Protein AF-A0A2G6YZL1-F1 (afdb_monomer_lite)

Foldseek 3Di:
DDADPDPVLCVLVLLQFDAQQEGELADLAPDDALLSLLVSLLSVLVSCVVNVVFDAPDDQPDQAAAEEEEAQASNSLSNLLNCVVRRGFYEYEHQAQDPPDDLLQFPALAWGANQCVLPPPPCNQQRKPPRPDCVVVPDPPPPRSDIADDNDIDDSNVSRVSSCVRCVVVVVVQPVQLVVCVVPVGRPDRRHYHYQKDWDPVLVVQVVVSCPPPDDRSPDDSPNDARDFTWMAGPVRHTPDTHGYSHYYYSDYDDDDDPAPDPVSDDPDPPDDDDDLSHYFQLVPVLSPDPDNDPDDDFDDDPSSVQSVLSNWFDVVQSGPVSLVVQLQPDDDDPDDGNVPDPLNVVLRVQLSVLVVVLSVVCSPDVDCVSVVVSLVSNLVSVVSSCVVCVVSSLVRSVVGTPGSCPPDDDDPVCPVVVVVVSVPVVVVVNVVSD

pLDDT: mean 79.05, std 17.84, range [25.59, 98.25]

Structure (mmCIF, N/CA/C/O backbone):
data_AF-A0A2G6YZL1-F1
#
_entry.id   AF-A0A2G6YZL1-F1
#
loop_
_atom_site.group_PDB
_atom_site.id
_atom_site.type_symbol
_atom_site.label_atom_id
_atom_site.label_alt_id
_atom_site.label_comp_id
_atom_site.label_asym_id
_atom_site.label_entity_id
_atom_site.label_seq_id
_atom_site.pdbx_PDB_ins_code
_atom_site.Cartn_x
_atom_site.Cartn_y
_atom_site.Cartn_z
_atom_site.occupancy
_atom_site.B_iso_or_equiv
_atom_site.auth_seq_id
_atom_site.auth_comp_id
_atom_site.auth_asym_id
_atom_site.auth_atom_id
_atom_site.pdbx_PDB_model_num
ATOM 1 N N . MET A 1 1 ? -11.407 -28.502 14.310 1.00 31.97 1 MET A N 1
ATOM 2 C CA . MET A 1 1 ? -10.576 -27.358 14.730 1.00 31.97 1 MET A CA 1
ATOM 3 C C . MET A 1 1 ? -9.192 -27.898 15.031 1.00 31.97 1 MET A C 1
ATOM 5 O O . MET A 1 1 ? -9.019 -28.541 16.055 1.00 31.97 1 MET A O 1
ATOM 9 N N . THR A 1 2 ? -8.252 -27.772 14.099 1.00 30.70 2 THR A N 1
ATOM 10 C CA . THR A 1 2 ? -6.851 -28.135 14.340 1.00 30.70 2 THR A CA 1
ATOM 11 C C . THR A 1 2 ? -6.176 -26.951 15.015 1.00 30.70 2 THR A C 1
ATOM 13 O O . THR A 1 2 ? -5.855 -25.964 14.365 1.00 30.70 2 THR A O 1
ATOM 16 N N . THR A 1 3 ? -6.022 -27.044 16.333 1.00 42.78 3 THR A N 1
ATOM 17 C CA . THR A 1 3 ? -5.043 -26.270 17.103 1.00 42.78 3 THR A CA 1
ATOM 18 C C . THR A 1 3 ? -3.673 -26.376 16.437 1.00 42.78 3 THR A C 1
ATOM 20 O O . THR A 1 3 ? -3.307 -27.477 16.022 1.00 42.78 3 THR A O 1
ATOM 23 N N . LEU A 1 4 ? -2.946 -25.256 16.341 1.00 42.78 4 LEU A N 1
ATOM 24 C CA . LEU A 1 4 ? -1.578 -25.151 15.810 1.00 42.78 4 LEU A CA 1
ATOM 25 C C . LEU A 1 4 ? -0.755 -26.407 16.096 1.00 42.78 4 LEU A C 1
ATOM 27 O O . LEU A 1 4 ? -0.354 -26.642 17.234 1.00 42.78 4 LEU A O 1
ATOM 31 N N . SER A 1 5 ? -0.485 -27.204 15.064 1.00 42.41 5 SER A N 1
ATOM 32 C CA . SER A 1 5 ? 0.452 -28.321 15.175 1.00 42.41 5 SER A CA 1
ATOM 33 C C . SER A 1 5 ? 1.879 -27.906 14.817 1.00 42.41 5 SER A C 1
ATOM 35 O O . SER A 1 5 ? 2.799 -28.680 15.071 1.00 42.41 5 SER A O 1
ATOM 37 N N . THR A 1 6 ? 2.095 -26.709 14.239 1.00 43.31 6 THR A N 1
ATOM 38 C CA . THR A 1 6 ? 3.438 -26.235 13.868 1.00 43.31 6 THR A CA 1
ATOM 39 C C . THR A 1 6 ? 3.660 -24.724 14.078 1.00 43.31 6 THR A C 1
ATOM 41 O O . THR A 1 6 ? 2.738 -23.930 13.903 1.00 43.31 6 THR A O 1
ATOM 44 N N . PRO A 1 7 ? 4.900 -24.286 14.384 1.00 51.97 7 PRO A N 1
ATOM 45 C CA . PRO A 1 7 ? 5.288 -22.868 14.430 1.00 51.97 7 PRO A CA 1
ATOM 46 C C . PRO A 1 7 ? 5.139 -22.102 13.102 1.00 51.97 7 PRO A C 1
ATOM 48 O O . PRO A 1 7 ? 5.121 -20.871 13.110 1.00 51.97 7 PRO A O 1
ATOM 51 N N . ALA A 1 8 ? 5.044 -22.802 11.963 1.00 50.91 8 ALA A N 1
ATOM 52 C CA . ALA A 1 8 ? 4.965 -22.191 10.634 1.00 50.91 8 ALA A CA 1
ATOM 53 C C . ALA A 1 8 ? 3.656 -21.410 10.419 1.00 50.91 8 ALA A C 1
ATOM 55 O O . ALA A 1 8 ? 3.658 -20.350 9.794 1.00 50.91 8 ALA A O 1
ATOM 56 N N . ASP A 1 9 ? 2.561 -21.879 11.016 1.00 53.00 9 ASP A N 1
ATOM 57 C CA . ASP A 1 9 ? 1.227 -21.279 10.897 1.00 53.00 9 ASP A CA 1
ATOM 58 C C . ASP A 1 9 ? 1.103 -19.940 11.661 1.00 53.00 9 ASP A C 1
ATOM 60 O O . ASP A 1 9 ? 0.184 -19.157 11.425 1.00 53.00 9 ASP A O 1
ATOM 64 N N . ALA A 1 10 ? 2.061 -19.636 12.547 1.00 67.31 10 ALA A N 1
ATOM 65 C CA . ALA A 1 10 ? 2.152 -18.372 13.280 1.00 67.31 10 ALA A CA 1
ATOM 66 C C . ALA A 1 10 ? 3.109 -17.353 12.628 1.00 67.31 10 ALA A C 1
ATOM 68 O O . ALA A 1 10 ? 3.210 -16.220 13.106 1.00 67.31 10 ALA A O 1
ATOM 69 N N . LEU A 1 11 ? 3.808 -17.714 11.543 1.00 70.31 11 LEU A N 1
ATOM 70 C CA . LEU A 1 11 ? 4.802 -16.843 10.902 1.00 70.31 11 LEU A CA 1
ATOM 71 C C . LEU A 1 11 ? 4.237 -15.481 10.463 1.00 70.31 11 LEU A C 1
ATOM 73 O O . LEU A 1 11 ? 4.894 -14.482 10.760 1.00 70.31 11 LEU A O 1
ATOM 77 N N . PRO A 1 12 ? 3.033 -15.380 9.855 1.00 73.12 12 PRO A N 1
ATOM 78 C CA . PRO A 1 12 ? 2.454 -14.078 9.513 1.00 73.12 12 PRO A CA 1
ATOM 79 C C . PRO A 1 12 ? 2.216 -13.185 10.739 1.00 73.12 12 PRO A C 1
ATOM 81 O O . PRO A 1 12 ? 2.430 -11.972 10.688 1.00 73.12 12 PRO A O 1
ATOM 84 N N . LEU A 1 13 ? 1.811 -13.787 11.866 1.00 79.44 13 LEU A N 1
ATOM 85 C CA . LEU A 1 13 ? 1.631 -13.068 13.128 1.00 79.44 13 LEU A CA 1
ATOM 86 C C . LEU A 1 13 ? 2.978 -12.550 13.628 1.00 79.44 13 LEU A C 1
ATOM 88 O O . LEU A 1 13 ? 3.093 -11.376 13.965 1.00 79.44 13 LEU A O 1
ATOM 92 N N . LEU A 1 14 ? 4.008 -13.397 13.635 1.00 79.44 14 LEU A N 1
ATOM 93 C CA . LEU A 1 14 ? 5.345 -13.020 14.089 1.00 79.44 14 LEU A CA 1
ATOM 94 C C . LEU A 1 14 ? 5.977 -11.933 13.214 1.00 79.44 14 LEU A C 1
ATOM 96 O O . LEU A 1 14 ? 6.591 -11.019 13.764 1.00 79.44 14 LEU A O 1
ATOM 100 N N . SER A 1 15 ? 5.799 -11.997 11.890 1.00 81.12 15 SER A N 1
ATOM 101 C CA . SER A 1 15 ? 6.378 -11.029 10.953 1.00 81.12 15 SER A CA 1
ATOM 102 C C . SER A 1 15 ? 5.766 -9.637 11.081 1.00 81.12 15 SER A C 1
ATOM 104 O O . SER A 1 15 ? 6.470 -8.643 10.936 1.00 81.12 15 SER A O 1
ATOM 106 N N . CYS A 1 16 ? 4.463 -9.549 11.360 1.00 88.06 16 CYS A N 1
ATOM 107 C CA . CYS A 1 16 ? 3.761 -8.267 11.455 1.00 88.06 16 CYS A CA 1
ATOM 108 C C . CYS A 1 16 ? 3.689 -7.724 12.886 1.00 88.06 16 CYS A C 1
ATOM 110 O O . CYS A 1 16 ? 3.328 -6.567 13.083 1.00 88.06 16 CYS A O 1
ATOM 112 N N . LYS A 1 17 ? 3.995 -8.526 13.909 1.00 89.56 17 LYS A N 1
ATOM 113 C CA . LYS A 1 17 ? 3.845 -8.114 15.306 1.00 89.56 17 LYS A CA 1
ATOM 114 C C . LYS A 1 17 ? 4.831 -7.011 15.689 1.00 89.56 17 LYS A C 1
ATOM 116 O O . LYS A 1 17 ? 6.044 -7.137 15.505 1.00 89.56 17 LYS A O 1
ATOM 121 N N . ILE A 1 18 ? 4.295 -5.962 16.308 1.00 89.00 18 ILE A N 1
ATOM 122 C CA . ILE A 1 18 ? 5.076 -4.844 16.858 1.00 89.00 18 ILE A CA 1
ATOM 123 C C . ILE A 1 18 ? 4.883 -4.646 18.365 1.00 89.00 18 ILE A C 1
ATOM 125 O O . ILE A 1 18 ? 5.734 -4.043 19.010 1.00 89.00 18 ILE A O 1
ATOM 129 N N . ALA A 1 19 ? 3.805 -5.187 18.935 1.00 90.25 19 ALA A N 1
ATOM 130 C CA . ALA A 1 19 ? 3.562 -5.286 20.374 1.00 90.25 19 ALA A CA 1
ATOM 131 C C . ALA A 1 19 ? 2.514 -6.387 20.640 1.00 90.25 19 ALA A C 1
ATOM 133 O O . ALA A 1 19 ? 1.930 -6.913 19.684 1.00 90.25 19 ALA A O 1
ATOM 134 N N . PRO A 1 20 ? 2.236 -6.766 21.900 1.00 89.44 20 PRO A N 1
ATOM 135 C CA . PRO A 1 20 ? 1.073 -7.594 22.220 1.00 89.44 20 PRO A CA 1
ATOM 136 C C . PRO A 1 20 ? -0.197 -7.004 21.609 1.00 89.44 20 PRO A C 1
ATOM 138 O O . PRO A 1 20 ? -0.447 -5.804 21.732 1.00 89.44 20 PRO A O 1
ATOM 141 N N . ARG A 1 21 ? -0.968 -7.845 20.916 1.00 92.75 21 ARG A N 1
ATOM 142 C CA . ARG A 1 21 ? -2.201 -7.469 20.203 1.00 92.75 21 ARG A CA 1
ATOM 143 C C . ARG A 1 21 ? -2.063 -6.350 19.152 1.00 92.75 21 ARG A C 1
ATOM 145 O O . ARG A 1 21 ? -3.072 -5.787 18.730 1.00 92.75 21 ARG A O 1
ATOM 152 N N . GLN A 1 22 ? -0.848 -6.022 18.710 1.00 94.06 22 GLN A N 1
ATOM 153 C CA . GLN A 1 22 ? -0.596 -4.933 17.762 1.00 94.06 22 GLN A CA 1
ATOM 154 C C . GLN A 1 22 ? 0.272 -5.395 16.590 1.00 94.06 22 GLN A C 1
ATOM 156 O O . GLN A 1 22 ? 1.374 -5.923 16.780 1.00 94.06 22 GLN A O 1
ATOM 161 N N . PHE A 1 23 ? -0.207 -5.134 15.375 1.00 93.94 23 PHE A N 1
ATOM 162 C CA . PHE A 1 23 ? 0.441 -5.526 14.125 1.00 93.94 23 PHE A CA 1
ATOM 163 C C . PHE A 1 23 ? 0.667 -4.325 13.210 1.00 93.94 23 PHE A C 1
ATOM 165 O O . PHE A 1 23 ? -0.175 -3.438 13.145 1.00 93.94 23 PHE A O 1
ATOM 172 N N . ASP A 1 24 ? 1.763 -4.326 12.462 1.00 91.50 24 ASP A N 1
ATOM 173 C CA . ASP A 1 24 ? 2.069 -3.363 11.406 1.00 91.50 24 ASP A CA 1
ATOM 174 C C . ASP A 1 24 ? 2.210 -4.088 10.063 1.00 91.50 24 ASP A C 1
ATOM 176 O O . ASP A 1 24 ? 2.947 -5.068 9.930 1.00 91.50 24 ASP A O 1
ATOM 180 N N . LEU A 1 25 ? 1.465 -3.612 9.066 1.00 89.25 25 LEU A N 1
ATOM 181 C CA . LEU A 1 25 ? 1.424 -4.183 7.720 1.00 89.25 25 LEU A CA 1
ATOM 182 C C . LEU A 1 25 ? 2.411 -3.526 6.748 1.00 89.25 25 LEU A C 1
ATOM 184 O O . LEU A 1 25 ? 2.602 -4.041 5.639 1.00 89.25 25 LEU A O 1
ATOM 188 N N . SER A 1 26 ? 3.016 -2.400 7.128 1.00 80.25 26 SER A N 1
ATOM 189 C CA . SER A 1 26 ? 3.712 -1.524 6.187 1.00 80.25 26 SER A CA 1
ATOM 190 C C . SER A 1 26 ? 5.052 -1.023 6.713 1.00 80.25 26 SER A C 1
ATOM 192 O O . SER A 1 26 ? 6.066 -1.294 6.079 1.00 80.25 26 SER A O 1
ATOM 194 N N . TYR A 1 27 ? 5.080 -0.302 7.835 1.00 71.50 27 TYR A N 1
ATOM 195 C CA . TYR A 1 27 ? 6.185 0.603 8.172 1.00 71.50 27 TYR A CA 1
ATOM 196 C C . TYR A 1 27 ? 7.527 -0.109 8.415 1.00 71.50 27 TYR A C 1
ATOM 198 O O . TYR A 1 27 ? 8.571 0.426 8.051 1.00 71.50 27 TYR A O 1
ATOM 206 N N . ARG A 1 28 ? 7.525 -1.327 8.969 1.00 69.56 28 ARG A N 1
ATOM 207 C CA . ARG A 1 28 ? 8.762 -2.103 9.207 1.00 69.56 28 ARG A CA 1
ATOM 208 C C . ARG A 1 28 ? 9.386 -2.751 7.967 1.00 69.56 28 ARG A C 1
ATOM 210 O O . ARG A 1 28 ? 10.492 -3.274 8.075 1.00 69.56 28 ARG A O 1
ATOM 217 N N . PHE A 1 29 ? 8.707 -2.760 6.824 1.00 70.06 29 PHE A N 1
ATOM 218 C CA . PHE A 1 29 ? 9.196 -3.447 5.628 1.00 70.06 29 PHE A CA 1
ATOM 219 C C . PHE A 1 29 ? 9.869 -2.451 4.679 1.00 70.06 29 PHE A C 1
ATOM 221 O O . PHE A 1 29 ? 9.288 -1.425 4.346 1.00 70.06 29 PHE A O 1
ATOM 228 N N . SER A 1 30 ? 11.087 -2.745 4.224 1.00 57.12 30 SER A N 1
ATOM 229 C CA . SER A 1 30 ? 11.792 -1.939 3.213 1.00 57.12 30 SER A CA 1
ATOM 230 C C . SER A 1 30 ? 11.201 -2.125 1.809 1.00 57.12 30 SER A C 1
ATOM 232 O O . SER A 1 30 ? 11.195 -1.190 1.011 1.00 57.12 30 SER A O 1
ATOM 234 N N . SER A 1 31 ? 10.630 -3.301 1.531 1.00 60.19 31 SER A N 1
ATOM 235 C CA . SER A 1 31 ? 9.878 -3.630 0.318 1.00 60.19 31 SER A CA 1
ATOM 236 C C . SER A 1 31 ? 8.366 -3.600 0.587 1.00 60.19 31 SER A C 1
ATOM 238 O O . SER A 1 31 ? 7.793 -4.407 1.332 1.00 60.19 31 SER A O 1
ATOM 240 N N . ILE A 1 32 ? 7.689 -2.607 0.004 1.00 67.44 32 ILE A N 1
ATOM 241 C CA . ILE A 1 32 ? 6.260 -2.358 0.233 1.00 67.44 32 ILE A CA 1
ATOM 242 C C . ILE A 1 32 ? 5.529 -2.163 -1.102 1.00 67.44 32 ILE A C 1
ATOM 244 O O . ILE A 1 32 ? 4.950 -1.103 -1.364 1.00 67.44 32 ILE A O 1
ATOM 248 N N . SER A 1 33 ? 5.508 -3.185 -1.962 1.00 80.81 33 SER A N 1
ATOM 249 C CA . SER A 1 33 ? 4.643 -3.124 -3.145 1.00 80.81 33 SER A CA 1
ATOM 250 C C . SER A 1 33 ? 3.162 -3.063 -2.728 1.00 80.81 33 SER A C 1
ATOM 252 O O . SER A 1 33 ? 2.771 -3.501 -1.639 1.00 80.81 33 SER A O 1
ATOM 254 N N . LEU A 1 34 ? 2.296 -2.525 -3.594 1.00 86.31 34 LEU A N 1
ATOM 255 C CA . LEU A 1 34 ? 0.849 -2.504 -3.329 1.00 86.31 34 LEU A CA 1
ATOM 256 C C . LEU A 1 34 ? 0.274 -3.920 -3.186 1.00 86.31 34 LEU A C 1
ATOM 258 O O . LEU A 1 34 ? -0.677 -4.119 -2.433 1.00 86.31 34 LEU A O 1
ATOM 262 N N . ARG A 1 35 ? 0.847 -4.908 -3.884 1.00 86.75 35 ARG A N 1
ATOM 263 C CA . ARG A 1 35 ? 0.454 -6.311 -3.743 1.00 86.75 35 ARG A CA 1
ATOM 264 C C . ARG A 1 35 ? 0.866 -6.868 -2.394 1.00 86.75 35 ARG A C 1
ATOM 266 O O . ARG A 1 35 ? 0.021 -7.480 -1.754 1.00 86.75 35 ARG A O 1
ATOM 273 N N . ASP A 1 36 ? 2.095 -6.633 -1.946 1.00 84.62 36 ASP A N 1
ATOM 274 C CA . ASP A 1 36 ? 2.562 -7.146 -0.652 1.00 84.62 36 ASP A CA 1
ATOM 275 C C . ASP A 1 36 ? 1.718 -6.597 0.489 1.00 84.62 36 ASP A C 1
ATOM 277 O O . ASP A 1 36 ? 1.314 -7.343 1.373 1.00 84.62 36 ASP A O 1
ATOM 281 N N . GLN A 1 37 ? 1.352 -5.315 0.421 1.00 87.94 37 GLN A N 1
ATOM 282 C CA . GLN A 1 37 ? 0.405 -4.705 1.355 1.00 87.94 37 GLN A CA 1
ATOM 283 C C . GLN A 1 37 ? -0.932 -5.455 1.405 1.00 87.94 37 GLN A C 1
ATOM 285 O O . GLN A 1 37 ? -1.429 -5.748 2.491 1.00 87.94 37 GLN A O 1
ATOM 290 N N . ILE A 1 38 ? -1.509 -5.784 0.244 1.00 90.50 38 ILE A N 1
ATOM 291 C CA . ILE A 1 38 ? -2.785 -6.508 0.149 1.00 90.50 38 ILE A CA 1
ATOM 292 C C . ILE A 1 38 ? -2.635 -7.951 0.652 1.00 90.50 38 ILE A C 1
ATOM 294 O O . ILE A 1 38 ? -3.466 -8.412 1.431 1.00 90.50 38 ILE A O 1
ATOM 298 N N . VAL A 1 39 ? -1.581 -8.661 0.236 1.00 88.19 39 VAL A N 1
ATOM 299 C CA . VAL A 1 39 ? -1.329 -10.054 0.634 1.00 88.19 39 VAL A CA 1
ATOM 300 C C . VAL A 1 39 ? -1.086 -10.142 2.135 1.00 88.19 39 VAL A C 1
ATOM 302 O O . VAL A 1 39 ? -1.754 -10.929 2.796 1.00 88.19 39 VAL A O 1
ATOM 305 N N . ARG A 1 40 ? -0.196 -9.313 2.697 1.00 89.19 40 ARG A N 1
ATOM 306 C CA . ARG A 1 40 ? 0.074 -9.281 4.143 1.00 89.19 40 ARG A CA 1
ATOM 307 C C . ARG A 1 40 ? -1.197 -8.991 4.934 1.00 89.19 40 ARG A C 1
ATOM 309 O O . ARG A 1 40 ? -1.460 -9.677 5.916 1.00 89.19 40 ARG A O 1
ATOM 316 N N . ALA A 1 41 ? -2.009 -8.036 4.478 1.00 93.19 41 ALA A N 1
ATOM 317 C CA . ALA A 1 41 ? -3.285 -7.711 5.104 1.00 93.19 41 ALA A CA 1
ATOM 318 C C . ALA A 1 41 ? -4.244 -8.911 5.133 1.00 93.19 41 ALA A C 1
ATOM 320 O O . ALA A 1 41 ? -4.738 -9.277 6.197 1.00 93.19 41 ALA A O 1
ATOM 321 N N . GLN A 1 42 ? -4.490 -9.544 3.982 1.00 92.25 42 GLN A N 1
ATOM 322 C CA . GLN A 1 42 ? -5.406 -10.684 3.893 1.00 92.25 42 GLN A CA 1
ATOM 323 C C . GLN A 1 42 ? -4.890 -11.895 4.677 1.00 92.25 42 GLN A C 1
ATOM 325 O O . GLN A 1 42 ? -5.663 -12.543 5.378 1.00 92.25 42 GLN A O 1
ATOM 330 N N . THR A 1 43 ? -3.590 -12.185 4.586 1.00 90.38 43 THR A N 1
ATOM 331 C CA . THR A 1 43 ? -2.964 -13.289 5.320 1.00 90.38 43 THR A CA 1
ATOM 332 C C . THR A 1 43 ? -3.061 -13.063 6.824 1.00 90.38 43 THR A C 1
ATOM 334 O O . THR A 1 43 ? -3.496 -13.968 7.521 1.00 90.38 43 THR A O 1
ATOM 337 N N . LEU A 1 44 ? -2.753 -11.860 7.326 1.00 93.00 44 LEU A N 1
ATOM 338 C CA . LEU A 1 44 ? -2.870 -11.550 8.753 1.00 93.00 44 LEU A CA 1
ATOM 339 C C . LEU A 1 44 ? -4.290 -11.804 9.273 1.00 93.00 44 LEU A C 1
ATOM 341 O O . LEU A 1 44 ? -4.456 -12.462 10.296 1.00 93.00 44 LEU A O 1
ATOM 345 N N . ILE A 1 45 ? -5.313 -11.315 8.565 1.00 94.56 45 ILE A N 1
ATOM 346 C CA . ILE A 1 45 ? -6.709 -11.506 8.975 1.00 94.56 45 ILE A CA 1
ATOM 347 C C . ILE A 1 45 ? -7.096 -12.985 8.965 1.00 94.56 45 ILE A C 1
ATOM 349 O O . ILE A 1 45 ? -7.656 -13.464 9.948 1.00 94.56 45 ILE A O 1
ATOM 353 N N . ARG A 1 46 ? -6.770 -13.721 7.894 1.00 91.00 46 ARG A N 1
ATOM 354 C CA . ARG A 1 46 ? -7.042 -15.165 7.823 1.00 91.00 46 ARG A CA 1
ATOM 355 C C . ARG A 1 46 ? -6.362 -15.912 8.953 1.00 91.00 46 ARG A C 1
ATOM 357 O O . ARG A 1 46 ? -7.025 -16.692 9.617 1.00 91.00 46 ARG A O 1
ATOM 364 N N . THR A 1 47 ? -5.095 -15.614 9.236 1.00 90.75 47 THR A N 1
ATOM 365 C CA . THR A 1 47 ? -4.388 -16.239 10.351 1.00 90.75 47 THR A CA 1
ATOM 366 C C . THR A 1 47 ? -5.065 -15.907 11.682 1.00 90.75 47 THR A C 1
ATOM 368 O O . THR A 1 47 ? -5.294 -16.809 12.473 1.00 90.75 47 THR A O 1
ATOM 371 N N . LEU A 1 48 ? -5.477 -14.661 11.943 1.00 91.81 48 LEU A N 1
ATOM 372 C CA . LEU A 1 48 ? -6.214 -14.341 13.175 1.00 91.81 48 LEU A CA 1
ATOM 373 C C . LEU A 1 48 ? -7.517 -15.154 13.314 1.00 91.81 48 LEU A C 1
ATOM 375 O O . LEU A 1 48 ? -7.827 -15.618 14.412 1.00 91.81 48 LEU A O 1
ATOM 379 N N . VAL A 1 49 ? -8.255 -15.346 12.217 1.00 91.31 49 VAL A N 1
ATOM 380 C CA . VAL A 1 49 ? -9.506 -16.125 12.176 1.00 91.31 49 VAL A CA 1
ATOM 381 C C . VAL A 1 49 ? -9.247 -17.621 12.355 1.00 91.31 49 VAL A C 1
ATOM 383 O O . VAL A 1 49 ? -9.845 -18.254 13.220 1.00 91.31 49 VAL A O 1
ATOM 386 N N . GLU A 1 50 ? -8.340 -18.191 11.563 1.00 87.88 50 GLU A N 1
ATOM 387 C CA . GLU A 1 50 ? -7.989 -19.616 11.575 1.00 87.88 50 GLU A CA 1
ATOM 388 C C . GLU A 1 50 ? -7.430 -20.050 12.932 1.00 87.88 50 GLU A C 1
ATOM 390 O O . GLU A 1 50 ? -7.692 -21.167 13.378 1.00 87.88 50 GLU A O 1
ATOM 395 N N . GLN A 1 51 ? -6.718 -19.147 13.613 1.00 84.44 51 GLN A N 1
ATOM 396 C CA . GLN A 1 51 ? -6.186 -19.375 14.953 1.00 84.44 51 GLN A CA 1
ATOM 397 C C . GLN A 1 51 ? -7.195 -19.123 16.080 1.00 84.44 51 GLN A C 1
ATOM 399 O O . GLN A 1 51 ? -6.853 -19.289 17.249 1.00 84.44 51 GLN A O 1
ATOM 404 N N . GLY A 1 52 ? -8.426 -18.708 15.762 1.00 88.50 52 GLY A N 1
ATOM 405 C CA . GLY A 1 52 ? -9.443 -18.380 16.764 1.00 88.50 52 GLY A CA 1
ATOM 406 C C . GLY A 1 52 ? -9.041 -17.222 17.681 1.00 88.50 52 GLY A C 1
ATOM 407 O O . GLY A 1 52 ? -9.564 -17.104 18.786 1.00 88.50 52 GLY A O 1
ATOM 408 N N . LEU A 1 53 ? -8.098 -16.383 17.240 1.00 89.94 53 LEU A N 1
ATOM 409 C CA . LEU A 1 53 ? -7.641 -15.215 17.991 1.00 89.94 53 LEU A CA 1
ATOM 410 C C . LEU A 1 53 ? -8.655 -14.077 17.911 1.00 89.94 53 LEU A C 1
ATOM 412 O O . LEU A 1 53 ? -8.705 -13.253 18.819 1.00 89.94 53 LEU A O 1
ATOM 416 N N . VAL A 1 54 ? -9.471 -14.052 16.854 1.00 92.31 54 VAL A N 1
ATOM 417 C CA . VAL A 1 54 ? -10.613 -13.145 16.728 1.00 92.31 54 VAL A CA 1
ATOM 418 C C . VAL A 1 54 ? -11.924 -13.907 16.610 1.00 92.31 54 VAL A C 1
ATOM 420 O O . VAL A 1 54 ? -12.012 -14.945 15.950 1.00 92.31 54 VAL A O 1
ATOM 423 N N . ALA A 1 55 ? -12.968 -13.364 17.225 1.00 91.12 55 ALA A N 1
ATOM 424 C CA . ALA A 1 55 ? -14.313 -13.900 17.126 1.00 91.12 55 ALA A CA 1
ATOM 425 C C . ALA A 1 55 ? -15.000 -13.475 15.816 1.00 91.12 55 ALA A C 1
ATOM 427 O O . ALA A 1 55 ? -15.005 -12.306 15.426 1.00 91.12 55 ALA A O 1
ATOM 428 N N . CYS A 1 56 ? -15.643 -14.434 15.155 1.00 91.19 56 CYS A N 1
ATOM 429 C CA . CYS A 1 56 ? -16.446 -14.201 13.955 1.00 91.19 56 CYS A CA 1
ATOM 430 C C . CYS A 1 56 ? -17.935 -14.179 14.319 1.00 91.19 56 CYS A C 1
ATOM 432 O O . CYS A 1 56 ? -18.364 -14.897 15.222 1.00 91.19 56 CYS A O 1
ATOM 434 N N . HIS A 1 57 ? -18.730 -13.373 13.611 1.00 85.88 57 HIS A N 1
ATOM 435 C CA . HIS A 1 57 ? -20.187 -13.282 13.781 1.00 85.88 57 HIS A CA 1
ATOM 436 C C . HIS A 1 57 ? -20.631 -12.989 15.225 1.00 85.88 57 HIS A C 1
ATOM 438 O O . HIS A 1 57 ? -21.604 -13.558 15.722 1.00 85.88 57 HIS A O 1
ATOM 444 N N . LEU A 1 58 ? -19.907 -12.095 15.909 1.00 77.56 58 LEU A N 1
ATOM 445 C CA . LEU A 1 58 ? -20.241 -11.692 17.273 1.00 77.56 58 LEU A CA 1
ATOM 446 C C . LEU A 1 58 ? -21.685 -11.162 17.379 1.00 77.56 58 LEU A C 1
ATOM 448 O O . LEU A 1 58 ? -22.103 -10.384 16.517 1.00 77.56 58 LEU A O 1
ATOM 452 N N . PRO A 1 59 ? -22.410 -11.480 18.470 1.00 71.06 59 PRO A N 1
ATOM 453 C CA . PRO A 1 59 ? -23.743 -10.938 18.719 1.00 71.06 59 PRO A CA 1
ATOM 454 C C . PRO A 1 59 ? -23.756 -9.403 18.768 1.00 71.06 59 PRO A C 1
ATOM 456 O O . PRO A 1 59 ? -22.810 -8.776 19.257 1.00 71.06 59 PRO A O 1
ATOM 459 N N . GLU A 1 60 ? -24.869 -8.801 18.342 1.00 65.31 60 GLU A N 1
ATOM 460 C CA . GLU A 1 60 ? -25.066 -7.340 18.276 1.00 65.31 60 GLU A CA 1
ATOM 461 C C . GLU A 1 60 ? -24.960 -6.630 19.641 1.00 65.31 60 GLU A C 1
ATOM 463 O O . GLU A 1 60 ? -24.660 -5.442 19.706 1.00 65.31 60 GLU A O 1
ATOM 468 N N . VAL A 1 61 ? -25.144 -7.357 20.747 1.00 64.38 61 VAL A N 1
ATOM 469 C CA . VAL A 1 61 ? -25.085 -6.829 22.124 1.00 64.38 61 VAL A CA 1
ATOM 470 C C . VAL A 1 61 ? -23.668 -6.635 22.675 1.00 64.38 61 VAL A C 1
ATOM 472 O O . VAL A 1 61 ? -23.505 -6.032 23.735 1.00 64.38 61 VAL A O 1
ATOM 475 N N . CYS A 1 62 ? -22.629 -7.123 21.997 1.00 65.19 62 CYS A N 1
ATOM 476 C CA . CYS A 1 62 ? -21.260 -6.971 22.484 1.00 65.19 62 CYS A CA 1
ATOM 477 C C . CYS A 1 62 ? -20.717 -5.560 22.177 1.00 65.19 62 CYS A C 1
ATOM 479 O O . CYS A 1 62 ? -20.743 -5.099 21.039 1.00 65.19 62 CYS A O 1
ATOM 481 N N . ALA A 1 63 ? -20.206 -4.868 23.201 1.00 68.81 63 ALA A N 1
ATOM 482 C CA . ALA A 1 63 ? -19.700 -3.494 23.092 1.00 68.81 63 ALA A CA 1
ATOM 483 C C . ALA A 1 63 ? -18.246 -3.396 22.573 1.00 68.81 63 ALA A C 1
ATOM 485 O O . ALA A 1 63 ? -17.727 -2.292 22.405 1.00 68.81 63 ALA A O 1
ATOM 486 N N . GLU A 1 64 ? -17.575 -4.528 22.335 1.00 86.19 64 GLU A N 1
ATOM 487 C CA . GLU A 1 64 ? -16.132 -4.611 22.055 1.00 86.19 64 GLU A CA 1
ATOM 488 C C . GLU A 1 64 ? -15.862 -5.115 20.643 1.00 86.19 64 GLU A C 1
ATOM 490 O O . GLU A 1 64 ? -16.358 -6.177 20.272 1.00 86.19 64 GLU A O 1
ATOM 495 N N . PHE A 1 65 ? -15.122 -4.356 19.843 1.00 93.62 65 PHE A N 1
ATOM 496 C CA . PHE A 1 65 ? -14.763 -4.758 18.484 1.00 93.62 65 PHE A CA 1
ATOM 497 C C . PHE A 1 65 ? -13.562 -5.703 18.507 1.00 93.62 65 PHE A C 1
ATOM 499 O O . PHE A 1 65 ? -12.696 -5.604 19.372 1.00 93.62 65 PHE A O 1
ATOM 506 N N . GLU A 1 66 ? -13.456 -6.576 17.514 1.00 95.56 66 GLU A N 1
ATOM 507 C CA . GLU A 1 66 ? -12.277 -7.433 17.388 1.00 95.56 66 GLU A CA 1
ATOM 508 C C . GLU A 1 66 ? -11.084 -6.626 16.878 1.00 95.56 66 GLU A C 1
ATOM 510 O O . GLU A 1 66 ? -9.991 -6.711 17.436 1.00 95.56 66 GLU A O 1
ATOM 515 N N . LEU A 1 67 ? -11.298 -5.783 15.862 1.00 97.81 67 LEU A N 1
ATOM 516 C CA . LEU A 1 67 ? -10.217 -5.093 15.165 1.00 97.81 67 LEU A CA 1
ATOM 517 C C . LEU A 1 67 ? -10.382 -3.570 15.151 1.00 97.81 67 LEU A C 1
ATOM 519 O O . LEU A 1 67 ? -11.435 -3.035 14.800 1.00 97.81 67 LEU A O 1
ATOM 523 N N . LEU A 1 68 ? -9.289 -2.866 15.424 1.00 98.12 68 LEU A N 1
ATOM 524 C CA . LEU A 1 68 ? -9.070 -1.504 14.949 1.00 98.12 68 LEU A CA 1
ATOM 525 C C . LEU A 1 68 ? -8.076 -1.542 13.791 1.00 98.12 68 LEU A C 1
ATOM 527 O O . LEU A 1 68 ? -6.954 -2.010 13.958 1.00 98.12 68 LEU A O 1
ATOM 531 N N . ILE A 1 69 ? -8.460 -1.012 12.634 1.00 98.25 69 ILE A N 1
ATOM 532 C CA . ILE A 1 69 ? -7.594 -0.903 11.459 1.00 98.25 69 ILE A CA 1
ATOM 533 C C . ILE A 1 69 ? -7.273 0.577 11.247 1.00 98.25 69 ILE A C 1
ATOM 535 O O . ILE A 1 69 ? -8.174 1.394 11.058 1.00 98.25 69 ILE A O 1
ATOM 539 N N . VAL A 1 70 ? -5.992 0.937 11.296 1.00 96.88 70 VAL A N 1
ATOM 540 C CA . VAL A 1 70 ? -5.517 2.326 11.224 1.00 96.88 70 VAL A CA 1
ATOM 541 C C . VAL A 1 70 ? -4.892 2.598 9.859 1.00 96.88 70 VAL A C 1
ATOM 543 O O . VAL A 1 70 ? -3.770 2.171 9.603 1.00 96.88 70 VAL A O 1
ATOM 546 N N . GLY A 1 71 ? -5.599 3.339 9.006 1.00 95.06 71 GLY A N 1
ATOM 547 C CA . GLY A 1 71 ? -5.179 3.719 7.655 1.00 95.06 71 GLY A CA 1
ATOM 548 C C . GLY A 1 71 ? -6.050 3.073 6.576 1.00 95.06 71 GLY A C 1
ATOM 549 O O . GLY A 1 71 ? -6.085 1.856 6.438 1.00 95.06 71 GLY A O 1
ATOM 550 N N . GLY A 1 72 ? -6.720 3.884 5.760 1.00 94.69 72 GLY A N 1
ATOM 551 C CA . GLY A 1 72 ? -7.611 3.475 4.671 1.00 94.69 72 GLY A CA 1
ATOM 552 C C . GLY A 1 72 ? -6.922 3.354 3.309 1.00 94.69 72 GLY A C 1
ATOM 553 O O . GLY A 1 72 ? -7.552 3.597 2.279 1.00 94.69 72 GLY A O 1
ATOM 554 N N . GLY A 1 73 ? -5.628 3.022 3.287 1.00 92.62 73 GLY A N 1
ATOM 555 C CA . GLY A 1 73 ? -4.866 2.716 2.071 1.00 92.62 73 GLY A CA 1
ATOM 556 C C . GLY A 1 73 ? -5.111 1.292 1.549 1.00 92.62 73 GLY A C 1
ATOM 557 O O . GLY A 1 73 ? -6.056 0.621 1.959 1.00 92.62 73 GLY A O 1
ATOM 558 N N . ALA A 1 74 ? -4.236 0.797 0.662 1.00 92.31 74 ALA A N 1
ATOM 559 C CA . ALA A 1 74 ? -4.369 -0.542 0.070 1.00 92.31 74 ALA A CA 1
ATOM 560 C C . ALA A 1 74 ? -4.400 -1.656 1.131 1.00 92.31 74 ALA A C 1
ATOM 562 O O . ALA A 1 74 ? -5.305 -2.487 1.107 1.00 92.31 74 ALA A O 1
ATOM 563 N N . ALA A 1 75 ? -3.457 -1.635 2.082 1.00 93.12 75 ALA A N 1
ATOM 564 C CA . ALA A 1 75 ? -3.381 -2.610 3.171 1.00 93.12 75 ALA A CA 1
ATOM 565 C C . ALA A 1 75 ? -4.645 -2.607 4.047 1.00 93.12 75 ALA A C 1
ATOM 567 O O . ALA A 1 75 ? -5.253 -3.650 4.266 1.00 93.12 75 ALA A O 1
ATOM 568 N N . GLY A 1 76 ? -5.071 -1.437 4.531 1.00 95.75 76 GLY A N 1
ATOM 569 C CA . GLY A 1 76 ? -6.177 -1.356 5.487 1.00 95.75 76 GLY A CA 1
ATOM 570 C C . GLY A 1 76 ? -7.532 -1.651 4.858 1.00 95.75 76 GLY A C 1
ATOM 571 O O . GLY A 1 76 ? -8.360 -2.318 5.473 1.00 95.75 76 GLY A O 1
ATOM 572 N N . LEU A 1 77 ? -7.737 -1.248 3.601 1.00 96.50 77 LEU A N 1
ATOM 573 C CA . LEU A 1 77 ? -8.924 -1.636 2.843 1.00 96.50 77 LEU A CA 1
ATOM 574 C C . LEU A 1 77 ? -8.958 -3.139 2.548 1.00 96.50 77 LEU A C 1
ATOM 576 O O . LEU A 1 77 ? -10.021 -3.747 2.649 1.00 96.50 77 LEU A O 1
ATOM 580 N N . ALA A 1 78 ? -7.816 -3.751 2.225 1.00 95.56 78 ALA A N 1
ATOM 581 C CA . ALA A 1 78 ? -7.727 -5.198 2.050 1.00 95.56 78 ALA A CA 1
ATOM 582 C C . ALA A 1 78 ? -7.987 -5.954 3.365 1.00 95.56 78 ALA A C 1
ATOM 584 O O . ALA A 1 78 ? -8.721 -6.940 3.351 1.00 95.56 78 ALA A O 1
ATOM 585 N N . ALA A 1 79 ? -7.455 -5.467 4.492 1.00 96.81 79 ALA A N 1
ATOM 586 C CA . ALA A 1 79 ? -7.703 -6.032 5.819 1.00 96.81 79 ALA A CA 1
ATOM 587 C C . ALA A 1 79 ? -9.187 -5.934 6.204 1.00 96.81 79 ALA A C 1
ATOM 589 O O . ALA A 1 79 ? -9.777 -6.927 6.612 1.00 96.81 79 ALA A O 1
ATOM 590 N N . ALA A 1 80 ? -9.810 -4.765 6.024 1.00 97.81 80 ALA A N 1
ATOM 591 C CA . ALA A 1 80 ? -11.228 -4.558 6.323 1.00 97.81 80 ALA A CA 1
ATOM 592 C C . ALA A 1 80 ? -12.137 -5.419 5.434 1.00 97.81 80 ALA A C 1
ATOM 594 O O . ALA A 1 80 ? -13.112 -5.996 5.911 1.00 97.81 80 ALA A O 1
ATOM 595 N N . HIS A 1 81 ? -11.803 -5.545 4.145 1.00 97.12 81 HIS A N 1
ATOM 596 C CA . HIS A 1 81 ? -12.541 -6.408 3.223 1.00 97.12 81 HIS A CA 1
ATOM 597 C C . HIS A 1 81 ? -12.434 -7.879 3.615 1.00 97.12 81 HIS A C 1
ATOM 599 O O . HIS A 1 81 ? -13.454 -8.552 3.711 1.00 97.12 81 HIS A O 1
ATOM 605 N N . GLU A 1 82 ? -11.228 -8.371 3.903 1.00 96.38 82 GLU A N 1
ATOM 606 C CA . GLU A 1 82 ? -11.041 -9.744 4.376 1.00 96.38 82 GLU A CA 1
ATOM 607 C C . GLU A 1 82 ? -11.774 -9.974 5.707 1.00 96.38 82 GLU A C 1
ATOM 609 O O . GLU A 1 82 ? -12.499 -10.955 5.831 1.00 96.38 82 GLU A O 1
ATOM 614 N N . ALA A 1 83 ? -11.677 -9.045 6.664 1.00 96.81 83 ALA A N 1
ATOM 615 C CA . ALA A 1 83 ? -12.363 -9.134 7.954 1.00 96.81 83 ALA A CA 1
ATOM 616 C C . ALA A 1 83 ? -13.885 -9.226 7.780 1.00 96.81 83 ALA A C 1
ATOM 618 O O . ALA A 1 83 ? -14.523 -10.095 8.371 1.00 96.81 83 ALA A O 1
ATOM 619 N N . SER A 1 84 ? -14.456 -8.392 6.906 1.00 95.81 84 SER A N 1
ATOM 620 C CA . SER A 1 84 ? -15.883 -8.424 6.581 1.00 95.81 84 SER A CA 1
ATOM 621 C C . SER A 1 84 ? -16.312 -9.752 5.951 1.00 95.81 84 SER A C 1
ATOM 623 O O . SER A 1 84 ? -17.360 -10.290 6.301 1.00 95.81 84 SER A O 1
ATOM 625 N N . MET A 1 85 ? -15.489 -10.325 5.067 1.00 94.06 85 MET A N 1
ATOM 626 C CA . MET A 1 85 ? -15.778 -11.619 4.436 1.00 94.06 85 MET A CA 1
ATOM 627 C C . MET A 1 85 ? -15.786 -12.792 5.425 1.00 94.06 85 MET A C 1
ATOM 629 O O . MET A 1 85 ? -16.470 -13.780 5.165 1.00 94.06 85 MET A O 1
ATOM 633 N N . HIS A 1 86 ? -15.081 -12.673 6.554 1.00 93.38 86 HIS A N 1
ATOM 634 C CA . HIS A 1 86 ? -15.098 -13.647 7.655 1.00 93.38 86 HIS A CA 1
ATOM 635 C C . HIS A 1 86 ? -16.035 -13.250 8.806 1.00 93.38 86 HIS A C 1
ATOM 637 O O . HIS A 1 86 ? -16.067 -13.918 9.834 1.00 93.38 86 HIS A O 1
ATOM 643 N N . GLY A 1 87 ? -16.799 -12.161 8.672 1.00 93.88 87 GLY A N 1
ATOM 644 C CA . GLY A 1 87 ? -17.711 -11.696 9.721 1.00 93.88 87 GLY A CA 1
ATOM 645 C C . GLY A 1 87 ? -17.011 -11.208 10.995 1.00 93.88 87 GLY A C 1
ATOM 646 O O . GLY A 1 87 ? -17.604 -11.255 12.074 1.00 93.88 87 GLY A O 1
ATOM 647 N N . VAL A 1 88 ? -15.758 -10.761 10.896 1.00 95.44 88 VAL A N 1
ATOM 648 C CA . VAL A 1 88 ? -15.001 -10.179 12.010 1.00 95.44 88 VAL A CA 1
ATOM 649 C C . VAL A 1 88 ? -15.416 -8.720 12.192 1.00 95.44 88 VAL A C 1
ATOM 651 O O . VAL A 1 88 ? -15.456 -7.951 11.232 1.00 95.44 88 VAL A O 1
ATOM 654 N N . SER A 1 89 ? -15.710 -8.318 13.430 1.00 95.56 89 SER A N 1
ATOM 655 C CA . SER A 1 89 ? -16.071 -6.926 13.723 1.00 95.56 89 SER A CA 1
ATOM 656 C C . SER A 1 89 ? -14.858 -5.994 13.677 1.00 95.56 89 SER A C 1
ATOM 658 O O . SER A 1 89 ? -13.796 -6.312 14.215 1.00 95.56 89 SER A O 1
ATOM 660 N N . PHE A 1 90 ? -15.010 -4.817 13.069 1.00 97.31 90 PHE A N 1
ATOM 661 C CA . PHE A 1 90 ? -13.919 -3.857 12.962 1.00 97.31 90 PHE A CA 1
ATOM 662 C C . PHE A 1 90 ? -14.368 -2.394 12.926 1.00 97.31 90 PHE A C 1
ATOM 664 O O . PHE A 1 90 ? -15.473 -2.047 12.500 1.00 97.31 90 PHE A O 1
ATOM 671 N N . VAL A 1 91 ? -13.431 -1.525 13.302 1.00 97.50 91 VAL A N 1
ATOM 672 C CA . VAL A 1 91 ? -13.449 -0.097 12.982 1.00 97.50 91 VAL A CA 1
ATOM 673 C C . VAL A 1 91 ? -12.233 0.206 12.114 1.00 97.50 91 VAL A C 1
ATOM 675 O O . VAL A 1 91 ? -11.101 0.030 12.551 1.00 97.50 91 VAL A O 1
ATOM 678 N N . LEU A 1 92 ? -12.460 0.658 10.883 1.00 98.06 92 LEU A N 1
ATOM 679 C CA . LEU A 1 92 ? -11.424 1.190 10.003 1.00 98.06 92 LEU A CA 1
ATOM 680 C C . LEU A 1 92 ? -11.417 2.715 10.126 1.00 98.06 92 LEU A C 1
ATOM 682 O O . LEU A 1 92 ? -12.439 3.359 9.884 1.00 98.06 92 LEU A O 1
ATOM 686 N N . ILE A 1 93 ? -10.267 3.290 10.470 1.00 97.56 93 ILE A N 1
ATOM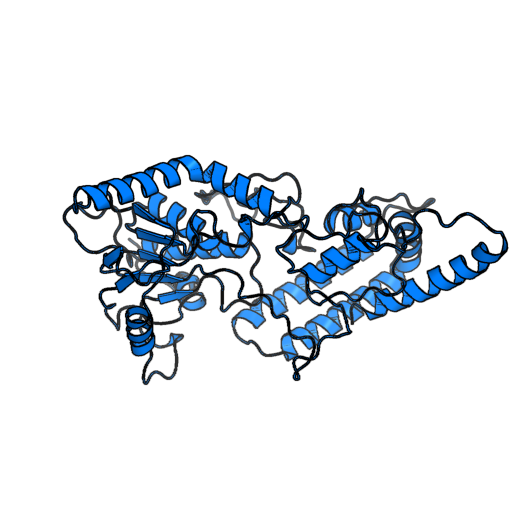 687 C CA . ILE A 1 93 ? -10.076 4.741 10.514 1.00 97.56 93 ILE A CA 1
ATOM 688 C C . ILE A 1 93 ? -9.152 5.210 9.392 1.00 97.56 93 ILE A C 1
ATOM 690 O O . ILE A 1 93 ? -8.150 4.566 9.083 1.00 97.56 93 ILE A O 1
ATOM 694 N N . GLU A 1 94 ? -9.476 6.353 8.800 1.00 95.88 94 GLU A N 1
ATOM 695 C CA . GLU A 1 94 ? -8.649 7.062 7.824 1.00 95.88 94 GLU A CA 1
ATOM 696 C C . GLU A 1 94 ? -8.527 8.526 8.251 1.00 95.88 94 GLU A C 1
ATOM 698 O O . GLU A 1 94 ? -9.529 9.165 8.571 1.00 95.88 94 GLU A O 1
ATOM 703 N N . GLN A 1 95 ? -7.301 9.053 8.254 1.00 93.50 95 GLN A N 1
ATOM 704 C CA . GLN A 1 95 ? -7.032 10.427 8.674 1.00 93.50 95 GLN A CA 1
ATOM 705 C C . GLN A 1 95 ? -7.561 11.445 7.662 1.00 93.50 95 GLN A C 1
ATOM 707 O O . GLN A 1 95 ? -8.011 12.517 8.060 1.00 93.50 95 GLN A O 1
ATOM 712 N N . GLY A 1 96 ? -7.482 11.134 6.370 1.00 91.19 96 GLY A N 1
ATOM 713 C CA . GLY A 1 96 ? -8.058 11.951 5.313 1.00 91.19 96 GLY A CA 1
ATOM 714 C C . GLY A 1 96 ? -9.583 11.870 5.271 1.00 91.19 96 GLY A C 1
ATOM 715 O O . GLY A 1 96 ? -10.209 10.983 5.848 1.00 91.19 96 GLY A O 1
ATOM 716 N N . ASP A 1 97 ? -10.192 12.784 4.521 1.00 91.88 97 ASP A N 1
ATOM 717 C CA . ASP A 1 97 ? -11.654 12.918 4.473 1.00 91.88 97 ASP A CA 1
ATOM 718 C C . ASP A 1 97 ? -12.357 11.795 3.690 1.00 91.88 97 ASP A C 1
ATOM 720 O O . ASP A 1 97 ? -13.581 11.670 3.742 1.00 91.88 97 ASP A O 1
ATOM 724 N N . ASP A 1 98 ? -11.603 10.965 2.958 1.00 92.06 98 ASP A N 1
ATOM 725 C CA . ASP A 1 98 ? -12.160 9.861 2.174 1.00 92.06 98 ASP A CA 1
ATOM 726 C C . ASP A 1 98 ? -11.166 8.711 1.954 1.00 92.06 98 ASP A C 1
ATOM 728 O O . ASP A 1 98 ? -9.952 8.889 2.085 1.00 92.06 98 ASP A O 1
ATOM 732 N N . VAL A 1 99 ? -11.702 7.557 1.545 1.00 91.75 99 VAL A N 1
ATOM 733 C CA . VAL A 1 99 ? -10.979 6.336 1.172 1.00 91.75 99 VAL A CA 1
ATOM 734 C C . VAL A 1 99 ? -11.144 6.005 -0.326 1.00 91.75 99 VAL A C 1
ATOM 736 O O . VAL A 1 99 ? -12.212 6.260 -0.884 1.00 91.75 99 VAL A O 1
ATOM 739 N N . PRO A 1 100 ? -10.147 5.384 -0.991 1.00 91.25 100 PRO A N 1
ATOM 740 C CA . PRO A 1 100 ? -8.835 5.014 -0.458 1.00 91.25 100 PRO A CA 1
ATOM 741 C C . PRO A 1 100 ? -8.018 6.243 -0.053 1.00 91.25 100 PRO A C 1
ATOM 743 O O . PRO A 1 100 ? -8.061 7.260 -0.731 1.00 91.25 100 PRO A O 1
ATOM 746 N N . GLY A 1 101 ? -7.316 6.163 1.071 1.00 82.62 101 GLY A N 1
ATOM 747 C CA . GLY A 1 101 ? -6.512 7.258 1.606 1.00 82.62 101 GLY A CA 1
ATOM 748 C C . GLY A 1 101 ? -5.160 7.421 0.905 1.00 82.62 101 GLY A C 1
ATOM 749 O O . GLY A 1 101 ? -4.737 6.593 0.089 1.00 82.62 101 GLY A O 1
ATOM 750 N N . GLY A 1 102 ? -4.456 8.497 1.261 1.00 82.00 102 GLY A N 1
ATOM 751 C CA . GLY A 1 102 ? -3.054 8.724 0.902 1.00 82.00 102 GLY A CA 1
ATOM 752 C C . GLY A 1 102 ? -2.757 8.729 -0.604 1.00 82.00 102 GLY A C 1
ATOM 753 O O . GLY A 1 102 ? -3.484 9.313 -1.410 1.00 82.00 102 GLY A O 1
ATOM 754 N N . VAL A 1 103 ? -1.657 8.068 -0.982 1.00 83.75 103 VAL A N 1
ATOM 755 C CA . VAL A 1 103 ? -1.079 8.099 -2.341 1.00 83.75 103 VAL A CA 1
ATOM 756 C C . VAL A 1 103 ? -2.008 7.543 -3.422 1.00 83.75 103 VAL A C 1
ATOM 758 O O . VAL A 1 103 ? -1.861 7.881 -4.591 1.00 83.75 103 VAL A O 1
ATOM 761 N N . LEU A 1 104 ? -3.008 6.736 -3.058 1.00 88.00 104 LEU A N 1
ATOM 762 C CA . LEU A 1 104 ? -3.945 6.132 -4.011 1.00 88.00 104 LEU A CA 1
ATOM 763 C C . LEU A 1 104 ? -4.927 7.144 -4.625 1.00 88.00 104 LEU A C 1
ATOM 765 O O . LEU A 1 104 ? -5.591 6.831 -5.611 1.00 88.00 104 LEU A O 1
ATOM 769 N N . ARG A 1 105 ? -5.007 8.362 -4.074 1.00 87.44 105 ARG A N 1
ATOM 770 C CA . ARG A 1 105 ? -5.760 9.496 -4.643 1.00 87.44 105 ARG A CA 1
ATOM 771 C C . ARG A 1 105 ? -4.891 10.434 -5.478 1.00 87.44 105 ARG A C 1
ATOM 773 O O . ARG A 1 105 ? -5.388 11.441 -5.977 1.00 87.44 105 ARG A O 1
ATOM 780 N N . SER A 1 106 ? -3.606 10.120 -5.614 1.00 86.31 106 SER A N 1
ATOM 781 C CA . SER A 1 106 ? -2.648 10.949 -6.331 1.00 86.31 106 SER A CA 1
ATOM 782 C C . SER A 1 106 ? -3.040 11.149 -7.799 1.00 86.31 106 SER A C 1
ATOM 784 O O . SER A 1 106 ? -3.500 10.234 -8.487 1.00 86.31 106 SER A O 1
ATOM 786 N N . SER A 1 107 ? -2.807 12.367 -8.289 1.00 87.25 107 SER A N 1
ATOM 787 C CA . SER A 1 107 ? -2.907 12.740 -9.703 1.00 87.25 107 SER A CA 1
ATOM 788 C C . SER A 1 107 ? -1.603 12.514 -10.483 1.00 87.25 107 SER A C 1
ATOM 790 O O . SER A 1 107 ? -1.535 12.846 -11.673 1.00 87.25 107 SER A O 1
ATOM 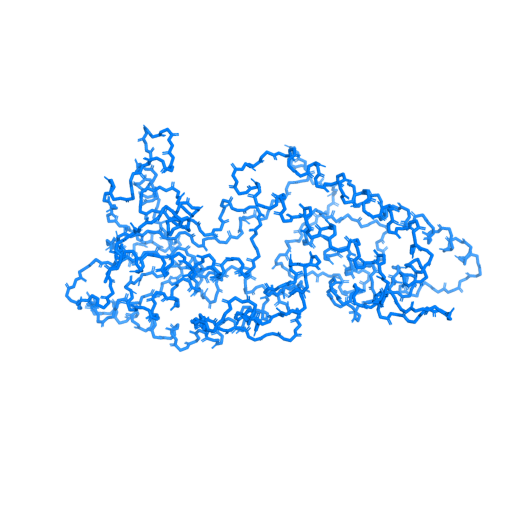792 N N . ALA A 1 108 ? -0.576 11.951 -9.835 1.00 86.06 108 ALA A N 1
ATOM 793 C CA . ALA A 1 108 ? 0.722 11.683 -10.432 1.00 86.06 108 ALA A CA 1
ATOM 794 C C . ALA A 1 108 ? 0.612 10.758 -11.651 1.00 86.06 108 ALA A C 1
ATOM 796 O O . ALA A 1 108 ? -0.247 9.877 -11.740 1.00 86.06 108 ALA A O 1
ATOM 797 N N . LYS A 1 109 ? 1.531 10.945 -12.601 1.00 84.00 109 LYS A N 1
ATOM 798 C CA . LYS A 1 109 ? 1.601 10.168 -13.849 1.00 84.00 109 LYS A CA 1
ATOM 799 C C . LYS A 1 109 ? 2.578 8.992 -13.771 1.00 84.00 109 LYS A C 1
ATOM 801 O O . LYS A 1 109 ? 2.975 8.460 -14.804 1.00 84.00 109 LYS A O 1
ATOM 806 N N . ARG A 1 110 ? 2.942 8.586 -12.553 1.00 86.00 110 ARG A N 1
ATOM 807 C CA . ARG A 1 110 ? 3.780 7.415 -12.270 1.00 86.00 110 ARG A CA 1
ATOM 808 C C . ARG A 1 110 ? 2.947 6.144 -12.263 1.00 86.00 110 ARG A C 1
ATOM 810 O O . ARG A 1 110 ? 1.767 6.166 -11.895 1.00 86.00 110 ARG A O 1
ATOM 817 N N . TYR A 1 111 ? 3.570 5.056 -12.698 1.00 89.00 111 TYR A N 1
ATOM 818 C CA . TYR A 1 111 ? 2.894 3.788 -12.919 1.00 89.00 111 TYR A CA 1
ATOM 819 C C . TYR A 1 111 ? 3.172 2.819 -11.781 1.00 89.00 111 TYR A C 1
ATOM 821 O O . TYR A 1 111 ? 4.259 2.782 -11.212 1.00 89.00 111 TYR A O 1
ATOM 829 N N . VAL A 1 112 ? 2.159 2.025 -11.467 1.00 89.25 112 VAL A N 1
ATOM 830 C CA . VAL A 1 112 ? 2.186 0.947 -10.487 1.00 89.25 112 VAL A CA 1
ATOM 831 C C . VAL A 1 112 ? 1.392 -0.234 -11.039 1.00 89.25 112 VAL A C 1
ATOM 833 O O . VAL A 1 112 ? 0.554 -0.099 -11.935 1.00 89.25 112 VAL A O 1
ATOM 836 N N . SER A 1 113 ? 1.631 -1.418 -10.497 1.00 88.69 113 SER A N 1
ATOM 837 C CA . SER A 1 113 ? 0.704 -2.542 -10.620 1.00 88.69 113 SER A CA 1
ATOM 838 C C . SER A 1 113 ? 0.916 -3.504 -9.461 1.00 88.69 113 SER A C 1
ATOM 840 O O . SER A 1 113 ? 1.753 -3.259 -8.593 1.00 88.69 113 SER A O 1
ATOM 842 N N . THR A 1 114 ? 0.171 -4.602 -9.460 1.00 87.31 114 THR A N 1
ATOM 843 C CA . THR A 1 114 ? 0.306 -5.670 -8.468 1.00 87.31 114 THR A CA 1
ATOM 844 C C . THR A 1 114 ? 1.596 -6.473 -8.655 1.00 87.31 114 THR A C 1
ATOM 846 O O . THR A 1 114 ? 2.082 -7.030 -7.686 1.00 87.31 114 THR A O 1
ATOM 849 N N . ALA A 1 115 ? 2.168 -6.521 -9.862 1.00 85.06 115 ALA A N 1
ATOM 850 C CA . ALA A 1 115 ? 3.320 -7.378 -10.160 1.00 85.06 115 ALA A CA 1
ATOM 851 C C . ALA A 1 115 ? 4.498 -6.654 -10.830 1.00 85.06 115 ALA A C 1
ATOM 853 O O . ALA A 1 115 ? 5.519 -7.264 -11.107 1.00 85.06 115 ALA A O 1
ATOM 854 N N . MET A 1 116 ? 4.400 -5.346 -11.092 1.00 84.88 116 MET A N 1
ATOM 855 C CA . MET A 1 116 ? 5.457 -4.616 -11.817 1.00 84.88 116 MET A CA 1
ATOM 856 C C . MET A 1 116 ? 6.807 -4.686 -11.098 1.00 84.88 116 MET A C 1
ATOM 858 O O . MET A 1 116 ? 7.836 -4.770 -11.759 1.00 84.88 116 MET A O 1
ATOM 862 N N . TYR A 1 117 ? 6.776 -4.668 -9.767 1.00 80.44 117 TYR A N 1
ATOM 863 C CA . TYR A 1 117 ? 7.955 -4.731 -8.905 1.00 80.44 117 TYR A CA 1
ATOM 864 C C . TYR A 1 117 ? 8.472 -6.156 -8.684 1.00 80.44 117 TYR A C 1
ATOM 866 O O . TYR A 1 117 ? 9.461 -6.338 -7.998 1.00 80.44 117 TYR A O 1
ATOM 874 N N . GLU A 1 118 ? 7.831 -7.163 -9.281 1.00 78.81 118 GLU A N 1
ATOM 875 C CA . GLU A 1 118 ? 8.328 -8.542 -9.267 1.00 78.81 118 GLU A CA 1
ATOM 876 C C . GLU A 1 118 ? 9.365 -8.769 -10.370 1.00 78.81 118 GLU A C 1
ATOM 878 O O . GLU A 1 118 ? 9.888 -9.868 -10.501 1.00 78.81 118 GLU A O 1
ATOM 883 N N . TRP A 1 119 ? 9.626 -7.777 -11.229 1.00 82.00 119 TRP A N 1
ATOM 884 C CA . TRP A 1 119 ? 10.630 -7.918 -12.275 1.00 82.00 119 TRP A CA 1
ATOM 885 C C . TRP A 1 119 ? 11.999 -8.234 -11.642 1.00 82.00 119 TRP A C 1
ATOM 887 O O . TRP A 1 119 ? 12.391 -7.543 -10.708 1.00 82.00 119 TRP A O 1
ATOM 897 N N . PRO A 1 120 ? 12.744 -9.235 -12.150 1.00 79.44 120 PRO A N 1
ATOM 898 C CA . PRO A 1 120 ? 12.521 -9.937 -13.415 1.00 79.44 120 PRO A CA 1
ATOM 899 C C . PRO A 1 120 ? 11.788 -11.284 -13.302 1.00 79.44 120 PRO A C 1
ATOM 901 O O . PRO A 1 120 ? 11.749 -12.033 -14.281 1.00 79.44 120 PRO A O 1
ATOM 904 N N . HIS A 1 121 ? 11.197 -11.617 -12.153 1.00 78.88 121 HIS A N 1
ATOM 905 C CA . HIS A 1 121 ? 10.466 -12.868 -11.962 1.00 78.88 121 HIS A CA 1
ATOM 906 C C . HIS A 1 121 ? 9.356 -13.040 -13.031 1.00 78.88 121 HIS A C 1
ATOM 908 O O . HIS A 1 121 ? 8.722 -12.056 -13.430 1.00 78.88 121 HIS A O 1
ATOM 914 N N . PRO A 1 122 ? 9.081 -14.262 -13.539 1.00 75.44 122 PRO A N 1
ATOM 915 C CA . PRO A 1 122 ? 8.170 -14.471 -14.676 1.00 75.44 122 PRO A CA 1
ATOM 916 C C . PRO A 1 122 ? 6.737 -13.948 -14.499 1.00 75.44 122 PRO A C 1
ATOM 918 O O . PRO A 1 122 ? 6.039 -13.702 -15.480 1.00 75.44 122 PRO A O 1
ATOM 921 N N . ASN A 1 123 ? 6.288 -13.768 -13.258 1.00 78.88 123 ASN A N 1
ATOM 922 C CA . ASN A 1 123 ? 4.968 -13.219 -12.941 1.00 78.88 123 ASN A CA 1
ATOM 923 C C . ASN A 1 123 ? 4.881 -11.687 -13.091 1.00 78.88 123 ASN A C 1
ATOM 925 O O . ASN A 1 123 ? 3.785 -11.155 -12.957 1.00 78.88 123 ASN A O 1
ATOM 929 N N . HIS A 1 124 ? 5.971 -10.965 -13.386 1.00 83.38 124 HIS A N 1
ATOM 930 C CA . HIS A 1 124 ? 5.950 -9.496 -13.443 1.00 83.38 124 HIS A CA 1
ATOM 931 C C . HIS A 1 124 ? 4.996 -8.926 -14.508 1.00 83.38 124 HIS A C 1
ATOM 933 O O . HIS A 1 124 ? 4.574 -7.771 -14.423 1.00 83.38 124 HIS A O 1
ATOM 939 N N . ALA A 1 125 ? 4.659 -9.736 -15.517 1.00 82.75 125 ALA A N 1
ATOM 940 C CA . ALA A 1 125 ? 3.700 -9.417 -16.574 1.00 82.75 125 ALA A CA 1
ATOM 941 C C . ALA A 1 125 ? 2.237 -9.733 -16.194 1.00 82.75 125 ALA A C 1
ATOM 943 O O . ALA A 1 125 ? 1.309 -9.384 -16.925 1.00 82.75 125 ALA A O 1
ATOM 944 N N . GLU A 1 126 ? 2.006 -10.404 -15.064 1.00 86.31 126 GLU A N 1
ATOM 945 C CA . GLU A 1 126 ? 0.683 -10.785 -14.573 1.00 86.31 126 GLU A CA 1
ATOM 946 C C . GLU A 1 126 ? 0.166 -9.722 -13.599 1.00 86.31 126 GLU A C 1
ATOM 948 O O . GLU A 1 126 ? 0.298 -9.828 -12.386 1.00 86.31 126 GLU A O 1
ATOM 953 N N . HIS A 1 127 ? -0.424 -8.656 -14.138 1.00 88.75 127 HIS A N 1
ATOM 954 C CA . HIS A 1 127 ? -0.856 -7.504 -13.338 1.00 88.75 127 HIS A CA 1
ATOM 955 C C . HIS A 1 127 ? -2.212 -7.690 -12.635 1.00 88.75 127 HIS A C 1
ATOM 957 O O . HIS A 1 127 ? -2.656 -6.788 -11.927 1.00 88.75 127 HIS A O 1
ATOM 963 N N . ASP A 1 128 ? -2.886 -8.825 -12.815 1.00 88.06 128 ASP A N 1
ATOM 964 C CA . ASP A 1 128 ? -4.105 -9.147 -12.074 1.00 88.06 128 ASP A CA 1
ATOM 965 C C . ASP A 1 128 ? -3.777 -9.529 -10.615 1.00 88.06 128 ASP A C 1
ATOM 967 O O . ASP A 1 128 ? -2.673 -9.960 -10.280 1.00 88.06 128 ASP A O 1
ATOM 971 N N . PHE A 1 129 ? -4.748 -9.366 -9.719 1.00 86.88 129 PHE A N 1
ATOM 972 C CA . PHE A 1 129 ? -4.692 -9.850 -8.344 1.00 86.88 129 PHE A CA 1
ATOM 973 C C . PHE A 1 129 ? -5.939 -10.685 -8.016 1.00 86.88 129 PHE A C 1
ATOM 975 O O . PHE A 1 129 ? -7.052 -10.222 -8.286 1.00 86.88 129 PHE A O 1
ATOM 982 N N . PRO A 1 130 ? -5.792 -11.866 -7.388 1.00 83.88 130 PRO A N 1
ATOM 983 C CA . PRO A 1 130 ? -4.525 -12.571 -7.171 1.00 83.88 130 PRO A CA 1
ATOM 984 C C . PRO A 1 130 ? -3.905 -12.994 -8.512 1.00 83.88 130 PRO A C 1
ATOM 986 O O . PRO A 1 130 ? -4.599 -13.023 -9.530 1.00 83.88 130 PRO A O 1
ATOM 989 N N . LEU A 1 131 ? -2.619 -13.353 -8.512 1.00 73.44 131 LEU A N 1
ATOM 990 C CA . LEU A 1 131 ? -1.982 -13.917 -9.704 1.00 73.44 131 LEU A CA 1
ATOM 991 C C . LEU A 1 131 ? -2.774 -15.137 -10.197 1.00 73.44 131 LEU A C 1
ATOM 993 O O . LEU A 1 131 ? -3.115 -16.035 -9.423 1.00 73.44 131 LEU A O 1
ATOM 997 N N . ALA A 1 132 ? -3.089 -15.154 -11.492 1.00 59.03 132 ALA A N 1
ATOM 998 C CA . ALA A 1 132 ? -4.089 -16.044 -12.080 1.00 59.03 132 ALA A CA 1
ATOM 999 C C . ALA A 1 132 ? -3.649 -17.519 -12.182 1.00 59.03 132 ALA A C 1
ATOM 1001 O O . ALA A 1 132 ? -4.450 -18.373 -12.570 1.00 59.03 132 ALA A O 1
ATOM 1002 N N . LYS A 1 133 ? -2.397 -17.847 -11.833 1.00 60.59 133 LYS A N 1
ATOM 1003 C CA . LYS A 1 133 ? -1.802 -19.178 -12.029 1.00 60.59 133 LYS A CA 1
ATOM 1004 C C . LYS A 1 133 ? -1.426 -19.905 -10.724 1.00 60.59 133 LYS A C 1
ATOM 1006 O O . LYS A 1 133 ? -0.260 -20.217 -10.512 1.00 60.59 133 LYS A O 1
ATOM 1011 N N . PRO A 1 134 ? -2.396 -20.288 -9.874 1.00 51.81 134 PRO A N 1
ATOM 1012 C CA . PRO A 1 134 ? -2.129 -21.132 -8.708 1.00 51.81 134 PRO A CA 1
ATOM 1013 C C . PRO A 1 134 ? -1.905 -22.613 -9.063 1.00 51.81 134 PRO A C 1
ATOM 1015 O O . PRO A 1 134 ? -1.686 -23.419 -8.168 1.00 51.81 134 PRO A O 1
ATOM 1018 N N . HIS A 1 135 ? -1.958 -23.011 -10.343 1.00 45.69 135 HIS A N 1
ATOM 1019 C CA . HIS A 1 135 ? -1.905 -24.427 -10.738 1.00 45.69 135 HIS A CA 1
ATOM 1020 C C . HIS A 1 135 ? -0.585 -25.126 -10.382 1.00 45.69 135 HIS A C 1
ATOM 1022 O O . HIS A 1 135 ? -0.574 -26.347 -10.254 1.00 45.69 135 HIS A O 1
ATOM 1028 N N . LEU A 1 136 ? 0.495 -24.369 -10.165 1.00 46.84 136 LEU A N 1
ATOM 1029 C CA . LEU A 1 136 ? 1.764 -24.900 -9.660 1.00 46.84 136 LEU A CA 1
ATOM 1030 C C . LEU A 1 136 ? 1.694 -25.332 -8.181 1.00 46.84 136 LEU A C 1
ATOM 1032 O O . LEU A 1 136 ? 2.527 -26.116 -7.746 1.00 46.84 136 LEU A O 1
ATOM 1036 N N . LEU A 1 137 ? 0.699 -24.861 -7.418 1.00 49.06 137 LEU A N 1
ATOM 1037 C CA . LEU A 1 137 ? 0.548 -25.100 -5.974 1.00 49.06 137 LEU A CA 1
ATOM 1038 C C . LEU A 1 137 ? -0.616 -26.055 -5.633 1.00 49.06 137 LEU A C 1
ATOM 1040 O O . LEU A 1 137 ? -1.003 -26.186 -4.474 1.00 49.06 137 LEU A O 1
ATOM 1044 N N . GLY A 1 138 ? -1.176 -26.745 -6.633 1.00 50.84 138 GLY A N 1
ATOM 1045 C CA . GLY A 1 138 ? -2.245 -27.733 -6.454 1.00 50.84 138 GLY A CA 1
ATOM 1046 C C . GLY A 1 138 ? -3.662 -27.211 -6.729 1.00 50.84 138 GLY A C 1
ATOM 1047 O O . GLY A 1 138 ? -3.879 -26.089 -7.179 1.00 50.84 138 GLY A O 1
ATOM 1048 N 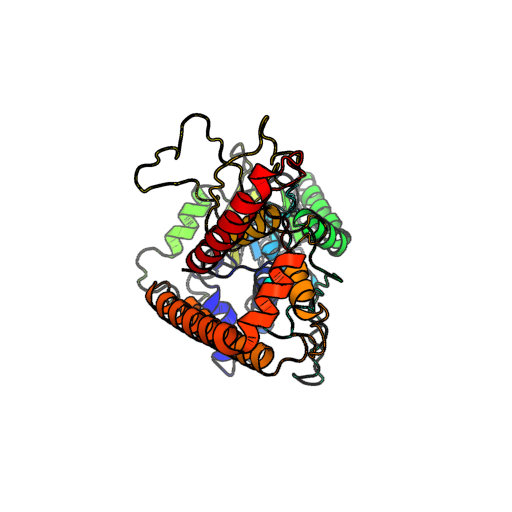N . ARG A 1 139 ? -4.667 -28.075 -6.511 1.00 49.12 139 ARG A N 1
ATOM 1049 C CA . ARG A 1 139 ? -6.086 -27.813 -6.849 1.00 49.12 139 ARG A CA 1
ATOM 1050 C C . ARG A 1 139 ? -6.828 -26.936 -5.834 1.00 49.12 139 ARG A C 1
ATOM 1052 O O . ARG A 1 139 ? -7.979 -26.576 -6.086 1.00 49.12 139 ARG A O 1
ATOM 1059 N N . ASN A 1 140 ? -6.200 -26.585 -4.714 1.00 53.00 140 ASN A N 1
ATOM 1060 C CA . ASN A 1 140 ? -6.809 -25.714 -3.716 1.00 53.00 140 ASN A CA 1
ATOM 1061 C C . ASN A 1 140 ? -6.870 -24.288 -4.265 1.00 53.00 140 ASN A C 1
ATOM 1063 O O . ASN A 1 140 ? -5.905 -23.530 -4.215 1.00 53.00 140 ASN A O 1
ATOM 1067 N N . LYS A 1 141 ? -8.031 -23.917 -4.813 1.00 52.62 141 LYS A N 1
ATOM 1068 C CA . LYS A 1 141 ? -8.347 -22.525 -5.126 1.00 52.62 141 LYS A CA 1
ATOM 1069 C C . LYS A 1 141 ? -8.440 -21.764 -3.806 1.00 52.62 141 LYS A C 1
ATOM 1071 O O . LYS A 1 141 ? -9.515 -21.689 -3.221 1.00 52.62 141 LYS A O 1
ATOM 1076 N N . ALA A 1 142 ? -7.336 -21.179 -3.347 1.00 54.81 142 ALA A N 1
ATOM 1077 C CA . ALA A 1 142 ? -7.419 -20.100 -2.376 1.00 54.81 142 ALA A CA 1
ATOM 1078 C C . ALA A 1 142 ? -8.309 -19.011 -2.996 1.00 54.81 142 ALA A C 1
ATOM 1080 O O . ALA A 1 142 ? -7.948 -18.386 -3.999 1.00 54.81 142 ALA A O 1
ATOM 1081 N N . SER A 1 143 ? -9.527 -18.849 -2.476 1.00 60.56 143 SER A N 1
ATOM 1082 C CA . SER A 1 143 ? -10.453 -17.846 -2.988 1.00 60.56 143 SER A CA 1
ATOM 1083 C C . SER A 1 143 ? -10.036 -16.499 -2.424 1.00 60.56 143 SER A C 1
ATOM 1085 O O . SER A 1 143 ? -10.453 -16.118 -1.335 1.00 60.56 143 SER A O 1
ATOM 1087 N N . ALA A 1 144 ? -9.175 -15.783 -3.147 1.00 69.69 144 ALA A N 1
ATOM 1088 C CA . ALA A 1 144 ? -8.887 -14.400 -2.804 1.00 69.69 144 ALA A CA 1
ATOM 1089 C C . ALA A 1 144 ? -10.203 -13.609 -2.754 1.00 69.69 144 ALA A C 1
ATOM 1091 O O . ALA A 1 144 ? -10.971 -13.599 -3.722 1.00 69.69 144 ALA A O 1
ATOM 1092 N N . THR A 1 145 ? -10.454 -12.976 -1.609 1.00 85.00 145 THR A N 1
ATOM 1093 C CA . THR A 1 145 ? -11.662 -12.184 -1.351 1.00 85.00 145 THR A CA 1
ATOM 1094 C C . THR A 1 145 ? -11.666 -10.882 -2.148 1.00 85.00 145 THR A C 1
ATOM 1096 O O . THR A 1 145 ? -12.707 -10.457 -2.644 1.00 85.00 145 THR A O 1
ATOM 1099 N N . LEU A 1 146 ? -10.493 -10.263 -2.297 1.00 90.62 146 LEU A N 1
ATOM 1100 C CA . LEU A 1 146 ? -10.253 -9.103 -3.144 1.00 90.62 146 LEU A CA 1
ATOM 1101 C C . LEU A 1 146 ? -9.698 -9.555 -4.493 1.00 90.62 146 LEU A C 1
ATOM 1103 O O . LEU A 1 146 ? -8.723 -10.307 -4.552 1.00 90.62 146 LEU A O 1
ATOM 1107 N N . ARG A 1 147 ? -10.298 -9.053 -5.572 1.00 90.19 147 ARG A N 1
ATOM 1108 C CA . ARG A 1 147 ? -9.830 -9.266 -6.941 1.00 90.19 147 ARG A CA 1
ATOM 1109 C C . ARG A 1 147 ? -9.640 -7.925 -7.622 1.00 90.19 147 ARG A C 1
ATOM 1111 O O . ARG A 1 147 ? -10.554 -7.113 -7.631 1.00 90.19 147 ARG A O 1
ATOM 1118 N N . LEU A 1 148 ? -8.466 -7.697 -8.197 1.00 91.44 148 LEU A N 1
ATOM 1119 C CA . LEU A 1 148 ? -8.165 -6.482 -8.947 1.00 91.44 148 LEU A CA 1
ATOM 1120 C C . LEU A 1 148 ? -7.668 -6.883 -10.327 1.00 91.44 148 LEU A C 1
ATOM 1122 O O . LEU A 1 148 ? -6.591 -7.450 -10.451 1.00 91.44 148 LEU A O 1
ATOM 1126 N N . ASN A 1 149 ? -8.441 -6.584 -11.366 1.00 90.38 149 ASN A N 1
ATOM 1127 C CA . ASN A 1 149 ? -8.050 -6.957 -12.721 1.00 90.38 149 ASN A CA 1
ATOM 1128 C C . ASN A 1 149 ? -7.290 -5.803 -13.394 1.00 90.38 149 ASN A C 1
ATOM 1130 O O . ASN A 1 149 ? -7.849 -4.713 -13.558 1.00 90.38 149 ASN A O 1
ATOM 1134 N N . PHE A 1 150 ? -6.056 -6.025 -13.829 1.00 90.12 150 PHE A N 1
ATOM 1135 C CA . PHE A 1 150 ? -5.265 -5.095 -14.624 1.00 90.12 150 PHE A CA 1
ATOM 1136 C C . PHE A 1 150 ? -4.570 -5.845 -15.763 1.00 90.12 150 PHE A C 1
ATOM 1138 O O . PHE A 1 150 ? -3.896 -6.843 -15.562 1.00 90.12 150 PHE A O 1
ATOM 1145 N N . LYS A 1 151 ? -4.671 -5.315 -16.986 1.00 88.50 151 LYS A N 1
ATOM 1146 C CA . LYS A 1 151 ? -3.981 -5.893 -18.156 1.00 88.50 151 LYS A CA 1
ATOM 1147 C C . LYS A 1 151 ? -2.538 -5.408 -18.320 1.00 88.50 151 LYS A C 1
ATOM 1149 O O . LYS A 1 151 ? -1.801 -5.946 -19.134 1.00 88.50 151 LYS A O 1
ATOM 1154 N N . LYS A 1 152 ? -2.179 -4.320 -17.639 1.00 90.25 152 LYS A N 1
ATOM 1155 C CA . LYS A 1 152 ? -0.900 -3.607 -17.747 1.00 90.25 152 LYS A CA 1
ATOM 1156 C C . LYS A 1 152 ? -0.717 -2.703 -16.526 1.00 90.25 152 LYS A C 1
ATOM 1158 O O . LYS A 1 152 ? -1.713 -2.453 -15.836 1.00 90.25 152 LYS A O 1
ATOM 1163 N N . PRO A 1 153 ? 0.486 -2.153 -16.288 1.00 91.75 153 PRO A N 1
ATOM 1164 C CA . PRO A 1 153 ? 0.665 -1.107 -15.296 1.00 91.75 153 PRO A CA 1
ATOM 1165 C C . PRO A 1 153 ? -0.267 0.078 -15.543 1.00 91.75 153 PRO A C 1
ATOM 1167 O O . PRO A 1 153 ? -0.534 0.464 -16.685 1.00 91.75 153 PRO A O 1
ATOM 1170 N N . VAL A 1 154 ? -0.766 0.655 -14.456 1.00 92.75 154 VAL A N 1
ATOM 1171 C CA . VAL A 1 154 ? -1.693 1.793 -14.455 1.00 92.75 154 VAL A CA 1
ATOM 1172 C C . VAL A 1 154 ? -1.120 2.923 -13.616 1.00 92.75 154 VAL A C 1
ATOM 1174 O O . VAL A 1 154 ? -0.195 2.709 -12.839 1.00 92.75 154 VAL A O 1
ATOM 1177 N N . THR A 1 155 ? -1.664 4.132 -13.744 1.00 91.56 155 THR A N 1
ATOM 1178 C CA . THR A 1 155 ? -1.289 5.204 -12.817 1.00 91.56 155 THR A CA 1
ATOM 1179 C C . THR A 1 155 ? -1.736 4.861 -11.395 1.00 91.56 155 THR A C 1
ATOM 1181 O O . THR A 1 155 ? -2.722 4.145 -11.204 1.00 91.56 155 THR A O 1
ATOM 1184 N N . VAL A 1 156 ? -1.046 5.391 -10.384 1.00 89.25 156 VAL A N 1
ATOM 1185 C CA . VAL A 1 156 ? -1.421 5.174 -8.973 1.00 89.25 156 VAL A CA 1
ATOM 1186 C C . VAL A 1 156 ? -2.867 5.600 -8.674 1.00 89.25 156 VAL A C 1
ATOM 1188 O O . VAL A 1 156 ? -3.593 4.882 -7.985 1.00 89.25 156 VAL A O 1
ATOM 1191 N N . GLY A 1 157 ? -3.332 6.703 -9.267 1.00 91.06 157 GLY A N 1
ATOM 1192 C CA . GLY A 1 157 ? -4.716 7.153 -9.132 1.00 91.06 157 GLY A CA 1
ATOM 1193 C C . GLY A 1 157 ? -5.716 6.196 -9.786 1.00 91.06 157 GLY A C 1
ATOM 1194 O O . GLY A 1 157 ? -6.793 5.951 -9.245 1.00 91.06 157 GLY A O 1
ATOM 1195 N N . ASP A 1 158 ? -5.375 5.603 -10.933 1.00 93.88 158 ASP A N 1
ATOM 1196 C CA . ASP A 1 158 ? -6.235 4.607 -11.582 1.00 93.88 158 ASP A CA 1
ATOM 1197 C C . ASP A 1 158 ? -6.248 3.269 -10.829 1.00 93.88 158 ASP A C 1
ATOM 1199 O O . ASP A 1 158 ? -7.295 2.618 -10.772 1.00 93.88 158 ASP A O 1
ATOM 1203 N N . PHE A 1 159 ? -5.139 2.893 -10.183 1.00 93.75 159 PHE A N 1
ATOM 1204 C CA . PHE A 1 159 ? -5.118 1.786 -9.225 1.00 93.75 159 PHE A CA 1
ATOM 1205 C C . PHE A 1 159 ? -6.094 2.052 -8.071 1.00 93.75 159 PHE A C 1
ATOM 1207 O O . PHE A 1 159 ? -6.944 1.210 -7.778 1.00 93.75 159 PHE A O 1
ATOM 1214 N N . GLY A 1 160 ? -6.032 3.244 -7.464 1.00 94.06 160 GLY A N 1
ATOM 1215 C CA . GLY A 1 160 ? -6.947 3.659 -6.399 1.00 94.06 160 GLY A CA 1
ATOM 1216 C C . GLY A 1 160 ? -8.416 3.623 -6.825 1.00 94.06 160 GLY A C 1
ATOM 1217 O O . GLY A 1 160 ? -9.253 3.071 -6.113 1.00 94.06 160 GLY A O 1
ATOM 1218 N N . LYS A 1 161 ? -8.741 4.114 -8.030 1.00 94.62 161 LYS A N 1
ATOM 1219 C CA . LYS A 1 161 ? -10.100 4.029 -8.598 1.00 94.62 161 LYS A CA 1
ATOM 1220 C C . LYS A 1 161 ? -10.564 2.589 -8.804 1.00 94.62 161 LYS A C 1
ATOM 1222 O O . LYS A 1 161 ? -11.741 2.303 -8.582 1.00 94.62 161 LYS A O 1
ATOM 1227 N N . ARG A 1 162 ? -9.682 1.689 -9.258 1.00 95.19 162 ARG A N 1
ATOM 1228 C CA . ARG A 1 162 ? -10.014 0.263 -9.400 1.00 95.19 162 ARG A CA 1
ATOM 1229 C C . ARG A 1 162 ? -10.320 -0.338 -8.033 1.00 95.19 162 ARG A C 1
ATOM 1231 O O . ARG A 1 162 ? -11.384 -0.924 -7.889 1.00 95.19 162 ARG A O 1
ATOM 1238 N N . LEU A 1 163 ? -9.447 -0.140 -7.047 1.00 94.81 163 LEU A N 1
ATOM 1239 C CA . LEU A 1 163 ? -9.655 -0.631 -5.683 1.00 94.81 163 LEU A CA 1
ATOM 1240 C C . LEU A 1 163 ? -10.979 -0.120 -5.094 1.00 94.81 163 LEU A C 1
ATOM 1242 O O . LEU A 1 163 ? -11.771 -0.904 -4.578 1.00 94.81 163 LEU A O 1
ATOM 1246 N N . LEU A 1 164 ? -11.254 1.179 -5.241 1.00 94.31 164 LEU A N 1
ATOM 1247 C CA . LEU A 1 164 ? -12.501 1.792 -4.789 1.00 94.31 164 LEU A CA 1
ATOM 1248 C C . LEU A 1 164 ? -13.727 1.169 -5.459 1.00 94.31 164 LEU A C 1
ATOM 1250 O O . LEU A 1 164 ? -14.727 0.938 -4.791 1.00 94.31 164 LEU A O 1
ATOM 1254 N N . ARG A 1 165 ? -13.666 0.906 -6.769 1.00 95.44 165 ARG A N 1
ATOM 1255 C CA . ARG A 1 165 ? -14.776 0.299 -7.516 1.00 95.44 165 ARG A CA 1
ATOM 1256 C C . ARG A 1 165 ? -15.105 -1.095 -6.996 1.00 95.44 165 ARG A C 1
ATOM 1258 O O . ARG A 1 165 ? -16.276 -1.381 -6.780 1.00 95.44 165 ARG A O 1
ATOM 1265 N N . GLU A 1 166 ? -14.089 -1.927 -6.788 1.00 94.88 166 GLU A N 1
ATOM 1266 C CA . GLU A 1 166 ? -14.281 -3.297 -6.295 1.00 94.88 166 GLU A CA 1
ATOM 1267 C C . GLU A 1 166 ? -14.830 -3.309 -4.858 1.00 94.88 166 GLU A C 1
ATOM 1269 O O . GLU A 1 166 ? -15.674 -4.133 -4.521 1.00 94.88 166 GLU A O 1
ATOM 1274 N N . LEU A 1 167 ? -14.417 -2.351 -4.020 1.00 95.69 167 LEU A N 1
ATOM 1275 C CA . LEU A 1 167 ? -14.840 -2.259 -2.617 1.00 95.69 167 LEU A CA 1
ATOM 1276 C C . LEU A 1 167 ? -16.071 -1.373 -2.382 1.00 95.69 167 LEU A C 1
ATOM 1278 O O . LEU A 1 167 ? -16.539 -1.253 -1.248 1.00 95.69 167 LEU A O 1
ATOM 1282 N N . GLN A 1 168 ? -16.612 -0.741 -3.426 1.00 95.12 168 GLN A N 1
ATOM 1283 C CA . GLN A 1 168 ? -17.688 0.244 -3.306 1.00 95.12 168 GLN A CA 1
ATOM 1284 C C . GLN A 1 168 ? -18.924 -0.284 -2.552 1.00 95.12 168 GLN A C 1
ATOM 1286 O O . GLN A 1 168 ? -19.447 0.467 -1.720 1.00 95.12 168 GLN A O 1
ATOM 1291 N N . PRO A 1 169 ? -19.413 -1.521 -2.793 1.00 94.81 169 PRO A N 1
ATOM 1292 C CA . PRO A 1 169 ? -20.577 -2.040 -2.075 1.00 94.81 169 PRO A CA 1
ATOM 1293 C C . PRO A 1 169 ? -20.339 -2.105 -0.562 1.00 94.81 169 PRO A C 1
ATOM 1295 O O . PRO A 1 169 ? -21.149 -1.594 0.214 1.00 94.81 169 PRO A O 1
ATOM 1298 N N . SER A 1 170 ? -19.194 -2.653 -0.149 1.00 95.75 170 SER A N 1
ATOM 1299 C CA . SER A 1 170 ? -18.818 -2.783 1.259 1.00 95.75 170 SER A CA 1
ATOM 1300 C C . SER A 1 170 ? -18.586 -1.416 1.904 1.00 95.75 170 SER A C 1
ATOM 1302 O O . SER A 1 170 ? -19.135 -1.129 2.963 1.00 95.75 170 SER A O 1
ATOM 1304 N N . LEU A 1 171 ? -17.877 -0.512 1.222 1.00 96.38 171 LEU A N 1
ATOM 1305 C CA . LEU A 1 171 ? -17.609 0.842 1.714 1.00 96.38 171 LEU A CA 1
ATOM 1306 C C . LEU A 1 171 ? -18.884 1.653 1.961 1.00 96.38 171 LEU A C 1
ATOM 1308 O O . LEU A 1 171 ? -18.980 2.344 2.976 1.00 96.38 171 LEU A O 1
ATOM 1312 N N . LYS A 1 172 ? -19.876 1.569 1.063 1.00 96.00 172 LYS A N 1
ATOM 1313 C CA . LYS A 1 172 ? -21.179 2.224 1.264 1.00 96.00 172 LYS A CA 1
ATOM 1314 C C . LYS A 1 172 ? -21.863 1.709 2.529 1.00 96.00 172 LYS A C 1
ATOM 1316 O O . LYS A 1 172 ? -22.347 2.516 3.321 1.00 96.00 172 LYS A O 1
ATOM 1321 N N . ARG A 1 173 ? -21.855 0.387 2.735 1.00 95.88 173 ARG A N 1
ATOM 1322 C CA . ARG A 1 173 ? -22.410 -0.252 3.933 1.00 95.88 173 ARG A CA 1
ATOM 1323 C C . ARG A 1 173 ? -21.688 0.222 5.194 1.00 95.88 173 ARG A C 1
ATOM 1325 O O . ARG A 1 173 ? -22.336 0.734 6.097 1.00 95.88 173 ARG A O 1
ATOM 1332 N N . TRP A 1 174 ? -20.360 0.136 5.239 1.00 96.81 174 TRP A N 1
ATOM 1333 C CA . TRP A 1 174 ? -19.579 0.492 6.430 1.00 96.81 174 TRP A CA 1
ATOM 1334 C C . TRP A 1 174 ? -19.695 1.974 6.810 1.00 96.81 174 TRP A C 1
ATOM 1336 O O . TRP A 1 174 ? -19.802 2.304 7.991 1.00 96.81 174 TRP A O 1
ATOM 1346 N N . LYS A 1 175 ? -19.738 2.874 5.817 1.00 96.00 175 LYS A N 1
ATOM 1347 C CA . LYS A 1 175 ? -19.997 4.305 6.049 1.00 96.00 175 LYS A CA 1
ATOM 1348 C C . LYS A 1 175 ? -21.413 4.540 6.587 1.00 96.00 175 LYS A C 1
ATOM 1350 O O . LYS A 1 175 ? -21.578 5.270 7.560 1.00 96.00 175 LYS A O 1
ATOM 1355 N N . SER A 1 176 ? -22.424 3.888 6.007 1.00 94.94 176 SER A N 1
ATOM 1356 C CA . SER A 1 176 ? -23.819 3.990 6.467 1.00 94.94 176 SER A CA 1
ATOM 1357 C C . SER A 1 176 ? -24.007 3.461 7.895 1.00 94.94 176 SER A C 1
ATOM 1359 O O . SER A 1 176 ? -24.722 4.080 8.691 1.00 94.94 176 SER A O 1
ATOM 1361 N N . ASN A 1 177 ? -23.309 2.379 8.254 1.00 94.19 177 ASN A N 1
ATOM 1362 C CA . ASN A 1 177 ? -23.291 1.842 9.615 1.00 94.19 177 ASN A CA 1
ATOM 1363 C C . ASN A 1 177 ? -22.762 2.881 10.610 1.00 94.19 177 ASN A C 1
ATOM 1365 O O . ASN A 1 177 ? -23.372 3.102 11.656 1.00 94.19 177 ASN A O 1
ATOM 1369 N N . TYR A 1 178 ? -21.667 3.568 10.268 1.00 93.38 178 TYR A N 1
ATOM 1370 C CA . TYR A 1 178 ? -21.112 4.618 11.118 1.00 93.38 178 TYR A CA 1
ATOM 1371 C C . TYR A 1 178 ? -22.056 5.817 11.253 1.00 93.38 178 TYR A C 1
ATOM 1373 O O . TYR A 1 178 ? -22.304 6.272 12.367 1.00 93.38 178 TYR A O 1
ATOM 1381 N N . THR A 1 179 ? -22.667 6.283 10.160 1.00 92.94 179 THR A N 1
ATOM 1382 C CA . THR A 1 179 ? -23.683 7.348 10.223 1.00 92.94 179 THR A CA 1
ATOM 1383 C C . THR A 1 179 ? -24.842 6.966 11.149 1.00 92.94 179 THR A C 1
ATOM 1385 O O . THR A 1 179 ? -25.256 7.764 11.991 1.00 92.94 179 THR A O 1
ATOM 1388 N N . SER A 1 180 ? -25.326 5.727 11.052 1.00 91.69 180 SER A N 1
ATOM 1389 C CA . SER A 1 180 ? -26.407 5.209 11.901 1.00 91.69 180 SER A CA 1
ATOM 1390 C C . SER A 1 180 ? -25.997 5.132 13.374 1.00 91.69 180 SER A C 1
ATOM 1392 O O . SER A 1 180 ? -26.776 5.502 14.258 1.00 91.69 180 SER A O 1
ATOM 1394 N N . PHE A 1 181 ? -24.757 4.718 13.647 1.00 89.19 181 PHE A N 1
ATOM 1395 C CA . PHE A 1 181 ? -24.177 4.737 14.987 1.00 89.19 181 PHE A CA 1
ATOM 1396 C C . PHE A 1 181 ? -24.082 6.165 15.545 1.00 89.19 181 PHE A C 1
ATOM 1398 O O . PHE A 1 181 ? -24.460 6.403 16.691 1.00 89.19 181 PHE A O 1
ATOM 1405 N N . CYS A 1 182 ? -23.648 7.144 14.748 1.00 88.69 182 CYS A N 1
ATOM 1406 C CA . CYS A 1 182 ? -23.561 8.537 15.186 1.00 88.69 182 CYS A CA 1
ATOM 1407 C C . CYS A 1 182 ? -24.917 9.107 15.623 1.00 88.69 182 CYS A C 1
ATOM 1409 O O . CYS A 1 182 ? -24.945 9.837 16.618 1.00 88.69 182 CYS A O 1
ATOM 1411 N N . LEU A 1 183 ? -25.993 8.762 14.903 1.00 89.00 183 LEU A N 1
ATOM 1412 C CA . LEU A 1 183 ? -27.362 9.227 15.149 1.00 89.00 183 LEU A CA 1
ATOM 1413 C C . LEU A 1 183 ? -28.022 8.527 16.340 1.00 89.00 183 LEU A C 1
ATOM 1415 O O . LEU A 1 183 ? -28.584 9.181 17.211 1.00 89.00 183 LEU A O 1
ATOM 1419 N N . SER A 1 184 ? -27.960 7.196 16.379 1.00 85.62 184 SER A N 1
ATOM 1420 C CA . SER A 1 184 ? -28.689 6.396 17.373 1.00 85.62 184 SER A CA 1
ATOM 1421 C C . SER A 1 184 ? -27.898 6.130 18.653 1.00 85.62 184 SER A C 1
ATOM 1423 O O . SER A 1 184 ? -28.482 5.732 19.660 1.00 85.62 184 SER A O 1
ATOM 1425 N N . LYS A 1 185 ? -26.566 6.280 18.601 1.00 83.50 185 LYS A N 1
ATOM 1426 C CA . LYS A 1 185 ? -25.610 5.785 19.608 1.00 83.50 185 LYS A CA 1
ATOM 1427 C C . LYS A 1 185 ? -25.750 4.286 19.905 1.00 83.50 185 LYS A C 1
ATOM 1429 O O . LYS A 1 185 ? -25.236 3.810 20.914 1.00 83.50 185 LYS A O 1
ATOM 1434 N N . ARG A 1 186 ? -26.414 3.535 19.021 1.00 79.69 186 ARG A N 1
ATOM 1435 C CA . ARG A 1 186 ? -26.565 2.079 19.082 1.00 79.69 186 ARG A CA 1
ATOM 1436 C C . ARG A 1 186 ? -25.781 1.439 17.944 1.00 79.69 186 ARG A C 1
ATOM 1438 O O . ARG A 1 186 ? -25.747 1.953 16.828 1.00 79.69 186 ARG A O 1
ATOM 1445 N N . LEU A 1 187 ? -25.138 0.316 18.240 1.00 77.31 187 LEU A N 1
ATOM 1446 C CA . LEU A 1 187 ? -24.402 -0.473 17.258 1.00 77.31 187 LEU A CA 1
ATOM 1447 C C . LEU A 1 187 ? -25.355 -1.484 16.615 1.00 77.31 187 LEU A C 1
ATOM 1449 O O . LEU A 1 187 ? -25.563 -2.558 17.159 1.00 77.31 187 LEU A O 1
ATOM 1453 N N . SER A 1 188 ? -25.947 -1.132 15.472 1.00 73.31 188 SER A N 1
ATOM 1454 C CA . SER A 1 188 ? -26.738 -2.069 14.651 1.00 73.31 188 SER A CA 1
ATOM 1455 C C . SER A 1 188 ? -25.883 -2.895 13.687 1.00 73.31 188 SER A C 1
ATOM 1457 O O . SER A 1 188 ? -26.338 -3.875 13.116 1.00 73.31 188 SER A O 1
ATOM 1459 N N . SER A 1 189 ? -24.636 -2.481 13.473 1.00 82.38 189 SER A N 1
ATOM 1460 C CA . SER A 1 189 ? -23.646 -3.196 12.679 1.00 82.38 189 SER A CA 1
ATOM 1461 C C . SER A 1 189 ? -22.264 -2.927 13.252 1.00 82.38 189 SER A C 1
ATOM 1463 O O . SER A 1 189 ? -22.008 -1.876 13.846 1.00 82.38 189 SER A O 1
ATOM 1465 N N . ARG A 1 190 ? -21.367 -3.895 13.073 1.00 87.56 190 ARG A N 1
ATOM 1466 C CA . ARG A 1 190 ? -20.046 -3.922 13.706 1.00 87.56 190 ARG A CA 1
ATOM 1467 C C . ARG A 1 190 ? -18.901 -3.780 12.707 1.00 87.56 190 ARG A C 1
ATOM 1469 O O . ARG A 1 190 ? -17.772 -4.151 13.001 1.00 87.56 190 ARG A O 1
ATOM 1476 N N . GLU A 1 191 ? -19.213 -3.234 11.539 1.00 95.00 191 GLU A N 1
ATOM 1477 C CA . GLU A 1 191 ? -18.267 -2.906 10.476 1.00 95.00 191 GLU A CA 1
ATOM 1478 C C . GLU A 1 191 ? -18.372 -1.408 10.190 1.00 95.00 191 GLU A C 1
ATOM 1480 O O . GLU A 1 191 ? -19.338 -0.957 9.559 1.00 95.00 191 GLU A O 1
ATOM 1485 N N . LEU A 1 192 ? -17.413 -0.632 10.692 1.00 95.50 192 LEU A N 1
ATOM 1486 C CA . LEU A 1 192 ? -17.443 0.827 10.619 1.00 95.50 192 LEU A CA 1
ATOM 1487 C C . LEU A 1 192 ? -16.260 1.362 9.811 1.00 95.50 192 LEU A C 1
ATOM 1489 O O . LEU A 1 192 ? -15.137 0.879 9.945 1.00 95.50 192 LEU A O 1
ATOM 1493 N N . VAL A 1 193 ? -16.509 2.411 9.023 1.00 97.06 193 VAL A N 1
ATOM 1494 C CA . VAL A 1 193 ? -15.463 3.254 8.426 1.00 97.06 193 VAL A CA 1
ATOM 1495 C C . VAL A 1 193 ? -15.638 4.681 8.912 1.00 97.06 193 VAL A C 1
ATOM 1497 O O . VAL A 1 193 ? -16.705 5.266 8.728 1.00 97.06 193 VAL A O 1
ATOM 1500 N N . ILE A 1 194 ? -14.574 5.242 9.480 1.00 96.19 194 ILE A N 1
ATOM 1501 C CA . ILE A 1 194 ? -14.533 6.613 9.986 1.00 96.19 194 ILE A CA 1
ATOM 1502 C C . ILE A 1 194 ? -13.419 7.366 9.257 1.00 96.19 194 ILE A C 1
ATOM 1504 O O . ILE A 1 194 ? -12.241 7.054 9.417 1.00 96.19 194 ILE A O 1
ATOM 1508 N N . THR A 1 195 ? -13.791 8.353 8.447 1.00 96.06 195 THR A N 1
ATOM 1509 C CA . THR A 1 195 ? -12.848 9.257 7.773 1.00 96.06 195 THR A CA 1
ATOM 1510 C C . THR A 1 195 ? -12.632 10.523 8.602 1.00 96.06 195 THR A C 1
ATOM 1512 O O . THR A 1 195 ? -13.422 10.829 9.498 1.00 96.06 195 THR A O 1
ATOM 1515 N N . GLY A 1 196 ? -11.542 11.248 8.346 1.00 95.50 196 GLY A N 1
ATOM 1516 C CA . GLY A 1 196 ? -11.146 12.401 9.155 1.00 95.50 196 GLY A CA 1
ATOM 1517 C C . GLY A 1 196 ? -10.727 12.029 10.582 1.00 95.50 196 GLY A C 1
ATOM 1518 O O . GLY A 1 196 ? -10.771 12.886 11.464 1.00 95.50 196 GLY A O 1
ATOM 1519 N N . ALA A 1 197 ? -10.377 10.762 10.832 1.00 96.00 197 ALA A N 1
ATOM 1520 C CA . ALA A 1 197 ? -10.176 10.197 12.162 1.00 96.00 197 ALA A CA 1
ATOM 1521 C C . ALA A 1 197 ? -8.748 9.695 12.383 1.00 96.00 197 ALA A C 1
ATOM 1523 O O . ALA A 1 197 ? -8.114 9.113 11.504 1.00 96.00 197 ALA A O 1
ATOM 1524 N N . ARG A 1 198 ? -8.250 9.868 13.607 1.00 95.81 198 ARG A N 1
ATOM 1525 C CA . ARG A 1 198 ? -6.948 9.368 14.055 1.00 95.81 198 ARG A CA 1
ATOM 1526 C C . ARG A 1 198 ? -7.008 8.891 15.504 1.00 95.81 198 ARG A C 1
ATOM 1528 O O . ARG A 1 198 ? -7.943 9.203 16.240 1.00 95.81 198 ARG A O 1
ATOM 1535 N N . LEU A 1 199 ? -5.982 8.153 15.919 1.00 96.25 199 LEU A N 1
ATOM 1536 C CA . LEU A 1 199 ? -5.740 7.866 17.334 1.00 96.25 199 LEU A CA 1
ATOM 1537 C C . LEU A 1 199 ? -5.415 9.166 18.078 1.00 96.25 199 LEU A C 1
ATOM 1539 O O . LEU A 1 199 ? -4.584 9.944 17.596 1.00 96.25 199 LEU A O 1
ATOM 1543 N N . SER A 1 200 ? -6.014 9.373 19.253 1.00 96.06 200 SER A N 1
ATOM 1544 C CA . SER A 1 200 ? -5.635 10.494 20.117 1.00 96.06 200 SER A CA 1
ATOM 1545 C C . SER A 1 200 ? -4.213 10.337 20.652 1.00 96.06 200 SER A C 1
ATOM 1547 O O . SER A 1 200 ? -3.694 9.224 20.769 1.00 96.06 200 SER A O 1
ATOM 1549 N N . ASP A 1 201 ? -3.573 11.449 21.009 1.00 94.50 201 ASP A N 1
ATOM 1550 C CA . ASP A 1 201 ? -2.211 11.415 21.555 1.00 94.50 201 ASP A CA 1
ATOM 1551 C C . ASP A 1 201 ? -2.151 10.612 22.868 1.00 94.50 201 ASP A C 1
ATOM 1553 O O . ASP A 1 201 ? -1.227 9.828 23.075 1.00 94.50 201 ASP A O 1
ATOM 1557 N N . ALA A 1 202 ? -3.193 10.699 23.702 1.00 94.62 202 ALA A N 1
ATOM 1558 C CA . ALA A 1 202 ? -3.323 9.877 24.904 1.00 94.62 202 ALA A CA 1
ATOM 1559 C C . ALA A 1 202 ? -3.427 8.375 24.580 1.00 94.62 202 ALA A C 1
ATOM 1561 O O . ALA A 1 202 ? -2.767 7.563 25.226 1.00 94.62 202 ALA A O 1
ATOM 1562 N N . ALA A 1 203 ? -4.211 7.995 23.561 1.00 95.56 203 ALA A N 1
ATOM 1563 C CA . ALA A 1 203 ? -4.319 6.599 23.141 1.00 95.56 203 ALA A CA 1
ATOM 1564 C C . ALA A 1 203 ? -2.978 6.060 22.622 1.00 95.56 203 ALA A C 1
ATOM 1566 O O . ALA A 1 203 ? -2.594 4.949 22.978 1.00 95.56 203 ALA A O 1
ATOM 1567 N N . LYS A 1 204 ? -2.227 6.855 21.845 1.00 95.19 204 LYS A N 1
ATOM 1568 C CA . LYS A 1 204 ? -0.878 6.480 21.386 1.00 95.19 204 LYS A CA 1
ATOM 1569 C C . LYS A 1 204 ? 0.065 6.227 22.562 1.00 95.19 204 LYS A C 1
ATOM 1571 O O . LYS A 1 204 ? 0.746 5.208 22.568 1.00 95.19 204 LYS A O 1
ATOM 1576 N N . THR A 1 205 ? 0.076 7.109 23.564 1.00 95.19 205 THR A N 1
ATOM 1577 C CA . THR A 1 205 ? 0.904 6.934 24.769 1.00 95.19 205 THR A CA 1
ATOM 1578 C C . THR A 1 205 ? 0.546 5.649 25.512 1.00 95.19 205 THR A C 1
ATOM 1580 O O . THR A 1 205 ? 1.432 4.864 25.828 1.00 95.19 205 THR A O 1
ATOM 1583 N N . LEU A 1 206 ? -0.746 5.373 25.720 1.00 94.75 206 LEU A N 1
ATOM 1584 C CA . LEU A 1 206 ? -1.189 4.138 26.377 1.00 94.75 206 LEU A CA 1
ATOM 1585 C C . LEU A 1 206 ? -0.781 2.876 25.600 1.00 94.75 206 LEU A C 1
ATOM 1587 O O . LEU A 1 206 ? -0.446 1.860 26.204 1.00 94.75 206 LEU A O 1
ATOM 1591 N N . LEU A 1 207 ? -0.792 2.930 24.266 1.00 94.44 207 LEU A N 1
ATOM 1592 C CA . LEU A 1 207 ? -0.364 1.815 23.420 1.00 94.44 207 LEU A CA 1
ATOM 1593 C C . LEU A 1 207 ? 1.152 1.610 23.451 1.00 94.44 207 LEU A C 1
ATOM 1595 O O . LEU A 1 207 ? 1.600 0.466 23.510 1.00 94.44 207 LEU A O 1
ATOM 1599 N N . LEU A 1 208 ? 1.940 2.688 23.472 1.00 91.69 208 LEU A N 1
ATOM 1600 C CA . LEU A 1 208 ? 3.395 2.618 23.653 1.00 91.69 208 LEU A CA 1
ATOM 1601 C C . LEU A 1 208 ? 3.769 2.054 25.027 1.00 91.69 208 LEU A C 1
ATOM 1603 O O . LEU A 1 208 ? 4.727 1.292 25.146 1.00 91.69 208 LEU A O 1
ATOM 1607 N N . ASP A 1 209 ? 2.981 2.362 26.054 1.00 90.94 209 ASP A N 1
ATOM 1608 C CA . ASP A 1 209 ? 3.213 1.876 27.412 1.00 90.94 209 ASP A CA 1
ATOM 1609 C C . ASP A 1 209 ? 3.115 0.349 27.527 1.00 90.94 209 ASP A C 1
ATOM 1611 O O . ASP A 1 209 ? 3.769 -0.234 28.390 1.00 90.94 209 ASP A O 1
ATOM 1615 N N . THR A 1 210 ? 2.415 -0.322 26.604 1.00 88.62 210 THR A N 1
ATOM 1616 C CA . THR A 1 210 ? 2.381 -1.797 26.532 1.00 88.62 210 THR A CA 1
ATOM 1617 C C . THR A 1 210 ? 3.745 -2.432 26.218 1.00 88.62 210 THR A C 1
ATOM 1619 O O . THR A 1 210 ? 3.928 -3.630 26.429 1.00 88.62 210 THR A O 1
ATOM 1622 N N . LEU A 1 211 ? 4.715 -1.639 25.748 1.00 85.94 211 LEU A N 1
ATOM 1623 C CA . LEU A 1 211 ? 6.083 -2.067 25.442 1.00 85.94 211 LEU A CA 1
ATOM 1624 C C . LEU A 1 211 ? 7.104 -1.697 26.532 1.00 85.94 211 LEU A C 1
ATOM 1626 O O . LEU A 1 211 ? 8.252 -2.144 26.462 1.00 85.94 211 LEU A O 1
ATOM 1630 N N . LYS A 1 212 ? 6.736 -0.884 27.534 1.00 84.50 212 LYS A N 1
ATOM 1631 C CA . LYS A 1 212 ? 7.682 -0.404 28.556 1.00 84.50 212 LYS A CA 1
ATOM 1632 C C . LYS A 1 212 ? 8.328 -1.571 29.314 1.00 84.50 212 LYS A C 1
ATOM 1634 O O . LYS A 1 212 ? 7.651 -2.485 29.777 1.00 84.50 212 LYS A O 1
ATOM 1639 N N . GLY A 1 213 ? 9.655 -1.516 29.453 1.00 78.69 213 GLY A N 1
ATOM 1640 C CA . GLY A 1 213 ? 10.445 -2.512 30.188 1.00 78.69 213 GLY A CA 1
ATOM 1641 C C . GLY A 1 213 ? 10.663 -3.842 29.456 1.00 78.69 213 GLY A C 1
ATOM 1642 O O . GLY A 1 213 ? 11.116 -4.801 30.075 1.00 78.69 213 GLY A O 1
ATOM 1643 N N . ARG A 1 214 ? 10.346 -3.933 28.156 1.00 79.69 214 ARG A N 1
ATOM 1644 C CA . ARG A 1 214 ? 10.479 -5.169 27.370 1.00 79.69 214 ARG A CA 1
ATOM 1645 C C . ARG A 1 214 ? 11.700 -5.130 26.456 1.00 79.69 214 ARG A C 1
ATOM 1647 O O . ARG A 1 214 ? 11.950 -4.137 25.784 1.00 79.69 214 ARG A O 1
ATOM 1654 N N . VAL A 1 215 ? 12.438 -6.241 26.422 1.00 71.81 215 VAL A N 1
ATOM 1655 C CA . VAL A 1 215 ? 13.712 -6.358 25.684 1.00 71.81 215 VAL A CA 1
ATOM 1656 C C . VAL A 1 215 ? 13.514 -6.888 24.257 1.00 71.81 215 VAL A C 1
ATOM 1658 O O . VAL A 1 215 ? 14.276 -6.549 23.360 1.00 71.81 215 VAL A O 1
ATOM 1661 N N . SER A 1 216 ? 12.477 -7.696 24.018 1.00 78.00 216 SER A N 1
ATOM 1662 C CA . SER A 1 216 ? 12.173 -8.262 22.698 1.00 78.00 216 SER A CA 1
ATOM 1663 C C . SER A 1 216 ? 10.682 -8.197 22.419 1.00 78.00 216 SER A C 1
ATOM 1665 O O . SER A 1 216 ? 9.895 -8.705 23.205 1.00 78.00 216 SER A O 1
ATOM 1667 N N . ILE A 1 217 ? 10.296 -7.630 21.276 1.00 76.31 217 ILE A N 1
ATOM 1668 C CA . ILE A 1 217 ? 8.900 -7.576 20.814 1.00 76.31 217 ILE A CA 1
ATOM 1669 C C . ILE A 1 217 ? 8.367 -8.980 20.501 1.00 76.31 217 ILE A C 1
ATOM 1671 O O . ILE A 1 217 ? 7.202 -9.289 20.760 1.00 76.31 217 ILE A O 1
ATOM 1675 N N . HIS A 1 218 ? 9.209 -9.850 19.943 1.00 75.75 218 HIS A N 1
ATOM 1676 C CA . HIS A 1 218 ? 8.786 -11.167 19.470 1.00 75.75 218 HIS A CA 1
ATOM 1677 C C . HIS A 1 218 ? 8.603 -12.170 20.618 1.00 75.75 218 HIS A C 1
ATOM 1679 O O . HIS A 1 218 ? 7.722 -13.017 20.522 1.00 75.75 218 HIS A O 1
ATOM 1685 N N . GLY A 1 219 ? 9.339 -12.021 21.727 1.00 74.31 219 GLY A N 1
ATOM 1686 C CA . GLY A 1 219 ? 9.278 -12.935 22.878 1.00 74.31 219 GLY A CA 1
ATOM 1687 C C . GLY A 1 219 ? 8.059 -12.783 23.801 1.00 74.31 219 GLY A C 1
ATOM 1688 O O . GLY A 1 219 ? 7.877 -13.599 24.695 1.00 74.31 219 GLY A O 1
ATOM 1689 N N . ILE A 1 220 ? 7.234 -11.753 23.609 1.00 80.00 220 ILE A N 1
ATOM 1690 C CA . ILE A 1 220 ? 6.071 -11.447 24.464 1.00 80.00 220 ILE A CA 1
ATOM 1691 C C . ILE A 1 220 ? 4.847 -12.231 23.950 1.00 80.00 220 ILE A C 1
ATOM 1693 O O . ILE A 1 220 ? 4.546 -12.108 22.768 1.00 80.00 220 ILE A O 1
ATOM 1697 N N . PRO A 1 221 ? 4.099 -13.024 24.724 1.00 83.88 221 PRO A N 1
ATOM 1698 C CA . PRO A 1 221 ? 2.855 -13.625 24.232 1.00 83.88 221 PRO A CA 1
ATOM 1699 C C . PRO A 1 221 ? 1.855 -12.590 23.679 1.00 83.88 221 PRO A C 1
ATOM 1701 O O . PRO A 1 221 ? 1.831 -11.430 24.095 1.00 83.88 221 PRO A O 1
ATOM 1704 N N . LEU A 1 222 ? 1.044 -12.986 22.689 1.00 85.25 222 LEU A N 1
ATOM 1705 C CA . LEU A 1 222 ? 0.077 -12.075 22.054 1.00 85.25 222 LEU A CA 1
ATOM 1706 C C . LEU A 1 222 ? -1.007 -11.605 23.024 1.00 85.25 222 LEU A C 1
ATOM 1708 O O . LEU A 1 222 ? -1.510 -10.501 22.859 1.00 85.25 222 LEU A O 1
ATOM 1712 N N . ASP A 1 223 ? -1.364 -12.432 23.996 1.00 84.12 223 ASP A N 1
ATOM 1713 C CA . ASP A 1 223 ? -2.436 -12.241 24.966 1.00 84.12 223 ASP A CA 1
ATOM 1714 C C . ASP A 1 223 ? -1.963 -11.681 26.314 1.00 84.12 223 ASP A C 1
ATOM 1716 O O . ASP A 1 223 ? -2.801 -11.416 27.173 1.00 84.12 223 ASP A O 1
ATOM 1720 N N . GLU A 1 224 ? -0.659 -11.428 26.484 1.00 84.69 224 GLU A N 1
ATOM 1721 C CA . GLU A 1 224 ? -0.079 -10.973 27.757 1.00 84.69 224 GLU A CA 1
ATOM 1722 C C . GLU A 1 224 ? -0.682 -9.650 28.257 1.00 84.69 224 GLU A C 1
ATOM 1724 O O . GLU A 1 224 ? -0.764 -9.403 29.459 1.00 84.69 224 GLU A O 1
ATOM 1729 N N . VAL A 1 225 ? -1.111 -8.784 27.337 1.00 86.06 225 VAL A N 1
ATOM 1730 C CA . VAL A 1 225 ? -1.661 -7.465 27.656 1.00 86.06 225 VAL A CA 1
ATOM 1731 C C . VAL A 1 225 ? -3.082 -7.357 27.119 1.00 86.06 225 VAL A C 1
ATOM 1733 O O . VAL A 1 225 ? -3.366 -7.750 25.989 1.00 86.06 225 VAL A O 1
ATOM 1736 N N . THR A 1 226 ? -3.977 -6.776 27.918 1.00 90.62 226 THR A N 1
ATOM 1737 C CA . THR A 1 226 ? -5.289 -6.316 27.442 1.00 90.62 226 THR A CA 1
ATOM 1738 C C . THR A 1 226 ? -5.154 -4.898 26.908 1.00 90.62 226 THR A C 1
ATOM 1740 O O . THR A 1 226 ? -4.582 -4.036 27.576 1.00 90.62 226 THR A O 1
ATOM 1743 N N . LEU A 1 227 ? -5.689 -4.639 25.715 1.00 94.00 227 LEU A N 1
ATOM 1744 C CA . LEU A 1 227 ? -5.635 -3.301 25.141 1.00 94.00 227 LEU A CA 1
ATOM 1745 C C . LEU A 1 227 ? -6.509 -2.316 25.939 1.00 94.00 227 LEU A C 1
ATOM 1747 O O . LEU A 1 227 ? -7.612 -2.671 26.374 1.00 94.00 227 LEU A O 1
ATOM 1751 N N . PRO A 1 228 ? -6.046 -1.067 26.121 1.00 94.06 228 PRO A N 1
ATOM 1752 C CA . PRO A 1 228 ? -6.845 -0.030 26.756 1.00 94.06 228 PRO A CA 1
ATOM 1753 C C . PRO A 1 228 ? -8.041 0.342 25.871 1.00 94.06 228 PRO A C 1
ATOM 1755 O O . PRO A 1 228 ? -8.068 0.068 24.669 1.00 94.06 228 PRO A O 1
ATOM 1758 N N . LYS A 1 229 ? -9.029 1.034 26.449 1.00 94.94 229 LYS A N 1
ATOM 1759 C CA . LYS A 1 229 ? -10.036 1.713 25.626 1.00 94.94 229 LYS A CA 1
ATOM 1760 C C . LYS A 1 229 ? -9.348 2.788 24.785 1.00 94.94 229 LYS A C 1
ATOM 1762 O O . LYS A 1 229 ? -8.567 3.586 25.299 1.00 94.94 229 LYS A O 1
ATOM 1767 N N . ILE A 1 230 ? -9.656 2.806 23.498 1.00 95.81 230 ILE A N 1
ATOM 1768 C CA . ILE A 1 230 ? -9.028 3.668 22.507 1.00 95.81 230 ILE A CA 1
ATOM 1769 C C . ILE A 1 230 ? -9.972 4.807 22.164 1.00 95.81 230 ILE A C 1
ATOM 1771 O O . ILE A 1 230 ? -11.083 4.597 21.674 1.00 95.81 230 ILE A O 1
ATOM 1775 N N . THR A 1 231 ? -9.500 6.025 22.405 1.00 95.62 231 THR A N 1
ATOM 1776 C CA . THR A 1 231 ? -10.193 7.245 22.001 1.00 95.62 231 THR A CA 1
ATOM 1777 C C . THR A 1 231 ? -9.759 7.641 20.597 1.00 95.62 231 THR A C 1
ATOM 1779 O O . THR A 1 231 ? -8.567 7.807 20.322 1.00 95.62 231 THR A O 1
ATOM 1782 N N . LEU A 1 232 ? -10.745 7.806 19.721 1.00 95.75 232 LEU A N 1
ATOM 1783 C CA . LEU A 1 232 ? -10.569 8.323 18.370 1.00 95.75 232 LEU A CA 1
ATOM 1784 C C . LEU A 1 232 ? -10.869 9.819 18.364 1.00 95.75 232 LEU A C 1
ATOM 1786 O O . LEU A 1 232 ? -11.783 10.275 19.050 1.00 95.75 232 LEU A O 1
ATOM 1790 N N . GLU A 1 233 ? -10.127 10.582 17.574 1.00 96.19 233 GLU A N 1
ATOM 1791 C CA . GLU A 1 233 ? -10.318 12.024 17.439 1.00 96.19 233 GLU A CA 1
ATOM 1792 C C . GLU A 1 233 ? -10.278 12.467 15.980 1.00 96.19 233 GLU A C 1
ATOM 1794 O O . GLU A 1 233 ? -9.707 11.788 15.125 1.00 96.19 233 GLU A O 1
ATOM 1799 N N . ASN A 1 234 ? -10.869 13.627 15.705 1.00 93.94 234 ASN A N 1
ATOM 1800 C CA . ASN A 1 234 ? -10.733 14.289 14.415 1.00 93.94 234 ASN A CA 1
ATOM 1801 C C . ASN A 1 234 ? -9.484 15.190 14.349 1.00 93.94 234 ASN A C 1
ATOM 1803 O O . ASN A 1 234 ? -8.725 15.327 15.314 1.00 93.94 234 ASN A O 1
ATOM 1807 N N . SER A 1 235 ? -9.272 15.843 13.204 1.00 89.25 235 SER A N 1
ATOM 1808 C CA . SER A 1 235 ? -8.180 16.809 13.005 1.00 89.25 235 SER A CA 1
ATOM 1809 C C . SER A 1 235 ? -8.177 17.937 14.050 1.00 89.25 235 SER A C 1
ATOM 1811 O O . SER A 1 235 ? -7.107 18.318 14.533 1.00 89.25 235 SER A O 1
ATOM 1813 N N . SER A 1 236 ? -9.362 18.389 14.471 1.00 91.00 236 SER A N 1
ATOM 1814 C CA . SER A 1 236 ? -9.596 19.388 15.525 1.00 91.00 236 SER A CA 1
ATOM 1815 C C . SER A 1 236 ? -9.481 18.843 16.959 1.00 91.00 236 SER A C 1
ATOM 1817 O O . SER A 1 236 ? -9.874 19.536 17.894 1.00 91.00 236 SER A O 1
ATOM 1819 N N . LYS A 1 237 ? -8.976 17.615 17.157 1.00 89.06 237 LYS A N 1
ATOM 1820 C CA . LYS A 1 237 ? -8.853 16.937 18.467 1.00 89.06 237 LYS A CA 1
ATOM 1821 C C . LYS A 1 237 ? -10.179 16.743 19.216 1.00 89.06 237 LYS A C 1
ATOM 1823 O O . LYS A 1 237 ? -10.196 16.506 20.421 1.00 89.06 237 LYS A O 1
ATOM 1828 N N . SER A 1 238 ? -11.306 16.831 18.516 1.00 92.50 238 SER A N 1
ATOM 1829 C CA . SER A 1 238 ? -12.611 16.502 19.086 1.00 92.50 238 SER A CA 1
ATOM 1830 C C . SER A 1 238 ? -12.788 14.989 19.101 1.00 92.50 238 SER A C 1
ATOM 1832 O O . SER A 1 238 ? -12.506 14.321 18.104 1.00 92.50 238 SER A O 1
ATOM 1834 N N . SER A 1 239 ? -13.267 14.451 20.222 1.00 92.12 239 SER A N 1
ATOM 1835 C CA . SER A 1 239 ? -13.507 13.015 20.374 1.00 92.12 239 SER A CA 1
ATOM 1836 C C . SER A 1 239 ? -14.598 12.532 19.413 1.00 92.12 239 SER A C 1
ATOM 1838 O O . SER A 1 239 ? -15.694 13.089 19.371 1.00 92.12 239 SER A O 1
ATOM 1840 N N . LEU A 1 240 ? -14.296 11.475 18.662 1.00 89.62 240 LEU A N 1
ATOM 1841 C CA . LEU A 1 240 ? -15.223 10.766 17.772 1.00 89.62 240 LEU A CA 1
ATOM 1842 C C . LEU A 1 240 ? -15.820 9.515 18.434 1.00 89.62 240 LEU A C 1
ATOM 1844 O O . LEU A 1 240 ? -16.709 8.872 17.878 1.00 89.62 240 LEU A O 1
ATOM 1848 N N . GLY A 1 241 ? -15.338 9.170 19.627 1.00 86.50 241 GLY A N 1
ATOM 1849 C CA . GLY A 1 241 ? -15.785 8.017 20.392 1.00 86.50 241 GLY A CA 1
ATOM 1850 C C . GLY A 1 241 ? -14.637 7.318 21.106 1.00 86.50 241 GLY A C 1
ATOM 1851 O O . GLY A 1 241 ? -13.460 7.541 20.820 1.00 86.50 241 GLY A O 1
ATOM 1852 N N . CYS A 1 242 ? -15.005 6.462 22.053 1.00 90.50 242 CYS A N 1
ATOM 1853 C CA . CYS A 1 242 ? -14.086 5.629 22.811 1.00 90.50 242 CYS A CA 1
ATOM 1854 C C . CYS A 1 242 ? -14.541 4.175 22.682 1.00 90.50 242 CYS A C 1
ATOM 1856 O O . CYS A 1 242 ? -15.684 3.854 23.010 1.00 90.50 242 CYS A O 1
ATOM 1858 N N . PHE A 1 243 ? -13.662 3.315 22.183 1.00 91.88 243 PHE A N 1
ATOM 1859 C CA . PHE A 1 243 ? -13.988 1.944 21.798 1.00 91.88 243 PHE A CA 1
ATOM 1860 C C . PHE A 1 243 ? -12.998 0.970 22.433 1.00 91.88 243 PHE A C 1
ATOM 1862 O O . PHE A 1 243 ? -11.864 1.336 22.735 1.00 91.88 243 PHE A O 1
ATOM 1869 N N . LYS A 1 244 ? -13.415 -0.278 22.640 1.00 93.69 244 LYS A N 1
ATOM 1870 C CA . LYS A 1 244 ? -12.524 -1.355 23.080 1.00 93.69 244 LYS A CA 1
ATOM 1871 C C . LYS A 1 244 ? -12.282 -2.311 21.916 1.00 93.69 244 LYS A C 1
ATOM 1873 O O . LYS A 1 244 ? -13.222 -2.606 21.178 1.00 93.69 244 LYS A O 1
ATOM 1878 N N . PHE A 1 245 ? -11.033 -2.745 21.773 1.00 95.25 245 PHE A N 1
ATOM 1879 C CA . PHE A 1 245 ? -10.562 -3.578 20.670 1.00 95.25 245 PHE A CA 1
ATOM 1880 C C . PHE A 1 245 ? -9.771 -4.775 21.188 1.00 95.25 245 PHE A C 1
ATOM 1882 O O . PHE A 1 245 ? -9.052 -4.630 22.178 1.00 95.25 245 PHE A O 1
ATOM 1889 N N . GLN A 1 246 ? -9.851 -5.915 20.499 1.00 94.75 246 GLN A N 1
ATOM 1890 C CA . GLN A 1 246 ? -8.982 -7.058 20.790 1.00 94.75 246 GLN A CA 1
ATOM 1891 C C . GLN A 1 246 ? -7.623 -6.959 20.112 1.00 94.75 246 GLN A C 1
ATOM 1893 O O . GLN A 1 246 ? -6.637 -7.395 20.699 1.00 94.75 246 GLN A O 1
ATOM 1898 N N . TYR A 1 247 ? -7.555 -6.378 18.914 1.00 96.56 247 TYR A N 1
ATOM 1899 C CA . TYR A 1 247 ? -6.314 -6.170 18.174 1.00 96.56 247 TYR A CA 1
ATOM 1900 C C . TYR A 1 247 ? -6.306 -4.826 17.448 1.00 96.56 247 TYR A C 1
ATOM 1902 O O . TYR A 1 247 ? -7.348 -4.303 17.047 1.00 96.56 247 TYR A O 1
ATOM 1910 N N . ILE A 1 248 ? -5.104 -4.286 17.239 1.00 97.25 248 ILE A N 1
ATOM 1911 C CA . ILE A 1 248 ? -4.869 -3.100 16.410 1.00 97.25 248 ILE A CA 1
ATOM 1912 C C . ILE A 1 248 ? -3.961 -3.481 15.247 1.00 97.25 248 ILE A C 1
ATOM 1914 O O . ILE A 1 248 ? -2.907 -4.088 15.433 1.00 97.25 248 ILE A O 1
ATOM 1918 N N . ILE A 1 249 ? -4.372 -3.093 14.046 1.00 97.19 249 ILE A N 1
ATOM 1919 C CA . ILE A 1 249 ? -3.626 -3.280 12.810 1.00 97.19 249 ILE A CA 1
ATOM 1920 C C . ILE A 1 249 ? -3.289 -1.899 12.257 1.00 97.19 249 ILE A C 1
ATOM 1922 O O . ILE A 1 249 ? -4.162 -1.162 11.796 1.00 97.19 249 ILE A O 1
ATOM 1926 N N . TYR A 1 250 ? -2.010 -1.553 12.282 1.00 95.25 250 TYR A N 1
ATOM 1927 C CA . TYR A 1 250 ? -1.482 -0.366 11.635 1.00 95.25 250 TYR A CA 1
ATOM 1928 C C . TYR A 1 250 ? -1.271 -0.666 10.151 1.00 95.25 250 TYR A C 1
ATOM 1930 O O . TYR A 1 250 ? -0.415 -1.453 9.752 1.00 95.25 250 TYR A O 1
ATOM 1938 N N . ALA A 1 251 ? -2.093 -0.028 9.329 1.00 93.12 251 ALA A N 1
ATOM 1939 C CA . ALA A 1 251 ? -2.049 -0.048 7.874 1.00 93.12 251 ALA A CA 1
ATOM 1940 C C . ALA A 1 251 ? -1.661 1.334 7.320 1.00 93.12 251 ALA A C 1
ATOM 1942 O O . ALA A 1 251 ? -2.075 1.727 6.225 1.00 93.12 251 ALA A O 1
ATOM 1943 N N . VAL A 1 252 ? -0.884 2.091 8.098 1.00 84.88 252 VAL A N 1
ATOM 1944 C CA . VAL A 1 252 ? -0.378 3.405 7.708 1.00 84.88 252 VAL A CA 1
ATOM 1945 C C . VAL A 1 252 ? 0.657 3.181 6.608 1.00 84.88 252 VAL A C 1
ATOM 1947 O O . VAL A 1 252 ? 1.582 2.392 6.775 1.00 84.88 252 VAL A O 1
ATOM 1950 N N . GLY A 1 253 ? 0.426 3.785 5.443 1.00 71.44 253 GLY A N 1
ATOM 1951 C CA . GLY A 1 253 ? 1.243 3.575 4.248 1.00 71.44 253 GLY A CA 1
ATOM 1952 C C . GLY A 1 253 ? 2.628 4.219 4.336 1.00 71.44 253 GLY A C 1
ATOM 1953 O O . GLY A 1 253 ? 3.160 4.459 5.416 1.00 71.44 253 GLY A O 1
ATOM 1954 N N . PHE A 1 254 ? 3.203 4.504 3.166 1.00 64.31 254 PHE A N 1
ATOM 1955 C CA . PHE A 1 254 ? 4.514 5.136 3.030 1.00 64.31 254 PHE A CA 1
ATOM 1956 C C . PHE A 1 254 ? 4.652 6.356 3.951 1.00 64.31 254 PHE A C 1
ATOM 1958 O O . PHE A 1 254 ? 3.757 7.204 4.005 1.00 64.31 254 PHE A O 1
ATOM 1965 N N . GLY A 1 255 ? 5.774 6.426 4.670 1.00 60.72 255 GLY A N 1
ATOM 1966 C CA . GLY A 1 255 ? 6.132 7.597 5.462 1.00 60.72 255 GLY A CA 1
ATOM 1967 C C . GLY A 1 255 ? 6.179 8.866 4.607 1.00 60.72 255 GLY A C 1
ATOM 1968 O O . GLY A 1 255 ? 6.159 8.818 3.375 1.00 60.72 255 GLY A O 1
ATOM 1969 N N . VAL A 1 256 ? 6.232 10.022 5.268 1.00 65.19 256 VAL A N 1
ATOM 1970 C CA . VAL A 1 256 ? 6.399 11.303 4.572 1.00 65.19 256 VAL A CA 1
ATOM 1971 C C . VAL A 1 256 ? 7.689 11.244 3.755 1.00 65.19 256 VAL A C 1
ATOM 1973 O O . VAL A 1 256 ? 8.744 10.929 4.299 1.00 65.19 256 VAL A O 1
ATOM 1976 N N . GLU A 1 257 ? 7.591 11.528 2.456 1.00 68.88 257 GLU A N 1
ATOM 1977 C CA . GLU A 1 257 ? 8.740 11.541 1.550 1.00 68.88 257 GLU A CA 1
ATOM 1978 C C . GLU A 1 257 ? 9.849 12.442 2.105 1.00 68.88 257 GLU A C 1
ATOM 1980 O O . GLU A 1 257 ? 9.624 13.615 2.427 1.00 68.88 257 GLU A O 1
ATOM 1985 N N . THR A 1 258 ? 11.048 11.877 2.237 1.00 65.44 258 THR A N 1
ATOM 1986 C CA . THR A 1 258 ? 12.202 12.581 2.789 1.00 65.44 258 THR A CA 1
ATOM 1987 C C . THR A 1 258 ? 12.709 13.611 1.788 1.00 65.44 258 THR A C 1
ATOM 1989 O O . THR A 1 258 ? 13.174 13.267 0.708 1.00 65.44 258 THR A O 1
ATOM 1992 N N . LYS A 1 259 ? 12.668 14.891 2.170 1.00 67.00 259 LYS A N 1
ATOM 1993 C CA . LYS A 1 259 ? 13.101 16.023 1.328 1.00 67.00 259 LYS A CA 1
ATOM 1994 C C . LYS A 1 259 ? 14.547 16.470 1.591 1.00 67.00 259 LYS A C 1
ATOM 1996 O O . LYS A 1 259 ? 14.923 17.583 1.225 1.00 67.00 259 LYS A O 1
ATOM 2001 N N . SER A 1 260 ? 15.351 15.665 2.290 1.00 60.31 260 SER A N 1
ATOM 2002 C CA . SER A 1 260 ? 16.716 16.048 2.666 1.00 60.31 260 SER A CA 1
ATOM 2003 C C . SER A 1 260 ? 17.710 15.757 1.540 1.00 60.31 260 SER A C 1
ATOM 2005 O O . SER A 1 260 ? 17.957 14.600 1.217 1.00 60.31 260 SER A O 1
ATOM 2007 N N . TYR A 1 261 ? 18.333 16.805 1.002 1.00 59.31 261 TYR A N 1
ATOM 2008 C CA . TYR A 1 261 ? 19.401 16.710 -0.009 1.00 59.31 261 TYR A CA 1
ATOM 2009 C C . TYR A 1 261 ? 20.789 16.462 0.588 1.00 59.31 261 TYR A C 1
ATOM 2011 O O . TYR A 1 261 ? 21.714 16.057 -0.107 1.00 59.31 261 TYR A O 1
ATOM 2019 N N . SER A 1 262 ? 20.955 16.741 1.880 1.00 60.28 262 SER A N 1
ATOM 2020 C CA . SER A 1 262 ? 22.169 16.485 2.652 1.00 60.28 262 SER A CA 1
ATOM 2021 C C . SER A 1 262 ? 21.825 16.454 4.140 1.00 60.28 262 SER A C 1
ATOM 2023 O O . SER A 1 262 ? 20.774 16.956 4.547 1.00 60.28 262 SER A O 1
ATOM 2025 N N . SER A 1 263 ? 22.743 15.951 4.968 1.00 58.00 263 SER A N 1
ATOM 2026 C CA . SER A 1 263 ? 22.635 15.983 6.437 1.00 58.00 263 SER A CA 1
ATOM 2027 C C . SER A 1 263 ? 22.467 17.393 7.022 1.00 58.00 263 SER A C 1
ATOM 2029 O O . SER A 1 263 ? 22.134 17.536 8.194 1.00 58.00 263 SER A O 1
ATOM 2031 N N . ARG A 1 264 ? 22.682 18.443 6.216 1.00 57.34 264 ARG A N 1
ATOM 2032 C CA . ARG A 1 264 ? 22.604 19.852 6.618 1.00 57.34 264 ARG A CA 1
ATOM 2033 C C . ARG A 1 264 ? 21.351 20.583 6.112 1.00 57.34 264 ARG A C 1
ATOM 2035 O O . ARG A 1 264 ? 21.286 21.797 6.260 1.00 57.34 264 ARG A O 1
ATOM 2042 N N . SER A 1 265 ? 20.373 19.885 5.519 1.00 58.53 265 SER A N 1
ATOM 2043 C CA . SER A 1 265 ? 19.110 20.477 5.023 1.00 58.53 265 SER A CA 1
ATOM 2044 C C . SER A 1 265 ? 19.302 21.692 4.099 1.00 58.53 265 SER A C 1
ATOM 2046 O O . SER A 1 265 ? 18.525 22.643 4.127 1.00 58.53 265 SER A O 1
ATOM 2048 N N . VAL A 1 266 ? 20.353 21.676 3.276 1.00 60.81 266 VAL A N 1
ATOM 2049 C CA . VAL A 1 266 ? 20.632 22.748 2.311 1.00 60.81 266 VAL A CA 1
ATOM 2050 C C . VAL A 1 266 ? 19.867 22.469 1.018 1.00 60.81 266 VAL A C 1
ATOM 2052 O O . VAL A 1 266 ? 19.933 21.354 0.498 1.00 60.81 266 VAL A O 1
ATOM 2055 N N . SER A 1 267 ? 19.152 23.472 0.494 1.00 62.72 267 SER A N 1
ATOM 2056 C CA . SER A 1 267 ? 18.562 23.394 -0.850 1.00 62.72 267 SER A CA 1
ATOM 2057 C C . SER A 1 267 ? 19.676 23.182 -1.879 1.00 62.72 267 SER A C 1
ATOM 2059 O O . SER A 1 267 ? 20.678 23.899 -1.817 1.00 62.72 267 SER A O 1
ATOM 2061 N N . PRO A 1 268 ? 19.530 22.254 -2.841 1.00 61.84 268 PRO A N 1
ATOM 2062 C CA . PRO A 1 268 ? 20.594 21.961 -3.796 1.00 61.84 268 PRO A CA 1
ATOM 2063 C C . PRO A 1 268 ? 20.958 23.184 -4.654 1.00 61.84 268 PRO A C 1
ATOM 2065 O O . PRO A 1 268 ? 22.093 23.284 -5.111 1.00 61.84 268 PRO A O 1
ATOM 2068 N N . TYR A 1 269 ? 20.023 24.124 -4.858 1.00 63.97 269 TYR A N 1
ATOM 2069 C CA . TYR A 1 269 ? 20.267 25.425 -5.491 1.00 63.97 269 TYR A CA 1
ATOM 2070 C C . TYR A 1 269 ? 19.136 26.434 -5.214 1.00 63.97 269 TYR A C 1
ATOM 2072 O O . TYR A 1 269 ? 18.052 26.082 -4.737 1.00 63.97 269 TYR A O 1
ATOM 2080 N N . ALA A 1 270 ? 19.393 27.715 -5.504 1.00 63.34 270 ALA A N 1
ATOM 2081 C CA . ALA A 1 270 ? 18.410 28.792 -5.385 1.00 63.34 270 ALA A CA 1
ATOM 2082 C C . ALA A 1 270 ? 17.276 28.628 -6.414 1.00 63.34 270 ALA A C 1
ATOM 2084 O O . ALA A 1 270 ? 17.533 28.381 -7.591 1.00 63.34 270 ALA A O 1
ATOM 2085 N N . GLY A 1 271 ? 16.023 28.773 -5.973 1.00 63.50 271 GLY A N 1
ATOM 2086 C CA . GLY A 1 271 ? 14.841 28.602 -6.829 1.00 63.50 271 GLY A CA 1
ATOM 2087 C C . GLY A 1 271 ? 14.459 27.145 -7.114 1.00 63.50 271 GLY A C 1
ATOM 2088 O O . GLY A 1 271 ? 13.581 26.900 -7.938 1.00 63.50 271 GLY A O 1
ATOM 2089 N N . TYR A 1 272 ? 15.100 26.178 -6.452 1.00 64.62 272 TYR A N 1
ATOM 2090 C CA . TYR A 1 272 ? 14.674 24.786 -6.495 1.00 64.62 272 TYR A CA 1
ATOM 2091 C C . TYR A 1 272 ? 13.391 24.580 -5.682 1.00 64.62 272 TYR A C 1
ATOM 2093 O O . TYR A 1 272 ? 13.369 24.863 -4.484 1.00 64.62 272 TYR A O 1
ATOM 2101 N N . ASP A 1 273 ? 12.354 24.047 -6.326 1.00 67.69 273 ASP A N 1
ATOM 2102 C CA . ASP A 1 273 ? 11.130 23.598 -5.666 1.00 67.69 273 ASP A CA 1
ATOM 2103 C C . ASP A 1 273 ? 11.004 22.075 -5.802 1.00 67.69 273 ASP A C 1
ATOM 2105 O O . ASP A 1 273 ? 10.911 21.536 -6.911 1.00 67.69 273 ASP A O 1
ATOM 2109 N N . HIS A 1 274 ? 11.051 21.372 -4.669 1.00 72.56 274 HIS A N 1
ATOM 2110 C CA . HIS A 1 274 ? 10.919 19.920 -4.638 1.00 72.56 274 HIS A CA 1
ATOM 2111 C C . HIS A 1 274 ? 9.472 19.529 -4.930 1.00 72.56 274 HIS A C 1
ATOM 2113 O O . HIS A 1 274 ? 8.576 19.802 -4.127 1.00 72.56 274 HIS A O 1
ATOM 2119 N N . ARG A 1 275 ? 9.267 18.771 -6.010 1.00 75.88 275 ARG A N 1
ATOM 2120 C CA . ARG A 1 275 ? 7.977 18.142 -6.299 1.00 75.88 275 ARG A CA 1
ATOM 2121 C C . ARG A 1 275 ? 7.926 16.715 -5.760 1.00 75.88 275 ARG A C 1
ATOM 2123 O O . ARG A 1 275 ? 8.692 15.887 -6.248 1.00 75.88 275 ARG A O 1
ATOM 2130 N N . PRO A 1 276 ? 7.007 16.413 -4.827 1.0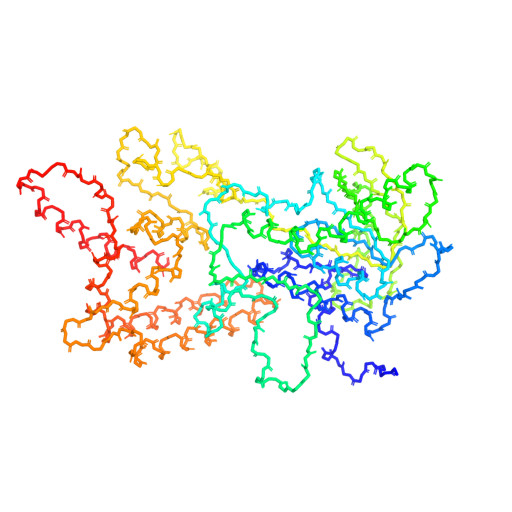0 78.44 276 PRO A N 1
ATOM 2131 C CA . PRO A 1 276 ? 6.826 15.065 -4.311 1.00 78.44 276 PRO A CA 1
ATOM 2132 C C . PRO A 1 276 ? 6.572 14.013 -5.391 1.00 78.44 276 PRO A C 1
ATOM 2134 O O . PRO A 1 276 ? 5.891 14.260 -6.396 1.00 78.44 276 PRO A O 1
ATOM 2137 N N . PHE A 1 277 ? 7.049 12.795 -5.145 1.00 78.69 277 PHE A N 1
ATOM 2138 C CA . PHE A 1 277 ? 6.840 11.654 -6.032 1.00 78.69 277 PHE A CA 1
ATOM 2139 C C . PHE A 1 277 ? 5.351 11.317 -6.228 1.00 78.69 277 PHE A C 1
ATOM 2141 O O . PHE A 1 277 ? 4.927 10.836 -7.280 1.00 78.69 277 PHE A O 1
ATOM 2148 N N . TRP A 1 278 ? 4.502 11.615 -5.251 1.00 82.19 278 TRP A N 1
ATOM 2149 C CA . TRP A 1 278 ? 3.063 11.361 -5.353 1.00 82.19 278 TRP A CA 1
ATOM 2150 C C . TRP A 1 278 ? 2.261 12.573 -5.840 1.00 82.19 278 TRP A C 1
ATOM 2152 O O . TRP A 1 278 ? 1.037 12.576 -5.734 1.00 82.19 278 TRP A O 1
ATOM 2162 N N . GLU A 1 279 ? 2.906 13.583 -6.418 1.00 85.06 279 GLU A N 1
ATOM 2163 C CA . GLU A 1 279 ? 2.237 14.739 -7.024 1.00 85.06 279 GLU A CA 1
ATOM 2164 C C . GLU A 1 279 ? 2.388 14.780 -8.548 1.00 85.06 279 GLU A C 1
ATOM 2166 O O . GLU A 1 279 ? 3.185 14.057 -9.145 1.00 85.06 279 GLU A O 1
ATOM 2171 N N . ALA A 1 280 ? 1.585 15.617 -9.209 1.00 86.81 280 ALA A N 1
ATOM 2172 C CA . ALA A 1 280 ? 1.696 15.822 -10.647 1.00 86.81 280 ALA A CA 1
ATOM 2173 C C . ALA A 1 280 ? 3.016 16.531 -11.012 1.00 86.81 280 ALA A C 1
ATOM 2175 O O . ALA A 1 280 ? 3.345 17.608 -10.504 1.00 86.81 280 ALA A O 1
ATOM 2176 N N . ASP A 1 281 ? 3.752 15.937 -11.948 1.00 84.94 281 ASP A N 1
ATOM 2177 C CA . ASP A 1 281 ? 5.016 16.459 -12.461 1.00 84.94 281 ASP A CA 1
ATOM 2178 C C . ASP A 1 281 ? 4.864 17.130 -13.840 1.00 84.94 281 ASP A C 1
ATOM 2180 O O . ASP A 1 281 ? 3.828 17.033 -14.504 1.00 84.94 281 ASP A O 1
ATOM 2184 N N . LEU A 1 282 ? 5.918 17.833 -14.260 1.00 83.94 282 LEU A N 1
ATOM 2185 C CA . LEU A 1 282 ? 5.993 18.525 -15.549 1.00 83.94 282 LEU A CA 1
ATOM 2186 C C . LEU A 1 282 ? 6.838 17.763 -16.583 1.00 83.94 282 LEU A C 1
ATOM 2188 O O . LEU A 1 282 ? 7.100 18.304 -17.655 1.00 83.94 282 LEU A O 1
ATOM 2192 N N . ILE A 1 283 ? 7.232 16.509 -16.316 1.00 82.44 283 ILE A N 1
ATOM 2193 C CA . ILE A 1 283 ? 8.098 15.723 -17.216 1.00 82.44 283 ILE A CA 1
ATOM 2194 C C . ILE A 1 283 ? 7.502 15.604 -18.634 1.00 82.44 283 ILE A C 1
ATOM 2196 O O . ILE A 1 283 ? 8.237 15.786 -19.603 1.00 82.44 283 ILE A O 1
ATOM 2200 N N . PRO A 1 284 ? 6.184 15.377 -18.826 1.00 80.06 284 PRO A N 1
ATOM 2201 C CA . PRO A 1 284 ? 5.606 15.311 -20.171 1.00 80.06 284 PRO A CA 1
ATOM 2202 C C . PRO A 1 284 ? 5.604 16.653 -20.927 1.00 80.06 284 PRO A C 1
ATOM 2204 O O . PRO A 1 284 ? 5.488 16.674 -22.161 1.00 80.06 284 PRO A O 1
ATOM 2207 N N . ALA A 1 285 ? 5.694 17.779 -20.210 1.00 81.88 285 ALA A N 1
ATOM 2208 C CA . ALA A 1 285 ? 5.603 19.109 -20.796 1.00 81.88 285 ALA A CA 1
ATOM 2209 C C . ALA A 1 285 ? 6.816 19.421 -21.686 1.00 81.88 285 ALA A C 1
ATOM 2211 O O . ALA A 1 285 ? 7.881 18.804 -21.601 1.00 81.88 285 ALA A O 1
ATOM 2212 N N . LYS A 1 286 ? 6.664 20.404 -22.583 1.00 78.94 286 LYS A N 1
ATOM 2213 C CA . LYS A 1 286 ? 7.804 20.914 -23.358 1.00 78.94 286 LYS A CA 1
ATOM 2214 C C . LYS A 1 286 ? 8.874 21.418 -22.394 1.00 78.94 286 LYS A C 1
ATOM 2216 O O . LYS A 1 286 ? 8.544 22.083 -21.418 1.00 78.94 286 LYS A O 1
ATOM 2221 N N . ASN A 1 287 ? 10.130 21.062 -22.670 1.00 76.19 287 ASN A N 1
ATOM 2222 C CA . ASN A 1 287 ? 11.279 21.401 -21.833 1.00 76.19 287 ASN A CA 1
ATOM 2223 C C . ASN A 1 287 ? 11.091 21.010 -20.355 1.00 76.19 287 ASN A C 1
ATOM 2225 O O . ASN A 1 287 ? 11.590 21.713 -19.491 1.00 76.19 287 ASN A O 1
ATOM 2229 N N . LEU A 1 288 ? 10.341 19.942 -20.047 1.00 78.12 288 LEU A N 1
ATOM 2230 C CA . LEU A 1 288 ? 10.026 19.525 -18.671 1.00 78.12 288 LEU A CA 1
ATOM 2231 C C . LEU A 1 288 ? 9.325 20.623 -17.835 1.00 78.12 288 LEU A C 1
ATOM 2233 O O . LEU A 1 288 ? 9.429 20.644 -16.612 1.00 78.12 288 LEU A O 1
ATOM 2237 N N . GLY A 1 289 ? 8.646 21.569 -18.497 1.00 79.50 289 GLY A N 1
ATOM 2238 C CA . GLY A 1 289 ? 7.997 22.720 -17.864 1.00 79.50 289 GLY A CA 1
ATOM 2239 C C . GLY A 1 289 ? 8.880 23.963 -17.716 1.00 79.50 289 GLY A C 1
ATOM 2240 O O . GLY A 1 289 ? 8.381 25.004 -17.297 1.00 79.50 289 GLY A O 1
ATOM 2241 N N . PHE A 1 290 ? 10.160 23.893 -18.087 1.00 77.00 290 PHE A N 1
ATOM 2242 C CA . PHE A 1 290 ? 11.053 25.048 -18.090 1.00 77.00 290 PHE A CA 1
ATOM 2243 C C . PHE A 1 290 ? 10.823 25.938 -19.322 1.00 77.00 290 PHE A C 1
ATOM 2245 O O . PHE A 1 290 ? 10.434 25.476 -20.397 1.00 77.00 290 PHE A O 1
ATOM 2252 N N . SER A 1 291 ? 11.120 27.233 -19.197 1.00 80.75 291 SER A N 1
ATOM 2253 C CA . SER A 1 291 ? 11.070 28.170 -20.330 1.00 80.75 291 SER A CA 1
ATOM 2254 C C . SER A 1 291 ? 12.054 27.783 -21.444 1.00 80.75 291 SER A C 1
ATOM 2256 O O . SER A 1 291 ? 11.755 27.941 -22.627 1.00 80.75 291 SER A O 1
ATOM 2258 N N . GLN A 1 292 ? 13.199 27.205 -21.074 1.00 78.88 292 GLN A N 1
ATOM 2259 C CA . GLN A 1 292 ? 14.230 26.690 -21.975 1.00 78.88 292 GLN A CA 1
ATOM 2260 C C . GLN A 1 292 ? 14.581 25.244 -21.617 1.00 78.88 292 GLN A C 1
ATOM 2262 O O . GLN A 1 292 ? 14.370 24.816 -20.487 1.00 78.88 292 GLN A O 1
ATOM 2267 N N . ALA A 1 293 ? 15.114 24.481 -22.576 1.00 77.62 293 ALA A N 1
ATOM 2268 C CA . ALA A 1 293 ? 15.488 23.089 -22.345 1.00 77.62 293 ALA A CA 1
ATOM 2269 C C . ALA A 1 293 ? 16.569 22.991 -21.247 1.00 77.62 293 ALA A C 1
ATOM 2271 O O . ALA A 1 293 ? 17.641 23.591 -21.397 1.00 77.62 293 ALA A O 1
ATOM 2272 N N . PRO A 1 294 ? 16.319 22.256 -20.149 1.00 73.06 294 PRO A N 1
ATOM 2273 C CA . PRO A 1 294 ? 17.295 22.130 -19.078 1.00 73.06 294 PRO A CA 1
ATOM 2274 C C . PRO A 1 294 ? 18.525 21.350 -19.557 1.00 73.06 294 PRO A C 1
ATOM 2276 O O . PRO A 1 294 ? 18.418 20.373 -20.296 1.00 73.06 294 PRO A O 1
ATOM 2279 N N . ARG A 1 295 ? 19.715 21.791 -19.129 1.00 74.19 295 ARG A N 1
ATOM 2280 C CA . ARG A 1 295 ? 20.998 21.163 -19.502 1.00 74.19 295 ARG A CA 1
ATOM 2281 C C . ARG A 1 295 ? 21.420 20.034 -18.564 1.00 74.19 295 ARG A C 1
ATOM 2283 O O . ARG A 1 295 ? 22.205 19.181 -18.966 1.00 74.19 295 ARG A O 1
ATOM 2290 N N . ILE A 1 296 ? 20.953 20.068 -17.318 1.00 70.88 296 ILE A N 1
ATOM 2291 C CA . ILE A 1 296 ? 21.301 19.117 -16.260 1.00 70.88 296 ILE A CA 1
ATOM 2292 C C . ILE A 1 296 ? 19.997 18.687 -15.594 1.00 70.88 296 ILE A C 1
ATOM 2294 O O . ILE A 1 296 ? 19.215 19.537 -15.172 1.00 70.88 296 ILE A O 1
ATOM 2298 N N . GLY A 1 297 ? 19.773 17.377 -15.517 1.00 68.69 297 GLY A N 1
ATOM 2299 C CA . GLY A 1 297 ? 18.720 16.782 -14.702 1.00 68.69 297 GLY A CA 1
ATOM 2300 C C . GLY A 1 297 ? 19.333 16.187 -13.441 1.00 68.69 297 GLY A C 1
ATOM 2301 O O . GLY A 1 297 ? 20.304 15.439 -13.534 1.00 68.69 297 GLY A O 1
ATOM 2302 N N . ILE A 1 298 ? 18.775 16.526 -12.281 1.00 66.31 298 ILE A N 1
ATOM 2303 C CA . ILE A 1 298 ? 19.062 15.854 -11.012 1.00 66.31 298 ILE A CA 1
ATOM 2304 C C . ILE A 1 298 ? 17.815 15.053 -10.667 1.00 66.31 298 ILE A C 1
ATOM 2306 O O . ILE A 1 298 ? 16.714 15.599 -10.624 1.00 66.31 298 ILE A O 1
ATOM 2310 N N . LEU A 1 299 ? 17.996 13.756 -10.470 1.00 66.88 299 LEU A N 1
ATOM 2311 C CA . LEU A 1 299 ? 16.939 12.813 -10.139 1.00 66.88 299 LEU A CA 1
ATOM 2312 C C . LEU A 1 299 ? 17.281 12.215 -8.772 1.00 66.88 299 LEU A C 1
ATOM 2314 O O . LEU A 1 299 ? 18.458 12.144 -8.415 1.00 66.88 299 LEU A O 1
ATOM 2318 N N . GLY A 1 300 ? 16.261 11.861 -7.991 1.00 67.19 300 GLY A N 1
ATOM 2319 C CA . GLY A 1 300 ? 16.450 11.244 -6.675 1.00 67.19 300 GLY A CA 1
ATOM 2320 C C . GLY A 1 300 ? 16.991 9.812 -6.761 1.00 67.19 300 GLY A C 1
ATOM 2321 O O . GLY A 1 300 ? 17.513 9.385 -7.790 1.00 67.19 300 GLY A O 1
ATOM 2322 N N . SER A 1 301 ? 16.807 9.044 -5.691 1.00 66.19 301 SER A N 1
ATOM 2323 C CA . SER A 1 301 ? 17.101 7.607 -5.644 1.00 66.19 301 SER A CA 1
ATOM 2324 C C . SER A 1 301 ? 15.823 6.764 -5.498 1.00 66.19 301 SER A C 1
ATOM 2326 O O . SER A 1 301 ? 14.732 7.290 -5.259 1.00 66.19 301 SER A O 1
ATOM 2328 N N . GLY A 1 302 ? 15.956 5.447 -5.677 1.00 72.50 302 GLY A N 1
ATOM 2329 C CA . GLY A 1 302 ? 14.865 4.473 -5.566 1.00 72.50 302 GLY A CA 1
ATOM 2330 C C . GLY A 1 302 ? 13.984 4.356 -6.815 1.00 72.50 302 GLY A C 1
ATOM 2331 O O . GLY A 1 302 ? 14.158 5.066 -7.809 1.00 72.50 302 GLY A O 1
ATOM 2332 N N . ASP A 1 303 ? 13.001 3.457 -6.755 1.00 72.62 303 ASP A N 1
ATOM 2333 C CA . ASP A 1 303 ? 12.152 3.091 -7.898 1.00 72.62 303 ASP A CA 1
ATOM 2334 C C . ASP A 1 303 ? 11.448 4.282 -8.538 1.00 72.62 303 ASP A C 1
ATOM 2336 O O . ASP A 1 303 ? 11.278 4.353 -9.757 1.00 72.62 303 ASP A O 1
ATOM 2340 N N . GLY A 1 304 ? 11.017 5.225 -7.702 1.00 77.38 304 GLY A N 1
ATOM 2341 C CA . GLY A 1 304 ? 10.339 6.417 -8.168 1.00 77.38 304 GLY A CA 1
ATOM 2342 C C . GLY A 1 304 ? 11.243 7.303 -9.019 1.00 77.38 304 GLY A C 1
ATOM 2343 O O . GLY A 1 304 ? 10.862 7.720 -10.116 1.00 77.38 304 GLY A O 1
ATOM 2344 N N . ALA A 1 305 ? 12.475 7.516 -8.564 1.00 79.25 305 ALA A N 1
ATOM 2345 C CA . ALA A 1 305 ? 13.454 8.271 -9.324 1.00 79.25 305 ALA A CA 1
ATOM 2346 C C . ALA A 1 305 ? 13.883 7.543 -10.602 1.00 79.25 305 ALA A C 1
ATOM 2348 O O . ALA A 1 305 ? 14.042 8.191 -11.634 1.00 79.25 305 ALA A O 1
ATOM 2349 N N . LEU A 1 306 ? 13.991 6.208 -10.577 1.00 80.94 306 LEU A N 1
ATOM 2350 C CA . LEU A 1 306 ? 14.256 5.415 -11.779 1.00 80.94 306 LEU A CA 1
ATOM 2351 C C . LEU A 1 306 ? 13.124 5.552 -12.809 1.00 80.94 306 LEU A C 1
ATOM 2353 O O . LEU A 1 306 ? 13.391 5.728 -13.999 1.00 80.94 306 LEU A O 1
ATOM 2357 N N . GLN A 1 307 ? 11.857 5.528 -12.377 1.00 85.19 307 GLN A N 1
ATOM 2358 C CA . GLN A 1 307 ? 10.727 5.801 -13.271 1.00 85.19 307 GLN A CA 1
ATOM 2359 C C . GLN A 1 307 ? 10.832 7.189 -13.903 1.00 85.19 307 GLN A C 1
ATOM 2361 O O . GLN A 1 307 ? 10.662 7.320 -15.115 1.00 85.19 307 GLN A O 1
ATOM 2366 N N . ASP A 1 308 ? 11.121 8.218 -13.110 1.00 83.19 308 ASP A N 1
ATOM 2367 C CA . ASP A 1 308 ? 11.236 9.587 -13.610 1.00 83.19 308 ASP A CA 1
ATOM 2368 C C . ASP A 1 308 ? 12.445 9.756 -14.543 1.00 83.19 308 ASP A C 1
ATOM 2370 O O . ASP A 1 308 ? 12.320 10.411 -15.580 1.00 83.19 308 ASP A O 1
ATOM 2374 N N . ALA A 1 309 ? 13.568 9.088 -14.257 1.00 83.50 309 ALA A N 1
ATOM 2375 C CA . ALA A 1 309 ? 14.731 9.016 -15.138 1.00 83.50 309 ALA A CA 1
ATOM 2376 C C . ALA A 1 309 ? 14.351 8.438 -16.500 1.00 83.50 309 ALA A C 1
ATOM 2378 O O . ALA A 1 309 ? 14.577 9.056 -17.540 1.00 83.50 309 ALA A O 1
ATOM 2379 N N . LEU A 1 310 ? 13.712 7.269 -16.495 1.00 83.00 310 LEU A N 1
ATOM 2380 C CA . LEU A 1 310 ? 13.290 6.588 -17.708 1.00 83.00 310 LEU A CA 1
ATOM 2381 C C . LEU A 1 310 ? 12.301 7.446 -18.503 1.00 83.00 310 LEU A C 1
ATOM 2383 O O . LEU A 1 310 ? 12.512 7.665 -19.692 1.00 83.00 310 LEU A O 1
ATOM 2387 N N . ARG A 1 311 ? 11.292 8.030 -17.847 1.00 83.31 311 ARG A N 1
ATOM 2388 C CA . ARG A 1 311 ? 10.319 8.940 -18.478 1.00 83.31 311 ARG A CA 1
ATOM 2389 C C . ARG A 1 311 ? 10.967 10.171 -19.120 1.00 83.31 311 ARG A C 1
ATOM 2391 O O . ARG A 1 311 ? 10.439 10.670 -20.109 1.00 83.31 311 ARG A O 1
ATOM 2398 N N . CYS A 1 312 ? 12.082 10.663 -18.576 1.00 81.06 312 CYS A N 1
ATOM 2399 C CA . CYS A 1 312 ? 12.847 11.763 -19.171 1.00 81.06 312 CYS A CA 1
ATOM 2400 C C . CYS A 1 312 ? 13.675 11.333 -20.394 1.00 81.06 312 CYS A C 1
ATOM 2402 O O . CYS A 1 312 ? 13.973 12.163 -21.253 1.00 81.06 312 CYS A O 1
ATOM 2404 N N . LEU A 1 313 ? 14.096 10.067 -20.450 1.00 79.00 313 LEU A N 1
ATOM 2405 C CA . LEU A 1 313 ? 15.107 9.582 -21.391 1.00 79.00 313 LEU A CA 1
ATOM 2406 C C . LEU A 1 313 ? 14.532 8.828 -22.601 1.00 79.00 313 LEU A C 1
ATOM 2408 O O . LEU A 1 313 ? 15.208 8.719 -23.629 1.00 79.00 313 LEU A O 1
ATOM 2412 N N . VAL A 1 314 ? 13.310 8.303 -22.500 1.00 78.19 314 VAL A N 1
ATOM 2413 C CA . VAL A 1 314 ? 12.683 7.482 -23.548 1.00 78.19 314 VAL A CA 1
ATOM 2414 C C . VAL A 1 314 ? 11.526 8.182 -24.260 1.00 78.19 314 VAL A C 1
ATOM 2416 O O . VAL A 1 314 ? 11.025 9.212 -23.810 1.00 78.19 314 VAL A O 1
ATOM 2419 N N . ASP A 1 315 ? 11.100 7.617 -25.394 1.00 74.50 315 ASP A N 1
ATOM 2420 C CA . ASP A 1 315 ? 9.901 8.074 -26.108 1.00 74.50 315 ASP A CA 1
ATOM 2421 C C . ASP A 1 315 ? 8.687 8.123 -25.149 1.00 74.50 315 ASP A C 1
ATOM 2423 O O . ASP A 1 315 ? 8.403 7.126 -24.480 1.00 74.50 315 ASP A O 1
ATOM 2427 N N . PRO A 1 316 ? 7.923 9.235 -25.098 1.00 75.94 316 PRO A N 1
ATOM 2428 C CA . PRO A 1 316 ? 6.689 9.335 -24.314 1.00 75.94 316 PRO A CA 1
ATOM 2429 C C . PRO A 1 316 ? 5.647 8.233 -24.585 1.00 75.94 316 PRO A C 1
ATOM 2431 O O . PRO A 1 316 ? 4.775 7.994 -23.748 1.00 75.94 316 PRO A O 1
ATOM 2434 N N . LYS A 1 317 ? 5.718 7.551 -25.736 1.00 77.25 317 LYS A N 1
ATOM 2435 C CA . LYS A 1 317 ? 4.911 6.363 -26.066 1.00 77.25 317 LYS A CA 1
ATOM 2436 C C . LYS A 1 317 ? 5.262 5.131 -25.226 1.00 77.25 317 LYS A C 1
ATOM 2438 O O . LYS A 1 317 ? 4.486 4.177 -25.234 1.00 77.25 317 LYS A O 1
ATOM 2443 N N . CYS A 1 318 ? 6.381 5.148 -24.504 1.00 80.12 318 CYS A N 1
ATOM 2444 C CA . CYS A 1 318 ? 6.810 4.129 -23.549 1.00 80.12 318 CYS A CA 1
ATOM 2445 C C . CYS A 1 318 ? 6.546 4.628 -22.115 1.00 80.12 318 CYS A C 1
ATOM 2447 O O . CYS A 1 318 ? 7.461 5.100 -21.442 1.00 80.12 318 CYS A O 1
ATOM 2449 N N . PRO A 1 319 ? 5.297 4.559 -21.621 1.00 75.19 319 PRO A N 1
ATOM 2450 C CA . PRO A 1 319 ? 4.881 5.317 -20.443 1.00 75.19 319 PRO A CA 1
ATOM 2451 C C . PRO A 1 319 ? 5.420 4.781 -19.108 1.00 75.19 319 PRO A C 1
ATOM 2453 O O . PRO A 1 319 ? 5.322 5.479 -18.102 1.00 75.19 319 PRO A O 1
ATOM 2456 N N . HIS A 1 320 ? 5.940 3.550 -19.072 1.00 85.69 320 HIS A N 1
ATOM 2457 C CA . HIS A 1 320 ? 6.389 2.887 -17.847 1.00 85.69 320 HIS A CA 1
ATOM 2458 C C . HIS A 1 320 ? 7.622 1.997 -18.093 1.00 85.69 320 HIS A C 1
ATOM 2460 O O . HIS A 1 320 ? 7.817 1.537 -19.224 1.00 85.69 320 HIS A O 1
ATOM 2466 N N . PRO A 1 321 ? 8.414 1.670 -17.049 1.00 84.12 321 PRO A N 1
ATOM 2467 C CA . PRO A 1 321 ? 9.656 0.899 -17.186 1.00 84.12 321 PRO A CA 1
ATOM 2468 C C . PRO A 1 321 ? 9.501 -0.421 -17.947 1.00 84.12 321 PRO A C 1
ATOM 2470 O O . PRO A 1 321 ? 10.270 -0.700 -18.862 1.00 84.12 321 PRO A O 1
ATOM 2473 N N . LEU A 1 322 ? 8.446 -1.195 -17.658 1.00 86.62 322 LEU A N 1
ATOM 2474 C CA . LEU A 1 322 ? 8.212 -2.463 -18.362 1.00 86.62 322 LEU A CA 1
ATOM 2475 C C . LEU A 1 322 ? 7.946 -2.299 -19.868 1.00 86.62 322 LEU A C 1
ATOM 2477 O O . LEU A 1 322 ? 8.281 -3.191 -20.636 1.00 86.62 322 LEU A O 1
ATOM 2481 N N . ALA A 1 323 ? 7.373 -1.178 -20.322 1.00 85.75 323 ALA A N 1
ATOM 2482 C CA . ALA A 1 323 ? 7.154 -0.945 -21.751 1.00 85.75 323 ALA A CA 1
ATOM 2483 C C . ALA A 1 323 ? 8.490 -0.718 -22.466 1.00 85.75 323 ALA A C 1
ATOM 2485 O O . ALA A 1 323 ? 8.679 -1.195 -23.581 1.00 85.75 323 ALA A O 1
ATOM 2486 N N . ILE A 1 324 ? 9.424 -0.038 -21.797 1.00 84.81 324 ILE A N 1
ATOM 2487 C CA . ILE A 1 324 ? 10.787 0.181 -22.289 1.00 84.81 324 ILE A CA 1
ATOM 2488 C C . ILE A 1 324 ? 11.519 -1.157 -22.369 1.00 84.81 324 ILE A C 1
ATOM 2490 O O . ILE A 1 324 ? 12.059 -1.496 -23.418 1.00 84.81 324 ILE A O 1
ATOM 2494 N N . TRP A 1 325 ? 11.477 -1.940 -21.288 1.00 85.19 325 TRP A N 1
ATOM 2495 C CA . TRP A 1 325 ? 12.076 -3.272 -21.231 1.00 85.19 325 TRP A CA 1
ATOM 2496 C C . TRP A 1 325 ? 11.538 -4.192 -22.335 1.00 85.19 325 TRP A C 1
ATOM 2498 O O . TRP A 1 325 ? 12.310 -4.725 -23.132 1.00 85.19 325 TRP A O 1
ATOM 2508 N N . ASN A 1 326 ? 10.213 -4.309 -22.456 1.00 86.25 326 ASN A N 1
ATOM 2509 C CA . ASN A 1 326 ? 9.579 -5.129 -23.488 1.00 86.25 326 ASN A CA 1
ATOM 2510 C C . ASN A 1 326 ? 9.926 -4.632 -24.896 1.00 86.25 326 ASN A C 1
ATOM 2512 O O . ASN A 1 326 ? 10.221 -5.438 -25.775 1.00 86.25 326 ASN A O 1
ATOM 2516 N N . GLY A 1 327 ? 9.970 -3.312 -25.102 1.00 84.38 327 GLY A N 1
ATOM 2517 C CA . GLY A 1 327 ? 10.400 -2.712 -26.364 1.00 84.38 327 GLY A CA 1
ATOM 2518 C C . GLY A 1 327 ? 11.828 -3.107 -26.750 1.00 84.38 327 GLY A C 1
ATOM 2519 O O . GLY A 1 327 ? 12.065 -3.485 -27.896 1.00 84.38 327 GLY A O 1
ATOM 2520 N N . ILE A 1 328 ? 12.766 -3.095 -25.795 1.00 83.38 328 ILE A N 1
ATOM 2521 C CA . ILE A 1 328 ? 14.153 -3.542 -26.011 1.00 83.38 328 ILE A CA 1
ATOM 2522 C C . ILE A 1 328 ? 14.186 -5.026 -26.394 1.00 83.38 328 ILE A C 1
ATOM 2524 O O . ILE A 1 328 ? 14.854 -5.397 -27.363 1.00 83.38 328 ILE A O 1
ATOM 2528 N N . LEU A 1 329 ? 13.445 -5.870 -25.669 1.00 87.44 329 LEU A N 1
ATOM 2529 C CA . LEU A 1 329 ? 13.426 -7.314 -25.895 1.00 87.44 329 LEU A CA 1
ATOM 2530 C C . LEU A 1 329 ? 12.800 -7.712 -27.239 1.00 87.44 329 LEU A C 1
ATOM 2532 O O . LEU A 1 329 ? 13.269 -8.645 -27.899 1.00 87.44 329 LEU A O 1
ATOM 2536 N N . GLU A 1 330 ? 11.736 -7.026 -27.653 1.00 87.12 330 GLU A N 1
ATOM 2537 C CA . GLU A 1 330 ? 10.973 -7.355 -28.858 1.00 87.12 330 GLU A CA 1
ATOM 2538 C C . GLU A 1 330 ? 11.528 -6.741 -30.141 1.00 87.12 330 GLU A C 1
ATOM 2540 O O . GLU A 1 330 ? 11.077 -7.117 -31.232 1.00 87.12 330 GLU A O 1
ATOM 2545 N N . CYS A 1 331 ? 12.491 -5.827 -30.040 1.00 82.00 331 CYS A N 1
ATOM 2546 C CA . CYS A 1 331 ? 12.978 -5.096 -31.196 1.00 82.00 331 CYS A CA 1
ATOM 2547 C C . CYS A 1 331 ? 13.724 -6.012 -32.192 1.00 82.00 331 CYS A C 1
ATOM 2549 O O . CYS A 1 331 ? 14.580 -6.805 -31.778 1.00 82.00 331 CYS A O 1
ATOM 2551 N N . PRO A 1 332 ? 13.440 -5.917 -33.509 1.00 80.69 332 PRO A N 1
ATOM 2552 C CA . PRO A 1 332 ? 14.162 -6.667 -34.531 1.00 80.69 332 PRO A CA 1
ATOM 2553 C C . PRO A 1 332 ? 15.669 -6.373 -34.526 1.00 80.69 332 PRO A C 1
ATOM 2555 O O . PRO A 1 332 ? 16.094 -5.211 -34.578 1.00 80.69 332 PRO A O 1
ATOM 2558 N N . GLN A 1 333 ? 16.467 -7.441 -34.518 1.00 74.56 333 GLN A N 1
ATOM 2559 C CA . GLN A 1 333 ? 17.921 -7.401 -34.650 1.00 74.56 333 GLN A CA 1
ATOM 2560 C C . GLN A 1 333 ? 18.264 -7.759 -36.101 1.00 74.56 333 GLN A C 1
ATOM 2562 O O . GLN A 1 333 ? 17.752 -8.749 -36.619 1.00 74.56 333 GLN A O 1
ATOM 2567 N N . ASN A 1 334 ? 19.067 -6.947 -36.789 1.00 77.94 334 ASN A N 1
ATOM 2568 C CA . ASN A 1 334 ? 19.332 -7.093 -38.228 1.00 77.94 334 ASN A CA 1
ATOM 2569 C C . ASN A 1 334 ? 19.971 -8.460 -38.557 1.00 77.94 334 ASN A C 1
ATOM 2571 O O . ASN A 1 334 ? 21.188 -8.599 -38.510 1.00 77.94 334 ASN A O 1
ATOM 2575 N N . GLY A 1 335 ? 19.149 -9.462 -38.880 1.00 77.19 335 GLY A N 1
ATOM 2576 C CA . GLY A 1 335 ? 19.591 -10.836 -39.146 1.00 77.19 335 GLY A CA 1
ATOM 2577 C C . GLY A 1 335 ? 19.857 -11.694 -37.902 1.00 77.19 335 GLY A C 1
ATOM 2578 O O . GLY A 1 335 ? 20.246 -12.848 -38.053 1.00 77.19 335 GLY A O 1
ATOM 2579 N N . LEU A 1 336 ? 19.626 -11.176 -36.689 1.00 79.12 336 LEU A N 1
ATOM 2580 C CA . LEU A 1 336 ? 19.777 -11.923 -35.434 1.00 79.12 336 LEU A CA 1
ATOM 2581 C C . LEU A 1 336 ? 18.409 -12.181 -34.771 1.00 79.12 336 LEU A C 1
ATOM 2583 O O . LEU A 1 336 ? 17.452 -11.429 -34.992 1.00 79.12 336 LEU A O 1
ATOM 2587 N N . PRO A 1 337 ? 18.285 -13.225 -33.932 1.00 85.00 337 PRO A N 1
ATOM 2588 C CA . PRO A 1 337 ? 17.101 -13.415 -33.103 1.00 85.00 337 PRO A CA 1
ATOM 2589 C C . PRO A 1 337 ? 16.865 -12.213 -32.184 1.00 85.00 337 PRO A C 1
ATOM 2591 O O . PRO A 1 337 ? 17.800 -11.568 -31.715 1.00 85.00 337 PRO A O 1
ATOM 2594 N N . ARG A 1 338 ? 15.594 -11.914 -31.903 1.00 89.50 338 ARG A N 1
ATOM 2595 C CA . ARG A 1 338 ? 15.223 -10.877 -30.927 1.00 89.50 338 ARG A CA 1
ATOM 2596 C C . ARG A 1 338 ? 15.755 -11.235 -29.537 1.00 89.50 338 ARG A C 1
ATOM 2598 O O . ARG A 1 338 ? 15.796 -12.411 -29.182 1.00 89.50 338 ARG A O 1
ATOM 2605 N N . LEU A 1 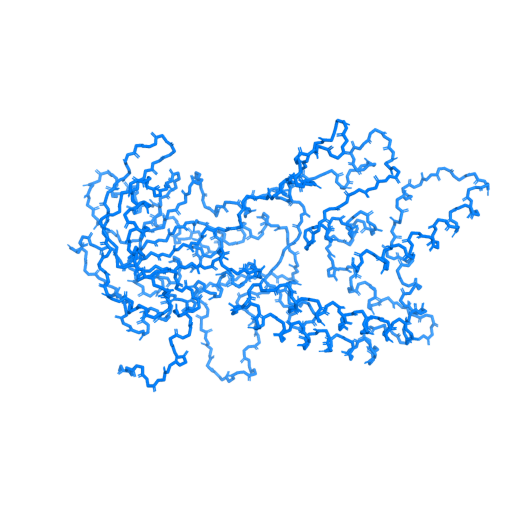339 ? 16.058 -10.220 -28.727 1.00 89.00 339 LEU A N 1
ATOM 2606 C CA . LEU A 1 339 ? 16.593 -10.400 -27.372 1.00 89.00 339 LEU A CA 1
ATOM 2607 C C . LEU A 1 339 ? 15.644 -11.176 -26.449 1.00 89.00 339 LEU A C 1
ATOM 2609 O O . LEU A 1 339 ? 16.121 -11.899 -25.584 1.00 89.00 339 LEU A O 1
ATOM 2613 N N . LYS A 1 340 ? 14.323 -11.122 -26.683 1.00 89.56 340 LYS A N 1
ATOM 2614 C CA . LYS A 1 340 ? 13.344 -11.974 -25.977 1.00 89.56 340 LYS A CA 1
ATOM 2615 C C . LYS A 1 340 ? 13.558 -13.486 -26.140 1.00 89.56 340 LYS A C 1
ATOM 2617 O O . LYS A 1 340 ? 12.893 -14.256 -25.464 1.00 89.56 340 LYS A O 1
ATOM 2622 N N . TYR A 1 341 ? 14.403 -13.905 -27.081 1.00 91.69 341 TYR A N 1
ATOM 2623 C CA . TYR A 1 341 ? 14.770 -15.303 -27.312 1.00 91.69 341 TYR A CA 1
ATOM 2624 C C . TYR A 1 341 ? 16.239 -15.581 -26.961 1.00 91.69 341 TYR A C 1
ATOM 2626 O O . TYR A 1 341 ? 16.759 -16.651 -27.277 1.00 91.69 341 TYR A O 1
ATOM 2634 N N . SER A 1 342 ? 16.944 -14.615 -26.363 1.00 91.44 342 SER A N 1
ATOM 2635 C CA . SER A 1 342 ? 18.331 -14.808 -25.959 1.00 91.44 342 SER A CA 1
ATOM 2636 C C . SER A 1 342 ? 18.399 -15.603 -24.659 1.00 91.44 342 SER A C 1
ATOM 2638 O O . SER A 1 342 ? 18.032 -15.119 -23.589 1.00 91.44 342 SER A O 1
ATOM 2640 N N . ARG A 1 343 ? 19.024 -16.783 -24.727 1.00 92.56 343 ARG A N 1
ATOM 2641 C CA . ARG A 1 343 ? 19.392 -17.578 -23.542 1.00 92.56 343 ARG A CA 1
ATOM 2642 C C . ARG A 1 343 ? 20.262 -16.805 -22.542 1.00 92.56 343 ARG A C 1
ATOM 2644 O O . ARG A 1 343 ? 20.323 -17.165 -21.370 1.00 92.56 343 ARG A O 1
ATOM 2651 N N . HIS A 1 344 ? 21.006 -15.799 -23.011 1.00 92.50 344 HIS A N 1
ATOM 2652 C CA . HIS A 1 344 ? 21.883 -14.993 -22.168 1.00 92.50 344 HIS A CA 1
ATOM 2653 C C . HIS A 1 344 ? 21.073 -13.991 -21.350 1.00 92.50 344 HIS A C 1
ATOM 2655 O O . HIS A 1 344 ? 21.341 -13.847 -20.159 1.00 92.50 344 HIS A O 1
ATOM 2661 N N . VAL A 1 345 ? 20.045 -13.389 -21.959 1.00 90.56 345 VAL A N 1
ATOM 2662 C CA . VAL A 1 345 ? 19.049 -12.577 -21.251 1.00 90.56 345 VAL A CA 1
ATOM 2663 C C . VAL A 1 345 ? 18.305 -13.437 -20.231 1.00 90.56 345 VAL A C 1
ATOM 2665 O O . VAL A 1 345 ? 18.301 -13.088 -19.056 1.00 90.56 345 VAL A O 1
ATOM 2668 N N . ASP A 1 346 ? 17.772 -14.596 -20.629 1.00 90.25 346 ASP A N 1
ATOM 2669 C CA . ASP A 1 346 ? 17.028 -15.480 -19.718 1.00 90.25 346 ASP A CA 1
ATOM 2670 C C . ASP A 1 346 ? 17.869 -15.903 -18.505 1.00 90.25 346 ASP A C 1
ATOM 2672 O O . ASP A 1 346 ? 17.421 -15.826 -17.359 1.00 90.25 346 ASP A O 1
ATOM 2676 N N . LYS A 1 347 ? 19.132 -16.291 -18.738 1.00 92.44 347 LYS A N 1
ATOM 2677 C CA . LYS A 1 347 ? 20.064 -16.647 -17.661 1.00 92.44 347 LYS A CA 1
ATOM 2678 C C . LYS A 1 347 ? 20.366 -15.455 -16.750 1.00 92.44 347 LYS A C 1
ATOM 2680 O O . LYS A 1 347 ? 20.461 -15.643 -15.540 1.00 92.44 347 LYS A O 1
ATOM 2685 N N . ALA A 1 348 ? 20.541 -14.254 -17.301 1.00 91.94 348 ALA A N 1
ATOM 2686 C CA . ALA A 1 348 ? 20.782 -13.051 -16.508 1.00 91.94 348 ALA A CA 1
ATOM 2687 C C . ALA A 1 348 ? 19.575 -12.720 -15.617 1.00 91.94 348 ALA A C 1
ATOM 2689 O O . ALA A 1 348 ? 19.746 -12.529 -14.417 1.00 91.94 348 ALA A O 1
ATOM 2690 N N . LEU A 1 349 ? 18.358 -12.753 -16.169 1.00 89.62 349 LEU A N 1
ATOM 2691 C CA . LEU A 1 349 ? 17.124 -12.516 -15.415 1.00 89.62 349 LEU A CA 1
ATOM 2692 C C . LEU A 1 349 ? 16.928 -13.542 -14.293 1.00 89.62 349 LEU A C 1
ATOM 2694 O O . LEU A 1 349 ? 16.591 -13.162 -13.177 1.00 89.62 349 LEU A O 1
ATOM 2698 N N . ALA A 1 350 ? 17.197 -14.824 -14.553 1.00 89.19 350 ALA A N 1
ATOM 2699 C CA . ALA A 1 350 ? 17.118 -15.863 -13.528 1.00 89.19 350 ALA A CA 1
ATOM 2700 C C . ALA A 1 350 ? 18.133 -15.646 -12.390 1.00 89.19 350 ALA A C 1
ATOM 2702 O O . ALA A 1 350 ? 17.799 -15.846 -11.224 1.00 89.19 350 ALA A O 1
ATOM 2703 N N . ARG A 1 351 ? 19.360 -15.207 -12.712 1.00 91.94 351 ARG A N 1
ATOM 2704 C CA . ARG A 1 351 ? 20.386 -14.876 -11.707 1.00 91.94 351 ARG A CA 1
ATOM 2705 C C . ARG A 1 351 ? 19.988 -13.662 -10.866 1.00 91.94 351 ARG A C 1
ATOM 2707 O O . ARG A 1 351 ? 20.148 -13.716 -9.653 1.00 91.94 351 ARG A O 1
ATOM 2714 N N . ILE A 1 352 ? 19.452 -12.615 -11.498 1.00 89.81 352 ILE A N 1
ATOM 2715 C CA . ILE A 1 352 ? 18.954 -11.417 -10.803 1.00 89.81 352 ILE A CA 1
ATOM 2716 C C . ILE A 1 352 ? 17.815 -11.805 -9.861 1.00 89.81 352 ILE A C 1
ATOM 2718 O O . ILE A 1 352 ? 17.881 -11.483 -8.682 1.00 89.81 352 ILE A O 1
ATOM 2722 N N . ALA A 1 353 ? 16.817 -12.550 -10.351 1.00 85.69 353 ALA A N 1
ATOM 2723 C CA . ALA A 1 353 ? 15.693 -12.999 -9.530 1.00 85.69 353 ALA A CA 1
ATOM 2724 C C . ALA A 1 353 ? 16.158 -13.826 -8.322 1.00 85.69 353 ALA A C 1
ATOM 2726 O O . ALA A 1 353 ? 15.663 -13.630 -7.219 1.00 85.69 353 ALA A O 1
ATOM 2727 N N . ALA A 1 354 ? 17.126 -14.729 -8.509 1.00 87.31 354 ALA A N 1
ATOM 2728 C CA . ALA A 1 354 ? 17.672 -15.515 -7.409 1.00 87.31 354 ALA A CA 1
ATOM 2729 C C . ALA A 1 354 ? 18.373 -14.630 -6.365 1.00 87.31 354 ALA A C 1
ATOM 2731 O O . ALA A 1 354 ? 18.076 -14.750 -5.179 1.00 87.31 354 ALA A O 1
ATOM 2732 N N . ALA A 1 355 ? 19.269 -13.735 -6.798 1.00 87.88 355 ALA A N 1
ATOM 2733 C CA . ALA A 1 355 ? 19.992 -12.833 -5.902 1.00 87.88 355 ALA A CA 1
ATOM 2734 C C . ALA A 1 355 ? 19.033 -11.920 -5.116 1.00 87.88 355 ALA A C 1
ATOM 2736 O O . ALA A 1 355 ? 19.117 -11.846 -3.891 1.00 87.88 355 ALA A O 1
ATOM 2737 N N . ASP A 1 356 ? 18.068 -11.310 -5.808 1.00 84.75 356 ASP A N 1
ATOM 2738 C CA . ASP A 1 356 ? 17.059 -10.435 -5.207 1.00 84.75 356 ASP A CA 1
ATOM 2739 C C . ASP A 1 356 ? 16.171 -11.173 -4.193 1.00 84.75 356 ASP A C 1
ATOM 2741 O O . ASP A 1 356 ? 15.934 -10.676 -3.091 1.00 84.75 356 ASP A O 1
ATOM 2745 N N . MET A 1 357 ? 15.742 -12.404 -4.502 1.00 81.00 357 MET A N 1
ATOM 2746 C CA . MET A 1 357 ? 14.963 -13.227 -3.570 1.00 81.00 357 MET A CA 1
ATOM 2747 C C . MET A 1 357 ? 15.739 -13.557 -2.290 1.00 81.00 357 MET A C 1
ATOM 2749 O O . MET A 1 357 ? 15.164 -13.490 -1.201 1.00 81.00 357 MET A O 1
ATOM 2753 N N . TYR A 1 358 ? 17.026 -13.907 -2.397 1.00 81.19 358 TYR A N 1
ATOM 2754 C CA . TYR A 1 358 ? 17.864 -14.177 -1.224 1.00 81.19 358 TYR A CA 1
ATOM 2755 C C . TYR A 1 358 ? 18.006 -12.933 -0.340 1.00 81.19 358 TYR A C 1
ATOM 2757 O O . TYR A 1 358 ? 17.790 -13.015 0.873 1.00 81.19 358 TYR A O 1
ATOM 2765 N N . THR A 1 359 ? 18.298 -11.778 -0.942 1.00 82.06 359 THR A N 1
ATOM 2766 C CA . THR A 1 359 ? 18.430 -10.506 -0.221 1.00 82.06 359 THR A CA 1
ATOM 2767 C C . THR A 1 359 ? 17.113 -10.073 0.408 1.00 82.06 359 THR A C 1
ATOM 2769 O O . THR A 1 359 ? 17.084 -9.753 1.596 1.00 82.06 359 THR A O 1
ATOM 2772 N N . THR A 1 360 ? 16.003 -10.137 -0.328 1.00 75.56 360 THR A N 1
ATOM 2773 C CA . THR A 1 360 ? 14.680 -9.753 0.180 1.00 75.56 360 THR A CA 1
ATOM 2774 C C . THR A 1 360 ? 14.252 -10.627 1.359 1.00 75.56 360 THR A C 1
ATOM 2776 O O . THR A 1 360 ? 13.735 -10.108 2.348 1.00 75.56 360 THR A O 1
ATOM 2779 N N . ALA A 1 361 ? 14.513 -11.938 1.311 1.00 75.56 361 ALA A N 1
ATOM 2780 C CA . ALA A 1 361 ? 14.223 -12.840 2.427 1.00 75.56 361 ALA A CA 1
ATOM 2781 C C . ALA A 1 361 ? 15.068 -12.523 3.677 1.00 75.56 361 ALA A C 1
ATOM 2783 O O . ALA A 1 361 ? 14.558 -12.590 4.797 1.00 75.56 361 ALA A O 1
ATOM 2784 N N . GLY A 1 362 ? 16.340 -12.152 3.498 1.00 73.50 362 GLY A N 1
ATOM 2785 C CA . GLY A 1 362 ? 17.232 -11.742 4.588 1.00 73.50 362 GLY A CA 1
ATOM 2786 C C . GLY A 1 362 ? 16.886 -10.371 5.184 1.00 73.50 362 GLY A C 1
ATOM 2787 O O . GLY A 1 362 ? 16.915 -10.203 6.406 1.00 73.50 362 GLY A O 1
ATOM 2788 N N . ALA A 1 363 ? 16.488 -9.412 4.343 1.00 74.81 363 ALA A N 1
ATOM 2789 C CA . ALA A 1 363 ? 16.183 -8.032 4.729 1.00 74.81 363 ALA A CA 1
ATOM 2790 C C . ALA A 1 363 ? 14.982 -7.908 5.686 1.00 74.81 363 ALA A C 1
ATOM 2792 O O . ALA A 1 363 ? 14.880 -6.931 6.426 1.00 74.81 363 ALA A O 1
ATOM 2793 N N . VAL A 1 364 ? 14.094 -8.910 5.733 1.00 68.62 364 VAL A N 1
ATOM 2794 C CA . VAL A 1 364 ? 12.993 -8.973 6.716 1.00 68.62 364 VAL A CA 1
ATOM 2795 C C . VAL A 1 364 ? 13.517 -9.081 8.153 1.00 68.62 364 VAL A C 1
ATOM 2797 O O . VAL A 1 364 ? 12.883 -8.588 9.086 1.00 68.62 364 VAL A O 1
ATOM 2800 N N . TRP A 1 365 ? 14.675 -9.717 8.344 1.00 71.38 365 TRP A N 1
ATOM 2801 C CA . TRP A 1 365 ? 15.232 -10.025 9.664 1.00 71.38 365 TRP A CA 1
ATOM 2802 C C . TRP A 1 365 ? 16.350 -9.076 10.090 1.00 71.38 365 TRP A C 1
ATOM 2804 O O . TRP A 1 365 ? 16.662 -8.992 11.277 1.00 71.38 365 TRP A O 1
ATOM 2814 N N . SER A 1 366 ? 16.953 -8.361 9.141 1.00 69.31 366 SER A N 1
ATOM 2815 C CA . SER A 1 366 ? 18.081 -7.471 9.392 1.00 69.31 366 SER A CA 1
ATOM 2816 C C . SER A 1 366 ? 18.000 -6.231 8.500 1.00 69.31 366 SER A C 1
ATOM 2818 O O . SER A 1 366 ? 18.021 -6.365 7.278 1.00 69.31 366 SER A O 1
ATOM 2820 N N . PRO A 1 367 ? 17.977 -5.015 9.076 1.00 61.75 367 PRO A N 1
ATOM 2821 C CA . PRO A 1 367 ? 18.021 -3.769 8.312 1.00 61.75 367 PRO A CA 1
ATOM 2822 C C . PRO A 1 367 ? 19.457 -3.367 7.925 1.00 61.75 367 PRO A C 1
ATOM 2824 O O . PRO A 1 367 ? 19.699 -2.213 7.578 1.00 61.75 367 PRO A O 1
ATOM 2827 N N . GLN A 1 368 ? 20.436 -4.266 8.074 1.00 72.38 368 GLN A N 1
ATOM 2828 C CA . GLN A 1 368 ? 21.846 -3.925 7.908 1.00 72.38 368 GLN A CA 1
ATOM 2829 C C . GLN A 1 368 ? 22.204 -3.701 6.425 1.00 72.38 368 GLN A C 1
ATOM 2831 O O . GLN A 1 368 ? 21.870 -4.550 5.596 1.00 72.38 368 GLN A O 1
ATOM 2836 N N . PRO A 1 369 ? 22.941 -2.623 6.089 1.00 69.19 369 PRO A N 1
ATOM 2837 C CA . PRO A 1 369 ? 23.270 -2.273 4.702 1.00 69.19 369 PRO A CA 1
ATOM 2838 C C . PRO A 1 369 ? 24.035 -3.346 3.914 1.00 69.19 369 PRO A C 1
ATOM 2840 O O . PRO A 1 369 ? 23.803 -3.490 2.719 1.00 69.19 369 PRO A O 1
ATOM 2843 N N . HIS A 1 370 ? 24.891 -4.139 4.571 1.00 77.19 370 HIS A N 1
ATOM 2844 C CA . HIS A 1 370 ? 25.767 -5.117 3.903 1.00 77.19 370 HIS A CA 1
ATOM 2845 C C . HIS A 1 370 ? 25.020 -6.172 3.066 1.00 77.19 370 HIS A C 1
ATOM 2847 O O . HIS A 1 370 ? 25.573 -6.701 2.106 1.00 77.19 370 HIS A O 1
ATOM 2853 N N . ILE A 1 371 ? 23.762 -6.484 3.406 1.00 73.50 371 ILE A N 1
ATOM 2854 C CA . ILE A 1 371 ? 22.942 -7.430 2.629 1.00 73.50 371 ILE A CA 1
ATOM 2855 C C . ILE A 1 371 ? 22.656 -6.862 1.225 1.00 73.50 371 ILE A C 1
ATOM 2857 O O . ILE A 1 371 ? 22.559 -7.616 0.256 1.00 73.50 371 ILE A O 1
ATOM 2861 N N . PHE A 1 372 ? 22.556 -5.536 1.103 1.00 81.81 372 PHE A N 1
ATOM 2862 C CA . PHE A 1 372 ? 22.356 -4.851 -0.172 1.00 81.81 372 PHE A CA 1
ATOM 2863 C C . PHE A 1 372 ? 23.670 -4.666 -0.941 1.00 81.81 372 PHE A C 1
ATOM 2865 O O . PHE A 1 372 ? 23.663 -4.814 -2.154 1.00 81.81 372 PHE A O 1
ATOM 2872 N N . GLU A 1 373 ? 24.807 -4.483 -0.260 1.00 85.19 373 GLU A N 1
ATOM 2873 C CA . GLU A 1 373 ? 26.126 -4.400 -0.917 1.00 85.19 373 GLU A CA 1
ATOM 2874 C C . GLU A 1 373 ? 26.443 -5.673 -1.723 1.00 85.19 373 GLU A C 1
ATOM 2876 O O . GLU A 1 373 ? 26.840 -5.604 -2.885 1.00 85.19 373 GLU A O 1
ATOM 2881 N N . SER A 1 374 ? 26.185 -6.854 -1.149 1.00 84.06 374 SER A N 1
ATOM 2882 C CA . SER A 1 374 ? 26.355 -8.128 -1.868 1.00 84.06 374 SER A CA 1
ATOM 2883 C C . SER A 1 374 ? 25.383 -8.289 -3.047 1.00 84.06 374 SER A C 1
ATOM 2885 O O . SER A 1 374 ? 25.709 -8.948 -4.037 1.00 84.06 374 SER A O 1
ATOM 2887 N N . LEU A 1 375 ? 24.181 -7.705 -2.955 1.00 87.19 375 LEU A N 1
ATOM 2888 C CA . LEU A 1 375 ? 23.213 -7.700 -4.055 1.00 87.19 375 LEU A CA 1
ATOM 2889 C C . LEU A 1 375 ? 23.700 -6.815 -5.207 1.00 87.19 375 LEU A C 1
ATOM 2891 O O . LEU A 1 375 ? 23.635 -7.233 -6.364 1.00 87.19 375 LEU A O 1
ATOM 2895 N N . ASP A 1 376 ? 24.225 -5.633 -4.885 1.00 88.12 376 ASP A N 1
ATOM 2896 C CA . ASP A 1 376 ? 24.768 -4.688 -5.858 1.00 88.12 376 ASP A CA 1
ATOM 2897 C C . ASP A 1 376 ? 25.955 -5.301 -6.615 1.00 88.12 376 ASP A C 1
ATOM 2899 O O . ASP A 1 376 ? 25.992 -5.263 -7.847 1.00 88.12 376 ASP A O 1
ATOM 2903 N N . GLU A 1 377 ? 26.880 -5.964 -5.912 1.00 89.50 377 GLU A N 1
ATOM 2904 C CA . GLU A 1 377 ? 27.991 -6.699 -6.534 1.00 89.50 377 GLU A CA 1
ATOM 2905 C C . GLU A 1 377 ? 27.496 -7.782 -7.503 1.00 89.50 377 GLU A C 1
ATOM 2907 O O . GLU A 1 377 ? 27.965 -7.869 -8.645 1.00 89.50 377 GLU A O 1
ATOM 2912 N N . ALA A 1 378 ? 26.498 -8.572 -7.090 1.00 90.25 378 ALA A N 1
ATOM 2913 C CA . ALA A 1 378 ? 25.899 -9.589 -7.947 1.00 90.25 378 ALA A CA 1
ATOM 2914 C C . ALA A 1 378 ? 25.249 -8.968 -9.195 1.00 90.25 378 ALA A C 1
ATOM 2916 O O . ALA A 1 378 ? 25.395 -9.494 -10.302 1.00 90.25 378 ALA A O 1
ATOM 2917 N N . PHE A 1 379 ? 24.556 -7.836 -9.050 1.00 90.69 379 PHE A N 1
ATOM 2918 C CA . PHE A 1 379 ? 23.928 -7.130 -10.167 1.00 90.69 379 PHE A CA 1
ATOM 2919 C C . PHE A 1 379 ? 24.974 -6.589 -11.145 1.00 90.69 379 PHE A C 1
ATOM 2921 O O . PHE A 1 379 ? 24.808 -6.755 -12.358 1.00 90.69 379 PHE A O 1
ATOM 2928 N N . ILE A 1 380 ? 26.069 -6.010 -10.643 1.00 91.25 380 ILE A N 1
ATOM 2929 C CA . ILE A 1 380 ? 27.191 -5.520 -11.456 1.00 91.25 380 ILE A CA 1
ATOM 2930 C C . ILE A 1 380 ? 27.815 -6.662 -12.257 1.00 91.25 380 ILE A C 1
ATOM 2932 O O . ILE A 1 380 ? 28.040 -6.520 -13.465 1.00 91.25 380 ILE A O 1
ATOM 2936 N N . GLU A 1 381 ? 28.067 -7.802 -11.613 1.00 94.12 381 GLU A N 1
ATOM 2937 C CA . GLU A 1 381 ? 28.631 -8.975 -12.274 1.00 94.12 381 GLU A CA 1
ATOM 2938 C C . GLU A 1 381 ? 27.695 -9.468 -13.387 1.00 94.12 381 GLU A C 1
ATOM 2940 O O . GLU A 1 381 ? 28.116 -9.609 -14.536 1.00 94.12 381 GLU A O 1
ATOM 2945 N N . ILE A 1 382 ? 26.406 -9.662 -13.081 1.00 92.81 382 ILE A N 1
ATOM 2946 C CA . ILE A 1 382 ? 25.410 -10.154 -14.045 1.00 92.81 382 ILE A CA 1
ATOM 2947 C C . ILE A 1 382 ? 25.256 -9.192 -15.227 1.00 92.81 382 ILE A C 1
ATOM 2949 O O . ILE A 1 382 ? 25.208 -9.636 -16.379 1.00 92.81 382 ILE A O 1
ATOM 2953 N N . ALA A 1 383 ? 25.181 -7.887 -14.960 1.00 88.56 383 ALA A N 1
ATOM 2954 C CA . ALA A 1 383 ? 25.049 -6.863 -15.987 1.00 88.56 383 ALA A CA 1
ATOM 2955 C C . ALA A 1 383 ? 26.279 -6.825 -16.901 1.00 88.56 383 ALA A C 1
ATOM 2957 O O . ALA A 1 383 ? 26.128 -6.800 -18.124 1.00 88.56 383 ALA A O 1
ATOM 2958 N N . SER A 1 384 ? 27.486 -6.887 -16.332 1.00 90.31 384 SER A N 1
ATOM 2959 C CA . SER A 1 384 ? 28.742 -6.930 -17.092 1.00 90.31 384 SER A CA 1
ATOM 2960 C C . SER A 1 384 ? 28.793 -8.148 -18.013 1.00 90.31 384 SER A C 1
ATOM 2962 O O . SER A 1 384 ? 29.109 -8.033 -19.200 1.00 90.31 384 SER A O 1
ATOM 2964 N N . ASP A 1 385 ? 28.383 -9.303 -17.495 1.00 92.00 385 ASP A N 1
ATOM 2965 C CA . ASP A 1 385 ? 28.316 -10.560 -18.234 1.00 92.00 385 ASP A CA 1
ATOM 2966 C C . ASP A 1 385 ? 27.317 -10.502 -19.400 1.00 92.00 385 ASP A C 1
ATOM 2968 O O . ASP A 1 385 ? 27.580 -11.011 -20.495 1.00 92.00 385 ASP A O 1
ATOM 2972 N N . LEU A 1 386 ? 26.158 -9.876 -19.174 1.00 89.88 386 LEU A N 1
ATOM 2973 C CA . LEU A 1 386 ? 25.139 -9.679 -20.199 1.00 89.88 386 LEU A CA 1
ATOM 2974 C C . LEU A 1 386 ? 25.609 -8.686 -21.267 1.00 89.88 386 LEU A C 1
ATOM 2976 O O . LEU A 1 386 ? 25.420 -8.939 -22.454 1.00 89.88 386 LEU A O 1
ATOM 2980 N N . ILE A 1 387 ? 26.259 -7.588 -20.877 1.00 87.69 387 ILE A N 1
ATOM 2981 C CA . ILE A 1 387 ? 26.822 -6.602 -21.808 1.00 87.69 387 ILE A CA 1
ATOM 2982 C C . ILE A 1 387 ? 27.921 -7.236 -22.666 1.00 87.69 387 ILE A C 1
ATOM 2984 O O . ILE A 1 387 ? 27.957 -6.999 -23.873 1.00 87.69 387 ILE A O 1
ATOM 2988 N N . ALA A 1 388 ? 28.777 -8.082 -22.095 1.00 89.25 388 ALA A N 1
ATOM 2989 C CA . ALA A 1 388 ? 29.807 -8.780 -22.861 1.00 89.25 388 ALA A CA 1
ATOM 2990 C C . ALA A 1 388 ? 29.215 -9.694 -23.952 1.00 89.25 388 ALA A C 1
ATOM 2992 O O . ALA A 1 388 ? 29.797 -9.828 -25.027 1.00 89.25 388 ALA A O 1
ATOM 2993 N N . LYS A 1 389 ? 28.049 -10.302 -23.696 1.00 89.88 389 LYS A N 1
ATOM 2994 C CA . LYS A 1 389 ? 27.413 -11.286 -24.593 1.00 89.88 389 LYS A CA 1
ATOM 2995 C C . LYS A 1 389 ? 26.416 -10.667 -25.575 1.00 89.88 389 LYS A C 1
ATOM 2997 O O . LYS A 1 389 ? 26.355 -11.084 -26.724 1.00 89.88 389 LYS A O 1
ATOM 3002 N N . GLU A 1 390 ? 25.649 -9.674 -25.132 1.00 87.50 390 GLU A N 1
ATOM 3003 C CA . GLU A 1 390 ? 24.510 -9.091 -25.858 1.00 87.50 390 GLU A CA 1
ATOM 3004 C C . GLU A 1 390 ? 24.613 -7.564 -26.017 1.00 87.50 390 GLU A C 1
ATOM 3006 O O . GLU A 1 390 ? 23.733 -6.928 -26.599 1.00 87.50 390 GLU A O 1
ATOM 3011 N N . GLY A 1 391 ? 25.683 -6.931 -25.526 1.00 79.75 391 GLY A N 1
ATOM 3012 C CA . GLY A 1 391 ? 25.806 -5.472 -25.448 1.00 79.75 391 GLY A CA 1
ATOM 3013 C C . GLY A 1 391 ? 25.722 -4.756 -26.795 1.00 79.75 391 GLY A C 1
ATOM 3014 O O . GLY A 1 391 ? 25.165 -3.660 -26.864 1.00 79.75 391 GLY A O 1
ATOM 3015 N N . GLY A 1 392 ? 26.206 -5.373 -27.878 1.00 79.00 392 GLY A N 1
ATOM 3016 C CA . GLY A 1 392 ? 26.050 -4.845 -29.239 1.00 79.00 392 GLY A CA 1
ATOM 3017 C C . GLY A 1 392 ? 24.579 -4.737 -29.652 1.00 79.00 392 GLY A C 1
ATOM 3018 O O . GLY A 1 392 ? 24.125 -3.661 -30.057 1.00 79.00 392 GLY A O 1
ATOM 3019 N N . SER A 1 393 ? 23.827 -5.824 -29.459 1.00 77.69 393 SER A N 1
ATOM 3020 C CA . SER A 1 393 ? 22.381 -5.903 -29.683 1.00 77.69 393 SER A CA 1
ATOM 3021 C C . SER A 1 393 ? 21.637 -4.900 -28.795 1.00 77.69 393 SER A C 1
ATOM 3023 O O . SER A 1 393 ? 20.870 -4.077 -29.293 1.00 77.69 393 SER A O 1
ATOM 3025 N N . CYS A 1 394 ? 21.921 -4.881 -27.488 1.00 74.25 394 CYS A N 1
ATOM 3026 C CA . CYS A 1 394 ? 21.307 -3.953 -26.533 1.00 74.25 394 CYS A CA 1
ATOM 3027 C C . CYS A 1 394 ? 21.544 -2.484 -26.915 1.00 74.25 394 CYS A C 1
ATOM 3029 O O . CYS A 1 394 ? 20.604 -1.689 -26.941 1.00 74.25 394 CYS A O 1
ATOM 3031 N N . LYS A 1 395 ? 22.779 -2.116 -27.277 1.00 74.94 395 LYS A N 1
ATOM 3032 C CA . LYS A 1 395 ? 23.146 -0.744 -27.659 1.00 74.94 395 LYS A CA 1
ATOM 3033 C C . LYS A 1 395 ? 22.402 -0.271 -28.906 1.00 74.94 395 LYS A C 1
ATOM 3035 O O . LYS A 1 395 ? 21.944 0.872 -28.943 1.00 74.94 395 LYS A O 1
ATOM 3040 N N . GLN A 1 396 ? 22.250 -1.137 -29.911 1.00 70.69 396 GLN A N 1
ATOM 3041 C CA . GLN A 1 396 ? 21.492 -0.808 -31.119 1.00 70.69 396 GLN A CA 1
ATOM 3042 C C . GLN A 1 396 ? 20.022 -0.499 -30.799 1.00 70.69 396 GLN A C 1
ATOM 3044 O O . GLN A 1 396 ? 19.446 0.415 -31.390 1.00 70.69 396 GLN A O 1
ATOM 3049 N N . GLN A 1 397 ? 19.423 -1.218 -29.845 1.00 70.81 397 GLN A N 1
ATOM 3050 C CA . GLN A 1 397 ? 18.010 -1.040 -29.500 1.00 70.81 397 GLN A CA 1
ATOM 3051 C C . GLN A 1 397 ? 17.749 0.111 -28.538 1.00 70.81 397 GLN A C 1
ATOM 3053 O O . GLN A 1 397 ? 16.769 0.839 -28.711 1.00 70.81 397 GLN A O 1
ATOM 3058 N N . LEU A 1 398 ? 18.649 0.348 -27.584 1.00 70.50 398 LEU A N 1
ATOM 3059 C CA . LEU A 1 398 ? 18.585 1.526 -26.722 1.00 70.50 398 LEU A CA 1
ATOM 3060 C C . LEU A 1 398 ? 18.608 2.811 -27.561 1.00 70.50 398 LEU A C 1
ATOM 3062 O O . LEU A 1 398 ? 17.812 3.710 -27.314 1.00 70.50 398 LEU A O 1
ATOM 3066 N N . ALA A 1 399 ? 19.409 2.862 -28.630 1.00 69.06 399 ALA A N 1
ATOM 3067 C CA . ALA A 1 399 ? 19.435 4.004 -29.548 1.00 69.06 399 ALA A CA 1
ATOM 3068 C C . ALA A 1 399 ? 18.098 4.269 -30.274 1.00 69.06 399 ALA A C 1
ATOM 3070 O O . ALA A 1 399 ? 17.887 5.381 -30.751 1.00 69.06 399 ALA A O 1
ATOM 3071 N N . ARG A 1 400 ? 17.207 3.271 -30.371 1.00 65.75 400 ARG A N 1
ATOM 3072 C CA . ARG A 1 400 ? 15.865 3.407 -30.963 1.00 65.75 400 ARG A CA 1
ATOM 3073 C C . ARG A 1 400 ? 14.796 3.778 -29.933 1.00 65.75 400 ARG A C 1
ATOM 3075 O O . ARG A 1 400 ? 13.838 4.453 -30.288 1.00 65.75 400 ARG A O 1
ATOM 3082 N N . CYS A 1 401 ? 14.949 3.334 -28.683 1.00 61.84 401 CYS A N 1
ATOM 3083 C CA . CYS A 1 401 ? 13.991 3.604 -27.602 1.00 61.84 401 CYS A CA 1
ATOM 3084 C C . CYS A 1 401 ? 14.233 4.954 -26.909 1.00 61.84 401 CYS A C 1
ATOM 3086 O O . CYS A 1 401 ? 13.302 5.550 -26.365 1.00 61.84 401 CYS A O 1
ATOM 3088 N N . PHE A 1 402 ? 15.481 5.429 -26.904 1.00 66.00 402 PHE A N 1
ATOM 3089 C CA . PHE A 1 402 ? 15.855 6.680 -26.258 1.00 66.00 402 PHE A CA 1
ATOM 3090 C C . PHE A 1 402 ? 15.611 7.872 -27.178 1.00 66.00 402 PHE A C 1
ATOM 3092 O O . PHE A 1 402 ? 16.217 8.003 -28.242 1.00 66.00 402 PHE A O 1
ATOM 3099 N N . VAL A 1 403 ? 14.795 8.804 -26.694 1.00 58.62 403 VAL A N 1
ATOM 3100 C CA . VAL A 1 403 ? 14.730 10.171 -27.204 1.00 58.62 403 VAL A CA 1
ATOM 3101 C C . VAL A 1 403 ? 15.579 10.997 -26.248 1.00 58.62 403 VAL A C 1
ATOM 3103 O O . VAL A 1 403 ? 15.065 11.623 -25.329 1.00 58.62 403 VAL A O 1
ATOM 3106 N N . MET A 1 404 ? 16.906 10.974 -26.396 1.00 45.53 404 MET A N 1
ATOM 3107 C CA . MET A 1 404 ? 17.756 11.822 -25.552 1.00 45.53 404 MET A CA 1
ATOM 3108 C C . MET A 1 404 ? 17.472 13.295 -25.852 1.00 45.53 404 MET A C 1
ATOM 3110 O O . MET A 1 404 ? 18.036 13.809 -26.812 1.00 45.53 404 MET A O 1
ATOM 3114 N N . MET A 1 405 ? 16.611 13.946 -25.056 1.00 38.28 405 MET A N 1
ATOM 3115 C CA . MET A 1 405 ? 16.438 15.405 -24.892 1.00 38.28 405 MET A CA 1
ATOM 3116 C C . MET A 1 405 ? 16.587 16.280 -26.154 1.00 38.28 405 MET A C 1
ATOM 3118 O O . MET A 1 405 ? 16.922 17.456 -26.080 1.00 38.28 405 MET A O 1
ATOM 3122 N N . CYS A 1 406 ? 16.316 15.729 -27.327 1.00 36.41 406 CYS A N 1
ATOM 3123 C CA . CYS A 1 406 ? 16.355 16.418 -28.601 1.00 36.41 406 CYS A CA 1
ATOM 3124 C C . CYS A 1 406 ? 14.954 16.295 -29.175 1.00 36.41 406 CYS A C 1
ATOM 3126 O O . CYS A 1 406 ? 14.738 15.658 -30.202 1.00 36.41 406 CYS A O 1
ATOM 3128 N N . ARG A 1 407 ? 13.983 16.912 -28.489 1.00 40.44 407 ARG A N 1
ATOM 3129 C CA . ARG A 1 407 ? 12.869 17.508 -29.224 1.00 40.44 407 ARG A CA 1
ATOM 3130 C C . ARG A 1 407 ? 13.522 18.538 -30.141 1.00 40.44 407 ARG A C 1
ATOM 3132 O O . ARG A 1 407 ? 13.920 19.587 -29.655 1.00 40.44 407 ARG A O 1
ATOM 3139 N N . GLU A 1 408 ? 13.769 18.121 -31.379 1.00 37.41 408 GLU A N 1
ATOM 3140 C CA . GLU A 1 408 ? 14.238 18.899 -32.529 1.00 37.41 408 GLU A CA 1
ATOM 3141 C C . GLU A 1 408 ? 14.948 20.210 -32.159 1.00 37.41 408 GLU A C 1
ATOM 3143 O O . GLU A 1 408 ? 14.341 21.279 -32.107 1.00 37.41 408 GLU A O 1
ATOM 3148 N N . LEU A 1 409 ? 16.259 20.141 -31.913 1.00 37.00 409 LEU A N 1
ATOM 3149 C CA . LEU A 1 409 ? 17.079 21.332 -32.115 1.00 37.00 409 LEU A CA 1
ATOM 3150 C C . LEU A 1 409 ? 17.171 21.555 -33.633 1.00 37.00 409 LEU A C 1
ATOM 3152 O O . LEU A 1 409 ? 17.480 20.592 -34.343 1.00 37.00 409 LEU A O 1
ATOM 3156 N N . PRO A 1 410 ? 16.895 22.770 -34.140 1.00 34.25 410 PRO A N 1
ATOM 3157 C CA . PRO A 1 410 ? 16.963 23.055 -35.565 1.00 34.25 410 PRO A CA 1
ATOM 3158 C C . PRO A 1 410 ? 18.359 22.707 -36.088 1.00 34.25 410 PRO A C 1
ATOM 3160 O O . PRO A 1 410 ? 19.381 23.093 -35.521 1.00 34.25 410 PRO A O 1
ATOM 3163 N N . SER A 1 411 ? 18.380 21.903 -37.143 1.00 34.72 411 SER A N 1
ATOM 3164 C CA . SER A 1 411 ? 19.572 21.312 -37.735 1.00 34.72 411 SER A CA 1
ATOM 3165 C C . SER A 1 411 ? 20.489 22.381 -38.333 1.00 34.72 411 SER A C 1
ATOM 3167 O O . SER A 1 411 ? 20.196 22.904 -39.406 1.00 34.72 411 SER A O 1
ATOM 3169 N N . SER A 1 412 ? 21.627 22.652 -37.685 1.00 36.97 412 SER A N 1
ATOM 3170 C CA . SER A 1 412 ? 22.799 23.232 -38.353 1.00 36.97 412 SER A CA 1
ATOM 3171 C C . SER A 1 412 ? 23.909 22.174 -38.493 1.00 36.97 412 SER A C 1
ATOM 3173 O O . SER A 1 412 ? 24.064 21.335 -37.595 1.00 36.97 412 SER A O 1
ATOM 3175 N N . PRO A 1 413 ? 24.691 22.170 -39.592 1.00 41.19 413 PRO A N 1
ATOM 3176 C CA . PRO A 1 413 ? 25.616 21.077 -39.925 1.00 41.19 413 PRO A CA 1
ATOM 3177 C C . PRO A 1 413 ? 26.709 20.819 -38.875 1.00 41.19 413 PRO A C 1
ATOM 3179 O O . PRO A 1 413 ? 27.167 19.688 -38.721 1.00 41.19 413 PRO A O 1
ATOM 3182 N N . GLU A 1 414 ? 27.088 21.833 -38.094 1.00 37.41 414 GLU A N 1
ATOM 3183 C CA . GLU A 1 414 ? 28.133 21.730 -37.065 1.00 37.41 414 GLU A CA 1
ATOM 3184 C C . GLU A 1 414 ? 27.688 20.950 -35.811 1.00 37.41 414 GLU A C 1
ATOM 3186 O O . GLU A 1 414 ? 28.515 20.446 -35.048 1.00 37.41 414 GLU A O 1
ATOM 3191 N N . THR A 1 415 ? 26.378 20.767 -35.604 1.00 40.12 415 THR A N 1
ATOM 3192 C CA . THR A 1 415 ? 25.843 20.086 -34.409 1.00 40.12 415 THR A CA 1
ATOM 3193 C C . THR A 1 415 ? 25.841 18.556 -34.504 1.00 40.12 415 THR A C 1
ATOM 3195 O O . THR A 1 415 ? 25.812 17.886 -33.469 1.00 40.12 415 THR A O 1
ATOM 3198 N N . ALA A 1 416 ? 25.959 17.967 -35.699 1.00 38.22 416 ALA A N 1
ATOM 3199 C CA . ALA A 1 416 ? 25.876 16.514 -35.895 1.00 38.22 416 ALA A CA 1
ATOM 3200 C C . ALA A 1 416 ? 27.053 15.743 -35.256 1.00 38.22 416 ALA A C 1
ATOM 3202 O O . ALA A 1 416 ? 26.874 14.665 -34.676 1.00 38.22 416 ALA A O 1
ATOM 3203 N N . THR A 1 417 ? 28.258 16.314 -35.298 1.00 35.97 417 THR A N 1
ATOM 3204 C CA . THR A 1 417 ? 29.477 15.714 -34.726 1.00 35.97 417 THR A CA 1
ATOM 3205 C C . THR A 1 417 ? 29.501 15.839 -33.197 1.00 35.97 417 THR A C 1
ATOM 3207 O O . THR A 1 417 ? 29.901 14.907 -32.495 1.00 35.97 417 THR A O 1
ATOM 3210 N N . SER A 1 418 ? 28.978 16.952 -32.668 1.00 34.16 418 SER A N 1
ATOM 3211 C CA . SER A 1 418 ? 28.802 17.193 -31.228 1.00 34.16 418 SER A CA 1
ATOM 3212 C C . SER A 1 418 ? 27.705 16.302 -30.625 1.00 34.16 418 SER A C 1
ATOM 3214 O O . SER A 1 418 ? 27.906 15.684 -29.578 1.00 34.16 418 SER A O 1
ATOM 3216 N N . GLN A 1 419 ? 26.591 16.107 -31.343 1.00 36.47 419 GLN A N 1
ATOM 3217 C CA . GLN A 1 419 ? 25.529 15.170 -30.961 1.00 36.47 419 GLN A CA 1
ATOM 3218 C C . GLN A 1 419 ? 26.022 13.716 -30.925 1.00 36.47 419 GLN A C 1
ATOM 3220 O O . GLN A 1 419 ? 25.655 12.977 -30.013 1.00 36.47 419 GLN A O 1
ATOM 3225 N N . ARG A 1 420 ? 26.891 13.289 -31.857 1.00 34.94 420 ARG A N 1
ATOM 3226 C CA . ARG A 1 420 ? 27.524 11.954 -31.805 1.00 34.94 420 ARG A CA 1
ATOM 3227 C C . ARG A 1 420 ? 28.422 11.773 -30.576 1.00 34.94 420 ARG A C 1
ATOM 3229 O O . ARG A 1 420 ? 28.363 10.709 -29.966 1.00 34.94 420 ARG A O 1
ATOM 3236 N N . ARG A 1 421 ? 29.189 12.796 -30.176 1.00 31.08 421 ARG A N 1
ATOM 3237 C CA . ARG A 1 421 ? 30.010 12.762 -28.949 1.00 31.08 421 ARG A CA 1
ATOM 3238 C C . ARG A 1 421 ? 29.163 12.769 -27.672 1.00 31.08 421 ARG A C 1
ATOM 3240 O O . ARG A 1 421 ? 29.432 11.969 -26.784 1.00 31.08 421 ARG A O 1
ATOM 3247 N N . MET A 1 422 ? 28.097 13.570 -27.585 1.00 29.52 422 MET A N 1
ATOM 3248 C CA . MET A 1 422 ? 27.177 13.532 -26.432 1.00 29.52 422 MET A CA 1
ATOM 3249 C C . MET A 1 422 ? 26.460 12.179 -26.292 1.00 29.52 422 MET A C 1
ATOM 3251 O O . MET A 1 422 ? 26.294 11.693 -25.174 1.00 29.52 422 MET A O 1
ATOM 3255 N N . ARG A 1 423 ? 26.103 11.533 -27.416 1.00 36.19 423 ARG A N 1
ATOM 3256 C CA . ARG A 1 423 ? 25.511 10.181 -27.450 1.00 36.19 423 ARG A CA 1
ATOM 3257 C C . ARG A 1 423 ? 26.407 9.108 -26.837 1.00 36.19 423 ARG A C 1
ATOM 3259 O O . ARG A 1 423 ? 25.884 8.205 -26.197 1.00 36.19 423 ARG A O 1
ATOM 3266 N N . SER A 1 424 ? 27.728 9.204 -26.983 1.00 29.44 424 SER A N 1
ATOM 3267 C CA . SER A 1 424 ? 28.662 8.277 -26.329 1.00 29.44 424 SER A CA 1
ATOM 3268 C C . SER A 1 424 ? 28.856 8.564 -24.836 1.00 29.44 424 SER A C 1
ATOM 3270 O O . SER A 1 424 ? 28.963 7.625 -24.051 1.00 29.44 424 SER A O 1
ATOM 3272 N N . THR A 1 425 ? 28.865 9.835 -24.422 1.00 27.98 425 THR A N 1
ATOM 3273 C CA . THR A 1 425 ? 29.213 10.222 -23.042 1.00 27.98 425 THR A CA 1
ATOM 3274 C C . THR A 1 425 ? 28.038 10.115 -22.064 1.00 27.98 425 THR A C 1
ATOM 3276 O O . THR A 1 425 ? 28.239 9.720 -20.919 1.00 27.98 425 THR A O 1
ATOM 3279 N N . ALA A 1 426 ? 26.805 10.406 -22.500 1.00 28.56 426 ALA A N 1
ATOM 3280 C CA . ALA A 1 426 ? 25.602 10.193 -21.684 1.00 28.56 426 ALA A CA 1
ATOM 3281 C C . ALA A 1 426 ? 25.329 8.695 -21.442 1.00 28.56 426 ALA A C 1
ATOM 3283 O O . ALA A 1 426 ? 24.897 8.302 -20.362 1.00 28.56 426 ALA A O 1
ATOM 3284 N N . PHE A 1 427 ? 25.664 7.853 -22.424 1.00 33.09 427 PHE A N 1
ATOM 3285 C CA . PHE A 1 427 ? 25.510 6.398 -22.358 1.00 33.09 427 PHE A CA 1
ATOM 3286 C C . PHE A 1 427 ? 26.474 5.746 -21.351 1.00 33.09 427 PHE A C 1
ATOM 3288 O O . PHE A 1 427 ? 26.072 4.861 -20.601 1.00 33.09 427 PHE A O 1
ATOM 3295 N N . LEU A 1 428 ? 27.719 6.229 -21.268 1.00 27.39 428 LEU A N 1
ATOM 3296 C CA . LEU A 1 428 ? 28.697 5.776 -20.268 1.00 27.39 428 LEU A CA 1
ATOM 3297 C C . LEU A 1 428 ? 28.336 6.206 -18.834 1.00 27.39 428 LEU A C 1
ATOM 3299 O O . LEU A 1 428 ? 28.664 5.490 -17.897 1.00 27.39 428 LEU A O 1
ATOM 3303 N N . ARG A 1 429 ? 27.631 7.333 -18.653 1.00 26.56 429 ARG A N 1
ATOM 3304 C CA . ARG A 1 429 ? 27.224 7.818 -17.320 1.00 26.56 429 ARG A CA 1
ATOM 3305 C C . ARG A 1 429 ? 25.937 7.197 -16.781 1.00 26.56 429 ARG A C 1
ATOM 3307 O O . ARG A 1 429 ? 25.804 7.085 -15.574 1.00 26.56 429 ARG A O 1
ATOM 3314 N N . ILE A 1 430 ? 25.009 6.754 -17.631 1.00 29.58 430 ILE A N 1
ATOM 3315 C CA . ILE A 1 430 ? 23.837 5.992 -17.156 1.00 29.58 430 ILE A CA 1
ATOM 3316 C C . ILE A 1 430 ? 24.272 4.602 -16.670 1.00 29.58 430 ILE A C 1
ATOM 3318 O O . ILE A 1 430 ? 23.782 4.140 -15.647 1.00 29.58 430 ILE A O 1
ATOM 3322 N N . SER A 1 431 ? 25.268 3.988 -17.322 1.00 26.05 431 SER A N 1
ATOM 3323 C CA . SER A 1 431 ? 25.907 2.760 -16.824 1.00 26.05 431 SER A CA 1
ATOM 3324 C C . SER A 1 431 ? 26.586 2.946 -15.463 1.00 26.05 431 SER A C 1
ATOM 3326 O O . SER A 1 431 ? 26.739 1.963 -14.754 1.00 26.05 431 SER A O 1
ATOM 3328 N N . SER A 1 432 ? 26.973 4.176 -15.100 1.00 25.59 432 SER A N 1
ATOM 3329 C CA . SER A 1 432 ? 27.551 4.501 -13.792 1.00 25.59 432 SER A CA 1
ATOM 3330 C C . SER A 1 432 ? 26.550 5.090 -12.791 1.00 25.59 432 SER A C 1
ATOM 3332 O O . SER A 1 432 ? 26.961 5.478 -11.708 1.00 25.59 432 SER A O 1
ATOM 3334 N N . MET A 1 433 ? 25.277 5.253 -13.170 1.00 25.95 433 MET A N 1
ATOM 3335 C CA . MET A 1 433 ? 24.181 5.689 -12.285 1.00 25.95 433 MET A CA 1
ATOM 3336 C C . MET A 1 433 ? 23.355 4.503 -11.762 1.00 25.95 433 MET A C 1
ATOM 3338 O O . MET A 1 433 ? 22.453 4.694 -10.955 1.00 25.95 433 MET A O 1
ATOM 3342 N N . VAL A 1 434 ? 23.672 3.290 -12.225 1.00 26.31 434 VAL A N 1
ATOM 3343 C CA . VAL A 1 434 ? 23.268 2.003 -11.627 1.00 26.31 434 VAL A CA 1
ATOM 3344 C C . VAL A 1 434 ? 24.395 1.498 -10.698 1.00 26.31 434 VAL A C 1
ATOM 3346 O O . VAL A 1 434 ? 24.607 0.301 -10.546 1.00 26.31 434 VAL A O 1
ATOM 3349 N N . HIS A 1 435 ? 25.169 2.426 -10.131 1.00 25.91 435 HIS A N 1
ATOM 3350 C CA . HIS A 1 435 ? 26.211 2.190 -9.133 1.00 25.91 435 HIS A CA 1
ATOM 3351 C C . HIS A 1 435 ? 25.908 3.009 -7.889 1.00 25.91 435 HIS A C 1
ATOM 3353 O O . HIS A 1 435 ? 25.485 4.180 -8.061 1.00 25.91 435 HIS A O 1
#

Radius of gyration: 25.11 Å; chains: 1; bounding box: 59×57×70 Å

Sequence (435 aa):
MTTLSTPADALPLLSCKIAPRQFDLSYRFSSISLRDQIVRAQTLIRTLVEQGLVACHLPEVCAEFELLIVGGGAAGLAAAHEASMHGVSFVLIEQGDDVPGGVLRSSAKRYVSTAMYEWPHPNHAEHDFPLAKPHLLGRNKASATLRLNFKKPVTVGDFGKRLLRELQPSLKRWKSNYTSFCLSKRLSSRELVITGARLSDAAKTLLLDTLKGRVSIHGIPLD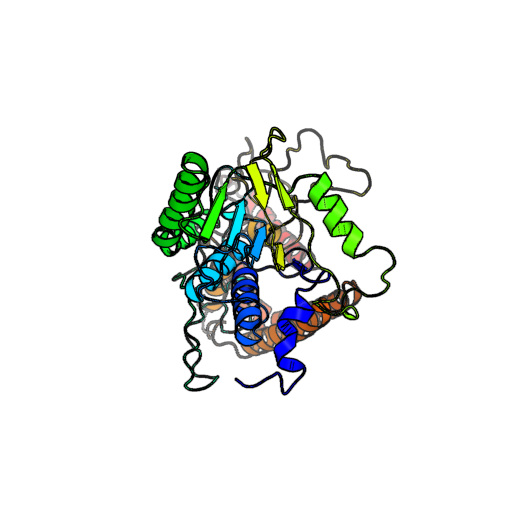EVTLPKITLENSSKSSLGCFKFQYIIYAVGFGVETKSYSSRSVSPYAGYDHRPFWEADLIPAKNLGFSQAPRIGILGSGDGALQDALRCLVDPKCPHPLAIWNGILECPQNGLPRLKYSRHVDKALARIAAADMYTTAGAVWSPQPHIFESLDEAFIEIASDLIAKEGGSCKQQLARCFVMMCRELPSSPETATSQRRMRSTAFLRISSMVH

Secondary structure (DSSP, 8-state):
-----SGGGGHHHHHHEEETTEEESSTT-S---HHHHHHHHHHHHHHHHHTT-S-BS--TT--EEEEEEE--SHHHHHHHHHHHHTTB-EEEEESSSSSS-GGGG-----EE-SSGGGTTSGGGG--SBS-S-GGGG-S-----S--B--SS-EEHHHHHHHHHHHHHHHHHHHHHHHHHHHHHSS-S-SEEEEESEEE-HHHHHHHHHTTTT-S-STTS-TTSSPPPPEEEEETT--EEEEEEEEEEEE---SPPPP--SSTT---SSTT--PPPTTS--STTSGGGGSSS--S-----SHHHHHHHHHHHHB-TT--SHHHHHHHHHHSPBTTB--GGG-HHHHHHHHHHHHHHHHHHHHHTT---THHHHHHHHHHHHHHHHHHHHHHHHHHHHHHHHB--S-S-----TTHHHHHHHHHHHHHHHHTTS--